Protein AF-A0A914T0F8-F1 (afdb_monomer_lite)

Sequence (526 aa):
MVQLLIEMAKWRITKIEIVLGNAMRQFMDFGLMASRYPLLLGYLRILKHNSEFLFKSNESGLLIASTITACMHYLAEIKQCPTSSFNDSKRALIYIAEMIMTIYFDQFQAVFGRNSILVITSLSRFPEIAAIWKQLILSPTTMGVLDLIRRPPEQWLESNVLPLTTIRKFEFLHQNSPELTRPHFREFYKNMIGSNNDGSMKALCLRAFLNPSHVTDFQTMDIRAMNIANLLSSCKSQNESYNFVEFQTCKMAFFFDWLGYDNFSPNLNLPLPIVTSWKALFQICTTNGPLLCSLYEFLILLVQTLYPPLTPIFVKSVTRIFQCLSKNFPVASLLDSTKLEKPLRELFKETFPELIVFFRKPNIPEVIPVIVSPMIEKVARQISVTSVVDPTEAAATTQKQMPEQSKPKKKPKKQQLEAPTLNDDHDFIPEINEAGWHSSLAETIEAHVFLLSDDIKEEFFKLENAIKDGDDGVGEIEDVCDAIIRNHEMLVENDELKNSIADCFLVIFKKFFMTKEFYVPREDEK

Secondary structure (DSSP, 8-state):
-HHHHHHHHHTT-TTHHHHHHHHHHHHTSSS-HHHHHHHHHHHHHHHHHTHHHHHHSTTTHHHHHHHHHHHHHHHHHHTT---GGGHHHHHHHHHHHHHHHHTTHHHHHHHHGGGHHHHHHHHTTSHHHHHHHHHHHH--SS--HHHHHHSPP-TTHHHHSS-HHHHHHHHHHHHS-HHHHHHHHHHHHHHHHSSTT-HHHHHHHHHHHHS-SS---GGGHHHHHHHHHHHHHTT--S-TTHHHHHHHHHHHHHHGGGSS---SSTT-PPPHHHHHHHHHHHHHHHH-HHHHHHHHHHHHHHHHHS-GGGHHHHHHHHHHHHHHHHTTS-HHHHHT-TTS-HHHHHHHHHH-HHHHHHHHS------------TTSTTTTTSS--S------------------------PPPP-PPPPPPPP-----S----GGG----HHHHHHHTTTTS-HHHHHHHHHHHHHHHTT---HHHHHHHHHHHHHTHHHHHH-HHHHHHHHHHHHHHTHHHHS--------TT--

Structure (mmCIF, N/CA/C/O backbone):
data_AF-A0A914T0F8-F1
#
_entry.id   AF-A0A914T0F8-F1
#
loop_
_atom_site.group_PDB
_atom_site.id
_atom_site.type_symbol
_atom_site.label_atom_id
_atom_site.label_alt_id
_atom_site.label_comp_id
_atom_site.label_asym_id
_atom_site.label_entity_id
_atom_site.label_seq_id
_atom_site.pdbx_PDB_ins_code
_atom_site.Cartn_x
_atom_site.Cartn_y
_atom_site.Cartn_z
_atom_site.occupancy
_atom_site.B_iso_or_equiv
_atom_site.auth_seq_id
_atom_site.auth_comp_id
_atom_site.auth_asym_id
_atom_site.auth_atom_id
_atom_site.pdbx_PDB_model_num
ATOM 1 N N . MET A 1 1 ? 18.627 12.980 -20.197 1.00 65.12 1 MET A N 1
ATOM 2 C CA . MET A 1 1 ? 18.296 11.909 -19.220 1.00 65.12 1 MET A CA 1
ATOM 3 C C . MET A 1 1 ? 17.185 10.960 -19.688 1.00 65.12 1 MET A C 1
ATOM 5 O O . MET A 1 1 ? 17.491 9.796 -19.870 1.00 65.12 1 MET A O 1
ATOM 9 N N . VAL A 1 2 ? 15.929 11.381 -19.923 1.00 67.31 2 VAL A N 1
ATOM 10 C CA . VAL A 1 2 ? 14.858 10.450 -20.387 1.00 67.31 2 VAL A CA 1
ATOM 11 C C . VAL A 1 2 ? 15.245 9.716 -21.675 1.00 67.31 2 VAL A C 1
ATOM 13 O O . VAL A 1 2 ? 15.026 8.519 -21.795 1.00 67.31 2 VAL A O 1
ATOM 16 N N . GLN A 1 3 ? 15.893 10.418 -22.602 1.00 67.62 3 GLN A N 1
ATOM 17 C CA . GLN A 1 3 ? 16.398 9.821 -23.832 1.00 67.62 3 GLN A CA 1
ATOM 18 C C . GLN A 1 3 ? 17.533 8.806 -23.598 1.00 67.62 3 GLN A C 1
ATOM 20 O O . GLN A 1 3 ? 17.569 7.775 -24.257 1.00 67.62 3 GLN A O 1
ATOM 25 N N . LEU A 1 4 ? 18.407 9.043 -22.616 1.00 74.81 4 LEU A N 1
ATOM 26 C CA . LEU A 1 4 ? 19.401 8.053 -22.195 1.00 74.81 4 LEU A CA 1
ATOM 27 C C . LEU A 1 4 ? 18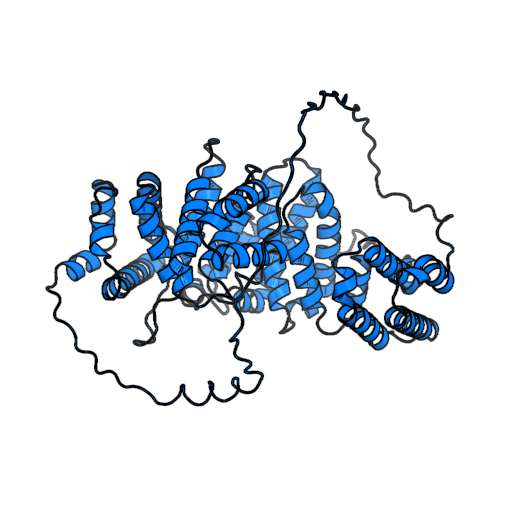.696 6.792 -21.677 1.00 74.81 4 LEU A C 1
ATOM 29 O O . LEU A 1 4 ? 19.009 5.699 -22.120 1.00 74.81 4 LEU A O 1
ATOM 33 N N . LEU A 1 5 ? 17.672 6.945 -20.829 1.00 79.50 5 LEU A N 1
ATOM 34 C CA . LEU A 1 5 ? 16.876 5.815 -20.335 1.00 79.50 5 LEU A CA 1
ATOM 35 C C . LEU A 1 5 ? 16.163 5.050 -21.464 1.00 79.50 5 LEU A C 1
ATOM 37 O O . LEU A 1 5 ? 16.017 3.835 -21.360 1.00 79.50 5 LEU A O 1
ATOM 41 N N . ILE A 1 6 ? 15.732 5.737 -22.533 1.00 75.69 6 ILE A N 1
ATOM 42 C CA . ILE A 1 6 ? 15.188 5.091 -23.740 1.00 75.69 6 ILE A CA 1
ATOM 43 C C . ILE A 1 6 ? 16.238 4.160 -24.348 1.00 75.69 6 ILE A C 1
ATOM 45 O O . ILE A 1 6 ? 15.934 2.994 -24.589 1.00 75.69 6 ILE A O 1
ATOM 49 N N . GLU A 1 7 ? 17.453 4.656 -24.586 1.00 75.56 7 GLU A N 1
ATOM 50 C CA . GLU A 1 7 ? 18.515 3.853 -25.195 1.00 75.56 7 GLU A CA 1
ATOM 51 C C . GLU A 1 7 ? 18.956 2.719 -24.270 1.00 75.56 7 GLU A C 1
ATOM 53 O O . GLU A 1 7 ? 18.949 1.567 -24.688 1.00 75.56 7 GLU A O 1
ATOM 58 N N . MET A 1 8 ? 19.205 2.987 -22.987 1.00 80.25 8 MET A N 1
ATOM 59 C CA . MET A 1 8 ? 19.571 1.942 -22.021 1.00 80.25 8 MET A CA 1
ATOM 60 C C . MET A 1 8 ? 18.530 0.809 -21.962 1.00 80.25 8 MET A C 1
ATOM 62 O O . MET A 1 8 ? 18.888 -0.364 -21.857 1.00 80.25 8 MET A O 1
ATOM 66 N N . ALA A 1 9 ? 17.236 1.140 -22.064 1.00 82.50 9 ALA A N 1
ATOM 67 C CA . ALA A 1 9 ? 16.175 0.139 -22.131 1.00 82.50 9 ALA A CA 1
ATOM 68 C C . ALA A 1 9 ? 16.172 -0.622 -23.468 1.00 82.50 9 ALA A C 1
ATOM 70 O O . ALA A 1 9 ? 16.008 -1.839 -23.464 1.00 82.50 9 ALA A O 1
ATOM 71 N N . LYS A 1 10 ? 16.390 0.052 -24.605 1.00 79.44 10 LYS A N 1
ATOM 72 C CA . LYS A 1 10 ? 16.506 -0.610 -25.918 1.00 79.44 10 LYS A CA 1
ATOM 73 C C . LYS A 1 10 ? 17.657 -1.618 -25.948 1.00 79.44 10 LYS A C 1
ATOM 75 O O . LYS A 1 10 ? 17.468 -2.732 -26.430 1.00 79.44 10 LYS A O 1
ATOM 80 N N . TRP A 1 11 ? 18.807 -1.241 -25.389 1.00 81.19 11 TRP A N 1
ATOM 81 C CA . TRP A 1 11 ? 20.008 -2.078 -25.304 1.00 81.19 11 TRP A CA 1
ATOM 82 C C . TRP A 1 11 ? 19.958 -3.112 -24.174 1.00 81.19 11 TRP A C 1
ATOM 84 O O . TRP A 1 11 ? 20.867 -3.924 -24.052 1.00 81.19 11 TRP A O 1
ATOM 94 N N . ARG A 1 12 ? 18.879 -3.133 -23.376 1.00 83.69 12 ARG A N 1
ATOM 95 C CA . ARG A 1 12 ? 18.664 -4.089 -22.275 1.00 83.69 12 ARG A CA 1
ATOM 96 C C . ARG A 1 12 ? 19.835 -4.133 -21.291 1.00 83.69 12 ARG A C 1
ATOM 98 O O . ARG A 1 12 ? 20.230 -5.211 -20.852 1.00 83.69 12 ARG A O 1
ATOM 105 N N . ILE A 1 13 ? 20.355 -2.955 -20.943 1.00 83.50 13 ILE A N 1
ATOM 106 C CA . ILE A 1 13 ? 21.428 -2.827 -19.954 1.00 83.50 13 ILE A CA 1
ATOM 107 C C . ILE A 1 13 ? 21.018 -3.526 -18.658 1.00 83.50 13 ILE A C 1
ATOM 109 O O . ILE A 1 13 ? 19.861 -3.459 -18.225 1.00 83.50 13 ILE A O 1
ATOM 113 N N . THR A 1 14 ? 21.979 -4.202 -18.039 1.00 82.19 14 THR A N 1
ATOM 114 C CA . THR A 1 14 ? 21.777 -4.980 -16.823 1.00 82.19 14 THR A CA 1
ATOM 115 C C . THR A 1 14 ? 21.129 -4.119 -15.731 1.00 82.19 14 THR A C 1
ATOM 117 O O . THR A 1 14 ? 21.577 -3.012 -15.438 1.00 82.19 14 THR A O 1
ATOM 120 N N . LYS A 1 15 ? 20.056 -4.622 -15.103 1.00 84.94 15 LYS A N 1
ATOM 121 C CA . LYS A 1 15 ? 19.320 -3.952 -14.008 1.00 84.94 15 LYS A CA 1
ATOM 122 C C . LYS A 1 15 ? 18.668 -2.611 -14.367 1.00 84.94 15 LYS A C 1
ATOM 124 O O . LYS A 1 15 ? 18.341 -1.821 -13.470 1.00 84.94 15 LYS A O 1
ATOM 129 N N . ILE A 1 16 ? 18.434 -2.335 -15.651 1.00 88.50 16 ILE A N 1
ATOM 130 C CA . ILE A 1 16 ? 17.742 -1.117 -16.093 1.00 88.50 16 ILE A CA 1
ATOM 131 C C . ILE A 1 16 ? 16.364 -0.955 -15.431 1.00 88.50 16 ILE A C 1
ATOM 133 O O . ILE A 1 16 ? 15.935 0.166 -15.165 1.00 88.50 16 ILE A O 1
ATOM 137 N N . GLU A 1 17 ? 15.692 -2.048 -15.068 1.00 89.44 17 GLU A N 1
ATOM 138 C CA . GLU A 1 17 ? 14.420 -2.060 -14.343 1.00 89.44 17 GLU A CA 1
ATOM 139 C C . GLU A 1 17 ? 14.519 -1.350 -12.988 1.00 89.44 17 GLU A C 1
ATOM 141 O O . GLU A 1 17 ? 13.594 -0.638 -12.596 1.00 89.44 17 GLU A O 1
ATOM 146 N N . ILE A 1 18 ? 15.645 -1.488 -12.281 1.00 87.50 18 ILE A N 1
ATOM 147 C CA . ILE A 1 18 ? 15.877 -0.841 -10.983 1.00 87.50 18 ILE A CA 1
ATOM 148 C C . ILE A 1 18 ? 16.100 0.661 -11.172 1.00 87.50 18 ILE A C 1
ATOM 150 O O . ILE A 1 18 ? 15.541 1.474 -10.428 1.00 87.50 18 ILE A O 1
ATOM 154 N N . VAL A 1 19 ? 16.891 1.044 -12.179 1.00 88.56 19 VAL A N 1
ATOM 155 C CA . VAL A 1 19 ? 17.145 2.453 -12.525 1.00 88.56 19 VAL A CA 1
ATOM 156 C C . VAL A 1 19 ? 15.838 3.136 -12.909 1.00 88.56 19 VAL A C 1
ATOM 158 O O . VAL A 1 19 ? 15.485 4.180 -12.354 1.00 88.56 19 VAL A O 1
ATOM 161 N N . LEU A 1 20 ? 15.076 2.497 -13.796 1.00 89.69 20 LEU A N 1
ATOM 162 C CA . LEU A 1 20 ? 13.743 2.917 -14.180 1.00 89.69 20 LEU A CA 1
ATOM 163 C C . LEU A 1 20 ? 12.857 3.015 -12.928 1.00 89.69 20 LEU A C 1
ATOM 165 O O . LEU A 1 20 ? 12.293 4.083 -12.676 1.00 89.69 20 LEU A O 1
ATOM 169 N N . GLY A 1 21 ? 12.774 1.977 -12.100 1.00 89.25 21 GLY A N 1
ATOM 170 C CA . GLY A 1 21 ? 11.937 1.969 -10.903 1.00 89.25 21 GLY A CA 1
ATOM 171 C C . GLY A 1 21 ? 12.233 3.135 -9.957 1.00 89.25 21 GLY A C 1
ATOM 172 O O . GLY A 1 21 ? 11.299 3.763 -9.453 1.00 89.25 21 GLY A O 1
ATOM 173 N N . ASN A 1 22 ? 13.509 3.487 -9.782 1.00 86.19 22 ASN A N 1
ATOM 174 C CA . ASN A 1 22 ? 13.935 4.646 -8.998 1.00 86.19 22 ASN A CA 1
ATOM 175 C C . ASN A 1 22 ? 13.618 5.986 -9.668 1.00 86.19 22 ASN A C 1
ATOM 177 O O . ASN A 1 22 ? 13.170 6.903 -8.980 1.00 86.19 22 ASN A O 1
ATOM 181 N N . ALA A 1 23 ? 13.782 6.104 -10.986 1.00 85.06 23 ALA A N 1
ATOM 182 C CA . ALA A 1 23 ? 13.371 7.297 -11.723 1.00 85.06 23 ALA A CA 1
ATOM 183 C C . ALA A 1 23 ? 11.862 7.554 -11.569 1.00 85.06 23 ALA A C 1
ATOM 185 O O . ALA A 1 23 ? 11.447 8.681 -11.301 1.00 85.06 23 ALA A O 1
ATOM 186 N N . MET A 1 24 ? 11.042 6.498 -11.618 1.00 86.25 24 MET A N 1
ATOM 187 C CA . MET A 1 24 ? 9.596 6.610 -11.417 1.00 86.25 24 MET A CA 1
ATOM 188 C C . MET A 1 24 ? 9.229 7.134 -10.021 1.00 86.25 24 MET A C 1
ATOM 190 O O . MET A 1 24 ? 8.299 7.927 -9.877 1.00 86.25 24 MET A O 1
ATOM 194 N N . ARG A 1 25 ? 9.997 6.772 -8.987 1.00 84.50 25 ARG A N 1
ATOM 195 C CA . ARG A 1 25 ? 9.806 7.304 -7.627 1.00 84.50 25 ARG A CA 1
ATOM 196 C C . ARG A 1 25 ? 10.031 8.807 -7.537 1.00 84.50 25 ARG A C 1
ATOM 198 O O . ARG A 1 25 ? 9.352 9.461 -6.754 1.00 84.50 25 ARG A O 1
ATOM 205 N N . GLN A 1 26 ? 10.934 9.361 -8.342 1.00 78.44 26 GLN A N 1
ATOM 206 C CA . GLN A 1 26 ? 11.178 10.806 -8.378 1.00 78.44 26 GLN A CA 1
ATOM 207 C C . GLN A 1 26 ? 10.016 11.565 -9.027 1.00 78.44 26 GLN A C 1
ATOM 209 O O . GLN A 1 26 ? 9.706 12.685 -8.623 1.00 78.44 26 GLN A O 1
ATOM 214 N N . PHE A 1 27 ? 9.304 10.951 -9.980 1.00 76.06 27 PHE A N 1
ATOM 215 C CA . PHE A 1 27 ? 8.085 11.553 -10.529 1.00 76.06 27 PHE A CA 1
ATOM 216 C C . PHE A 1 27 ? 6.960 11.650 -9.495 1.00 76.06 27 PHE A C 1
ATOM 218 O O . PHE A 1 27 ? 6.074 12.482 -9.664 1.00 76.06 27 PHE A O 1
ATOM 225 N N . MET A 1 28 ? 7.001 10.862 -8.419 1.00 74.31 28 MET A N 1
ATOM 226 C CA . MET A 1 28 ? 6.043 10.932 -7.312 1.00 74.31 28 MET A CA 1
ATOM 227 C C . MET A 1 28 ? 6.431 11.936 -6.213 1.00 74.31 28 MET A C 1
ATOM 229 O O . MET A 1 28 ? 5.756 11.980 -5.187 1.00 74.31 28 MET A O 1
ATOM 233 N N . ASP A 1 29 ? 7.524 12.699 -6.363 1.00 68.31 29 ASP A N 1
ATOM 234 C CA . ASP A 1 29 ? 7.909 13.704 -5.361 1.00 68.31 29 ASP A CA 1
ATOM 235 C C . ASP A 1 29 ? 6.857 14.832 -5.273 1.00 68.31 29 ASP A C 1
ATOM 237 O O . ASP A 1 29 ? 5.983 14.964 -6.126 1.00 68.31 29 ASP A O 1
ATOM 241 N N . PHE A 1 30 ? 6.926 15.702 -4.275 1.00 59.94 30 PHE A N 1
ATOM 242 C CA . PHE A 1 30 ? 5.941 16.778 -4.092 1.00 59.94 30 PHE A CA 1
ATOM 243 C C . PHE A 1 30 ? 6.173 17.918 -5.096 1.00 59.94 30 PHE A C 1
ATOM 245 O O . PHE A 1 30 ? 7.324 18.283 -5.357 1.00 59.94 30 PHE A O 1
ATOM 252 N N . GLY A 1 31 ? 5.117 18.494 -5.684 1.00 57.69 31 GLY A N 1
ATOM 253 C CA . GLY A 1 31 ? 5.241 19.668 -6.561 1.00 57.69 31 GLY A CA 1
ATOM 254 C C . GLY A 1 31 ? 4.154 19.817 -7.629 1.00 57.69 31 GLY A C 1
ATOM 255 O O . GLY A 1 31 ? 3.221 19.031 -7.711 1.00 57.69 31 GLY A O 1
ATOM 256 N N . LEU A 1 32 ? 4.279 20.858 -8.462 1.00 57.00 32 LEU A N 1
ATOM 257 C CA . LEU A 1 32 ? 3.339 21.140 -9.552 1.00 57.00 32 LEU A CA 1
ATOM 258 C C . LEU A 1 32 ? 3.422 20.066 -10.646 1.00 57.00 32 LEU A C 1
ATOM 260 O O . LEU A 1 32 ? 4.415 19.983 -11.367 1.00 57.00 32 LEU A O 1
ATOM 264 N N . MET A 1 33 ? 2.338 19.311 -10.829 1.00 62.97 33 MET A N 1
ATOM 265 C CA . MET A 1 33 ? 2.220 18.258 -11.847 1.00 62.97 33 MET A CA 1
ATOM 266 C C . MET A 1 33 ? 2.558 18.705 -13.272 1.00 62.97 33 MET A C 1
ATOM 268 O O . MET A 1 33 ? 3.128 17.935 -14.046 1.00 62.97 33 MET A O 1
ATOM 272 N N . ALA A 1 34 ? 2.244 19.955 -13.618 1.00 63.16 34 ALA A N 1
ATOM 273 C CA . ALA A 1 34 ? 2.414 20.486 -14.968 1.00 63.16 34 ALA A CA 1
ATOM 274 C C . ALA A 1 34 ? 3.862 20.400 -15.488 1.00 63.16 34 ALA A C 1
ATOM 276 O O . ALA A 1 34 ? 4.059 20.163 -16.676 1.00 63.16 34 ALA A O 1
ATOM 277 N N . SER A 1 35 ? 4.875 20.530 -14.621 1.00 65.81 35 SER A N 1
ATOM 278 C CA . SER A 1 35 ? 6.283 20.489 -15.048 1.00 65.81 35 SER A CA 1
ATO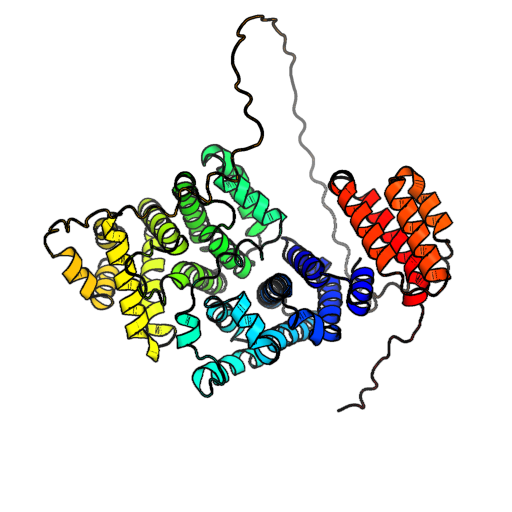M 279 C C . SER A 1 35 ? 6.823 19.071 -15.247 1.00 65.81 35 SER A C 1
ATOM 281 O O . SER A 1 35 ? 7.791 18.875 -15.977 1.00 65.81 35 SER A O 1
ATOM 283 N N . ARG A 1 36 ? 6.204 18.067 -14.619 1.00 72.25 36 ARG A N 1
ATOM 284 C CA . ARG A 1 36 ? 6.685 16.672 -14.632 1.00 72.25 36 ARG A CA 1
ATOM 285 C C . ARG A 1 36 ? 5.945 15.792 -15.622 1.00 72.25 36 ARG A C 1
ATOM 287 O O . ARG A 1 36 ? 6.430 14.728 -15.997 1.00 72.25 36 ARG A O 1
ATOM 294 N N . TYR A 1 37 ? 4.789 16.251 -16.075 1.00 71.88 37 TYR A N 1
ATOM 295 C CA . TYR A 1 37 ? 3.911 15.481 -16.933 1.00 71.88 37 TYR A CA 1
ATOM 296 C C . TYR A 1 37 ? 4.526 15.047 -18.273 1.00 71.88 37 TYR A C 1
ATOM 298 O O . TYR A 1 37 ? 4.403 13.869 -18.618 1.00 71.88 37 TYR A O 1
ATOM 306 N N . PRO A 1 38 ? 5.241 15.918 -19.016 1.00 73.00 38 PRO A N 1
ATOM 307 C CA . PRO A 1 38 ? 5.881 15.503 -20.265 1.00 73.00 38 PRO A CA 1
ATOM 308 C C . PRO A 1 38 ? 6.939 14.414 -20.042 1.00 73.00 38 PRO A C 1
ATOM 310 O O . PRO A 1 38 ? 7.047 13.476 -20.833 1.00 73.00 38 PRO A O 1
ATOM 313 N N . LEU A 1 39 ? 7.674 14.498 -18.927 1.00 76.31 39 LEU A N 1
ATOM 314 C CA . LEU A 1 39 ? 8.684 13.509 -18.547 1.00 76.31 39 LEU A CA 1
ATOM 315 C C . LEU A 1 39 ? 8.040 12.164 -18.200 1.00 76.31 39 LEU A C 1
ATOM 317 O O . LEU A 1 39 ? 8.506 11.129 -18.674 1.00 76.31 39 LEU A O 1
ATOM 321 N N . LEU A 1 40 ? 6.935 12.183 -17.448 1.00 78.88 40 LEU A N 1
ATOM 322 C CA . LEU A 1 40 ? 6.158 10.983 -17.150 1.00 78.88 40 LEU A CA 1
ATOM 323 C C . LEU A 1 40 ? 5.665 10.310 -18.434 1.00 78.88 40 LEU A C 1
ATOM 325 O O . LEU A 1 40 ? 5.782 9.098 -18.566 1.00 78.88 40 LEU A O 1
ATOM 329 N N . LEU A 1 41 ? 5.161 11.067 -19.412 1.00 78.56 41 LEU A N 1
ATOM 330 C CA . LEU A 1 41 ? 4.698 10.488 -20.678 1.00 78.56 41 LEU A CA 1
ATOM 331 C C . LEU A 1 41 ? 5.827 9.870 -21.495 1.00 78.56 41 LEU A C 1
ATOM 333 O O . LEU A 1 41 ? 5.657 8.767 -22.017 1.00 78.56 41 LEU A O 1
ATOM 337 N N . GLY A 1 42 ? 6.974 10.548 -21.588 1.00 80.12 42 GLY A N 1
ATOM 338 C CA . GLY A 1 42 ? 8.169 9.979 -22.210 1.00 80.12 42 GLY A CA 1
ATOM 339 C C . GLY A 1 42 ? 8.567 8.665 -21.540 1.00 80.12 42 GLY A C 1
ATOM 340 O O . GLY A 1 42 ? 8.827 7.670 -22.210 1.00 80.12 42 GLY A O 1
ATOM 341 N N . TYR A 1 43 ? 8.495 8.629 -20.213 1.00 85.38 43 TYR A N 1
ATOM 342 C CA . TYR A 1 43 ? 8.800 7.447 -19.428 1.00 85.38 43 TYR A CA 1
ATOM 343 C C . TYR A 1 43 ? 7.788 6.302 -19.636 1.00 85.38 43 TYR A C 1
ATOM 345 O O . TYR A 1 43 ? 8.184 5.164 -19.878 1.00 85.38 43 TYR A O 1
ATOM 353 N N . LEU A 1 44 ? 6.478 6.573 -19.630 1.00 85.75 44 LEU A N 1
ATOM 354 C CA . LEU A 1 44 ? 5.451 5.554 -19.897 1.00 85.75 44 LEU A CA 1
ATOM 355 C C . LEU A 1 44 ? 5.587 4.947 -21.302 1.00 85.75 44 LEU A C 1
ATOM 357 O O . LEU A 1 44 ? 5.284 3.768 -21.489 1.00 85.75 44 LEU A O 1
ATOM 361 N N . ARG A 1 45 ? 6.072 5.717 -22.287 1.00 84.44 45 ARG A N 1
ATOM 362 C CA . ARG A 1 45 ? 6.392 5.186 -23.622 1.00 84.44 45 ARG A CA 1
ATOM 363 C C . ARG A 1 45 ? 7.539 4.179 -23.566 1.00 84.44 45 ARG A C 1
ATOM 365 O O . ARG A 1 45 ? 7.403 3.121 -24.175 1.00 84.44 45 ARG A O 1
ATOM 372 N N . ILE A 1 46 ? 8.607 4.455 -22.804 1.00 87.88 46 ILE A N 1
ATOM 373 C CA . ILE A 1 46 ? 9.699 3.487 -22.573 1.00 87.88 46 ILE A CA 1
ATOM 374 C C . ILE A 1 46 ? 9.115 2.174 -22.063 1.00 87.88 46 ILE A C 1
ATOM 376 O O . ILE A 1 46 ? 9.373 1.126 -22.653 1.00 87.88 46 ILE A O 1
ATOM 380 N N . LEU A 1 47 ? 8.286 2.245 -21.016 1.00 90.44 47 LEU A N 1
ATOM 381 C CA . LEU A 1 47 ? 7.672 1.063 -20.413 1.00 90.44 47 LEU A CA 1
ATOM 382 C C . LEU A 1 47 ? 6.785 0.307 -21.395 1.00 90.44 47 LEU A C 1
ATOM 384 O O . LEU A 1 47 ? 6.831 -0.915 -21.436 1.00 90.44 47 LEU A O 1
ATOM 388 N N . LYS A 1 48 ? 5.981 1.019 -22.192 1.00 88.94 48 LYS A N 1
ATOM 389 C CA . LYS A 1 48 ? 5.097 0.402 -23.184 1.00 88.94 48 LYS A CA 1
ATOM 390 C C . LYS A 1 48 ? 5.896 -0.393 -24.216 1.00 88.94 48 LYS A C 1
ATOM 392 O O . LYS A 1 48 ? 5.604 -1.568 -24.429 1.00 88.94 48 LYS A O 1
ATOM 397 N N . HIS A 1 49 ? 6.892 0.239 -24.838 1.00 88.12 49 HIS A N 1
ATOM 398 C CA . HIS A 1 49 ? 7.679 -0.365 -25.918 1.00 88.12 49 HIS A CA 1
ATOM 399 C C . HIS A 1 49 ? 8.534 -1.543 -25.447 1.00 88.12 49 HIS A C 1
ATOM 401 O O . HIS A 1 49 ? 8.761 -2.476 -26.207 1.00 88.12 49 HIS A O 1
ATOM 407 N N . ASN A 1 50 ? 8.962 -1.516 -24.188 1.00 88.50 50 ASN A N 1
ATOM 408 C CA . ASN A 1 50 ? 9.890 -2.488 -23.618 1.00 88.50 50 ASN A CA 1
ATOM 409 C C . ASN A 1 50 ? 9.228 -3.420 -22.586 1.00 88.50 50 ASN A C 1
ATOM 411 O O . ASN A 1 50 ? 9.914 -4.119 -21.842 1.00 88.50 50 ASN A O 1
ATOM 415 N N . SER A 1 51 ? 7.891 -3.426 -22.529 1.00 90.88 51 SER A N 1
ATOM 416 C CA . SER A 1 51 ? 7.115 -4.055 -21.451 1.00 90.88 51 SER A CA 1
ATOM 417 C C . SER A 1 51 ? 7.433 -5.534 -21.245 1.00 90.88 51 SER A C 1
ATOM 419 O O . SER A 1 51 ? 7.488 -5.989 -20.105 1.00 90.88 51 SER A O 1
ATOM 421 N N . GLU A 1 52 ? 7.679 -6.271 -22.331 1.00 88.94 52 GLU A N 1
ATOM 422 C CA . GLU A 1 52 ? 7.895 -7.712 -22.268 1.00 88.94 52 GLU A CA 1
ATOM 423 C C . GLU A 1 52 ? 9.121 -8.084 -21.435 1.00 88.94 52 GLU A C 1
ATOM 425 O O . GLU A 1 52 ? 9.010 -8.944 -20.565 1.00 88.94 52 GLU A O 1
ATOM 430 N N . PHE A 1 53 ? 10.274 -7.451 -21.663 1.00 89.81 53 PHE A N 1
ATOM 431 C CA . PHE A 1 53 ? 11.463 -7.776 -20.876 1.00 89.81 53 PHE A CA 1
ATOM 432 C C . PHE A 1 53 ? 11.439 -7.065 -19.518 1.00 89.81 53 PHE A C 1
ATOM 434 O O . PHE A 1 53 ? 11.761 -7.685 -18.507 1.00 89.81 53 PHE A O 1
ATOM 441 N N . LEU A 1 54 ? 10.977 -5.806 -19.475 1.00 90.25 54 LEU A N 1
ATOM 442 C CA . LEU A 1 54 ? 10.986 -4.994 -18.257 1.00 90.25 54 LEU A CA 1
ATOM 443 C C . LEU A 1 54 ? 10.094 -5.564 -17.154 1.00 90.25 54 LEU A C 1
ATOM 445 O O . LEU A 1 54 ? 10.466 -5.499 -15.987 1.00 90.25 54 LEU A O 1
ATOM 449 N N . PHE A 1 55 ? 8.916 -6.098 -17.492 1.00 90.50 55 PHE A N 1
ATOM 450 C CA . PHE A 1 55 ? 7.965 -6.590 -16.490 1.00 90.50 55 PHE A CA 1
ATOM 451 C C . PHE A 1 55 ? 8.021 -8.099 -16.268 1.00 90.50 55 PHE A C 1
ATOM 453 O O . PHE A 1 55 ? 7.579 -8.547 -15.216 1.00 90.50 55 PHE A O 1
ATOM 460 N N . LYS A 1 56 ? 8.573 -8.896 -17.196 1.00 88.25 56 LYS A N 1
ATOM 461 C CA . LYS A 1 56 ? 8.798 -10.337 -16.954 1.00 88.25 56 LYS A CA 1
ATOM 462 C C . LYS A 1 56 ? 10.080 -10.618 -16.168 1.00 88.25 56 LYS A C 1
ATOM 464 O O . LYS A 1 56 ? 10.228 -11.722 -15.651 1.00 88.25 56 LYS A O 1
ATOM 469 N N . SER A 1 57 ? 10.993 -9.651 -16.084 1.00 82.25 57 SER A N 1
ATOM 470 C CA . SER A 1 57 ? 12.238 -9.772 -15.325 1.00 82.25 57 SER A CA 1
ATOM 471 C C . SER A 1 57 ? 11.979 -10.053 -13.842 1.00 82.25 57 SER A C 1
ATOM 473 O O . SER A 1 57 ? 11.062 -9.490 -13.237 1.00 82.25 57 SER A O 1
ATOM 475 N N . ASN A 1 58 ? 12.823 -10.888 -13.231 1.00 75.75 58 ASN A N 1
ATOM 476 C CA . ASN A 1 58 ? 12.761 -11.180 -11.794 1.00 75.75 58 ASN A CA 1
ATOM 477 C C . ASN A 1 58 ? 13.085 -9.944 -10.932 1.00 75.75 58 ASN A C 1
ATOM 479 O O . ASN A 1 58 ? 12.699 -9.893 -9.767 1.00 75.75 58 ASN A O 1
ATOM 483 N N . GLU A 1 59 ? 13.757 -8.937 -11.498 1.00 81.62 59 GLU A N 1
ATOM 484 C CA . GLU A 1 59 ? 14.123 -7.691 -10.811 1.00 81.62 59 GLU A CA 1
ATOM 485 C C . GLU A 1 59 ? 13.116 -6.549 -11.054 1.00 81.62 59 GLU A C 1
ATOM 487 O O . GLU A 1 59 ? 13.275 -5.437 -10.549 1.00 81.62 59 GLU A O 1
ATOM 492 N N . SER A 1 60 ? 12.019 -6.827 -11.767 1.00 86.81 60 SER A N 1
ATOM 493 C CA . SER A 1 60 ? 10.981 -5.847 -12.118 1.00 86.81 60 SER A CA 1
ATOM 494 C C . SER A 1 60 ? 10.158 -5.339 -10.931 1.00 86.81 60 SER A C 1
ATOM 496 O O . SER A 1 60 ? 9.346 -4.426 -11.086 1.00 86.81 60 SER A O 1
ATOM 498 N N . GLY A 1 61 ? 10.355 -5.898 -9.732 1.00 89.38 61 GLY A N 1
ATOM 499 C CA . GLY A 1 61 ? 9.502 -5.629 -8.582 1.00 89.38 61 GLY A CA 1
ATOM 500 C C . GLY A 1 61 ? 9.392 -4.142 -8.249 1.00 89.38 61 GLY A C 1
ATOM 501 O O . GLY A 1 61 ? 8.284 -3.609 -8.158 1.00 89.38 61 GLY A O 1
ATOM 502 N N . LEU A 1 62 ? 10.531 -3.452 -8.122 1.00 89.25 62 LEU A N 1
ATOM 503 C CA . LEU A 1 62 ? 10.551 -2.015 -7.838 1.00 89.25 62 LEU A CA 1
ATOM 504 C C . LEU A 1 62 ? 9.882 -1.210 -8.955 1.00 89.25 62 LEU A C 1
ATOM 506 O O . LEU A 1 62 ? 9.137 -0.277 -8.663 1.00 89.25 62 LEU A O 1
ATOM 510 N N . LEU A 1 63 ? 10.127 -1.584 -10.214 1.00 92.38 63 LEU A N 1
ATOM 511 C CA . LEU A 1 63 ? 9.556 -0.926 -11.384 1.00 92.38 63 LEU A CA 1
ATOM 512 C C . LEU A 1 63 ? 8.032 -1.041 -11.411 1.00 92.38 63 LEU A C 1
ATOM 514 O O . LEU A 1 63 ? 7.343 -0.039 -11.594 1.00 92.38 63 LEU A O 1
ATOM 518 N N . ILE A 1 64 ? 7.502 -2.246 -11.202 1.00 93.31 64 ILE A N 1
ATOM 519 C CA . ILE A 1 64 ? 6.061 -2.509 -11.130 1.00 93.31 64 ILE A CA 1
ATOM 520 C C . ILE A 1 64 ? 5.447 -1.701 -9.987 1.00 93.31 64 ILE A C 1
ATOM 522 O O . ILE A 1 64 ? 4.456 -0.993 -10.182 1.00 93.31 64 ILE A O 1
ATOM 526 N N . ALA A 1 65 ? 6.060 -1.769 -8.805 1.00 90.94 65 ALA A N 1
ATOM 527 C CA . ALA A 1 65 ? 5.577 -1.107 -7.605 1.00 90.94 65 ALA A CA 1
ATOM 528 C C . ALA A 1 65 ? 5.509 0.421 -7.763 1.00 90.94 65 ALA A C 1
ATOM 530 O O . ALA A 1 65 ? 4.475 1.038 -7.479 1.00 90.94 65 ALA A O 1
ATOM 531 N N . SER A 1 66 ? 6.593 1.036 -8.246 1.00 90.06 66 SER A N 1
ATOM 532 C CA . SER A 1 66 ? 6.667 2.483 -8.441 1.00 90.06 66 SER A CA 1
ATOM 533 C C . SER A 1 66 ? 5.793 2.949 -9.603 1.00 90.06 66 SER A C 1
ATOM 535 O O . SER A 1 66 ? 5.139 3.980 -9.478 1.00 90.06 66 SER A O 1
ATOM 537 N N . THR A 1 67 ? 5.691 2.173 -10.687 1.00 91.69 67 THR A N 1
ATOM 538 C CA . THR A 1 67 ? 4.836 2.498 -11.841 1.00 91.69 67 THR A CA 1
ATOM 539 C C . THR A 1 67 ? 3.361 2.491 -11.469 1.00 91.69 67 THR A C 1
ATOM 541 O O . THR A 1 67 ? 2.660 3.467 -11.730 1.00 91.69 67 THR A O 1
ATOM 544 N N . ILE A 1 68 ? 2.876 1.424 -10.828 1.00 91.94 68 ILE A N 1
ATOM 545 C CA . ILE A 1 68 ? 1.477 1.332 -10.393 1.00 91.94 68 ILE A CA 1
ATOM 546 C C . ILE A 1 68 ? 1.147 2.436 -9.392 1.00 91.94 68 ILE A C 1
ATOM 548 O O . ILE A 1 68 ? 0.085 3.056 -9.474 1.00 91.94 68 ILE A O 1
ATOM 552 N N . THR A 1 69 ? 2.061 2.725 -8.470 1.00 87.25 69 THR A N 1
ATOM 553 C CA . THR A 1 69 ? 1.815 3.753 -7.458 1.00 87.25 69 THR A CA 1
ATOM 554 C C . THR A 1 69 ? 1.833 5.157 -8.043 1.00 87.25 69 THR A C 1
ATOM 556 O O . THR A 1 69 ? 0.955 5.955 -7.712 1.00 87.25 69 THR A O 1
ATOM 559 N N . ALA A 1 70 ? 2.727 5.430 -8.995 1.00 86.12 70 ALA A N 1
ATOM 560 C CA . ALA A 1 70 ? 2.686 6.658 -9.774 1.00 86.12 70 ALA A CA 1
ATOM 561 C C . ALA A 1 70 ? 1.358 6.760 -10.535 1.00 86.12 70 ALA A C 1
ATOM 563 O O . ALA A 1 70 ? 0.687 7.785 -10.455 1.00 86.12 70 ALA A O 1
ATOM 564 N N . CYS A 1 71 ? 0.897 5.684 -11.180 1.00 88.12 71 CYS A N 1
ATOM 565 C CA . CYS A 1 71 ? -0.406 5.675 -11.844 1.00 88.12 71 CYS A CA 1
ATOM 566 C C . CYS A 1 71 ? -1.548 6.015 -10.877 1.00 88.12 71 CYS A C 1
ATOM 568 O O . CYS A 1 71 ? -2.364 6.879 -11.188 1.00 88.12 71 CYS A O 1
ATOM 570 N N . MET A 1 72 ? -1.594 5.406 -9.687 1.00 86.06 72 MET A N 1
ATOM 571 C CA . MET A 1 72 ? -2.598 5.732 -8.666 1.00 86.06 72 MET A CA 1
ATOM 572 C C . MET A 1 72 ? -2.545 7.202 -8.242 1.00 86.06 72 MET A C 1
ATOM 574 O O . MET A 1 72 ? -3.589 7.850 -8.143 1.00 86.06 72 MET A O 1
ATOM 578 N N . HIS A 1 73 ? -1.342 7.725 -8.010 1.00 81.69 73 HIS A N 1
ATOM 579 C CA . HIS A 1 73 ? -1.121 9.099 -7.583 1.00 81.69 73 HIS A CA 1
ATOM 580 C C . HIS A 1 73 ? -1.564 10.103 -8.658 1.00 81.69 73 HIS A C 1
ATOM 582 O O . HIS A 1 73 ? -2.483 10.888 -8.425 1.00 81.69 73 HIS A O 1
ATOM 588 N N . TYR A 1 74 ? -1.031 9.988 -9.875 1.00 81.38 74 TYR A N 1
ATOM 589 C CA . TYR A 1 74 ? -1.351 10.882 -10.988 1.00 81.38 74 TYR A CA 1
ATOM 590 C C . TYR A 1 74 ? -2.816 10.773 -11.437 1.00 81.38 74 TYR A C 1
ATOM 592 O O . TYR A 1 74 ? -3.446 11.785 -11.735 1.00 81.38 74 TYR A O 1
ATOM 600 N N . LEU A 1 75 ? -3.417 9.576 -11.453 1.00 83.06 75 LEU A N 1
ATOM 601 C CA . LEU A 1 75 ? -4.840 9.430 -11.793 1.00 83.06 75 LEU A CA 1
ATOM 602 C C . LEU A 1 75 ? -5.755 10.041 -10.724 1.00 83.06 75 LEU A C 1
ATOM 604 O O . LEU A 1 75 ? -6.864 10.488 -11.048 1.00 83.06 75 LEU A O 1
ATOM 608 N N . ALA A 1 76 ? -5.350 10.033 -9.450 1.00 77.56 76 ALA A N 1
ATOM 609 C CA . ALA A 1 76 ? -6.074 10.728 -8.389 1.00 77.56 76 ALA A CA 1
ATOM 610 C C . ALA A 1 76 ? -6.018 12.251 -8.585 1.00 77.56 76 ALA A C 1
ATOM 612 O O . ALA A 1 76 ? -7.051 12.903 -8.441 1.00 77.56 76 ALA A O 1
ATOM 613 N N . GLU A 1 77 ? -4.873 12.785 -9.009 1.00 72.69 77 GLU A N 1
ATOM 614 C CA . GLU A 1 77 ? -4.679 14.222 -9.226 1.00 72.69 77 GLU A CA 1
ATOM 615 C C . GLU A 1 77 ? -5.282 14.760 -10.526 1.00 72.69 77 GLU A C 1
ATOM 617 O O . GLU A 1 77 ? -5.922 15.806 -10.501 1.00 72.69 77 GLU A O 1
ATOM 622 N N . ILE A 1 78 ? -5.203 14.037 -11.653 1.00 71.31 78 ILE A N 1
ATOM 623 C CA . ILE A 1 78 ? -5.829 14.452 -12.932 1.00 71.31 78 ILE A CA 1
ATOM 624 C C . ILE A 1 78 ? -7.341 14.685 -12.765 1.00 71.31 78 ILE A C 1
ATOM 626 O O . ILE A 1 78 ? -7.930 15.514 -13.454 1.00 71.31 78 ILE A O 1
ATOM 630 N N . LYS A 1 79 ? -7.985 14.018 -11.796 1.00 63.38 79 LYS A N 1
ATOM 631 C CA . LYS A 1 79 ? -9.390 14.267 -11.420 1.00 63.38 79 LYS A CA 1
ATOM 632 C C . LYS A 1 79 ? -9.668 15.744 -11.083 1.00 63.38 79 LYS A C 1
ATOM 634 O O . LYS A 1 79 ? -10.814 16.173 -11.172 1.00 63.38 79 LYS A O 1
ATOM 639 N N . GLN A 1 80 ? -8.650 16.494 -10.676 1.00 57.19 80 GLN A N 1
ATOM 640 C CA . GLN A 1 80 ? -8.744 17.871 -10.196 1.00 57.19 80 GLN A CA 1
ATOM 641 C C . GLN A 1 80 ? -8.513 18.909 -11.301 1.00 57.19 80 GLN A C 1
ATOM 643 O O . GLN A 1 80 ? -8.789 20.086 -11.082 1.00 57.19 80 GLN A O 1
ATOM 648 N N . CYS A 1 81 ? -8.048 18.492 -12.485 1.00 55.62 81 CYS A N 1
ATOM 649 C CA . CYS A 1 81 ? -7.840 19.369 -13.633 1.00 55.62 81 CYS A CA 1
ATOM 650 C C . CYS A 1 81 ? -8.709 18.890 -14.814 1.00 55.62 81 CYS A C 1
ATOM 652 O O . CYS A 1 81 ? -8.301 18.001 -15.559 1.00 55.62 81 CYS A O 1
ATOM 654 N N . PRO A 1 82 ? -9.933 19.425 -14.985 1.00 52.38 82 PRO A N 1
ATOM 655 C CA . PRO A 1 82 ? -10.889 18.953 -15.993 1.00 52.38 82 PRO A CA 1
ATOM 656 C C . PRO A 1 82 ? -10.557 19.385 -17.435 1.00 52.38 82 PRO A C 1
ATOM 658 O O . PRO A 1 82 ? -11.420 19.308 -18.309 1.00 52.38 82 PRO A O 1
ATOM 661 N N . THR A 1 83 ? -9.339 19.855 -17.717 1.00 58.00 83 THR A N 1
ATOM 662 C CA . THR A 1 83 ? -8.951 20.294 -19.061 1.00 58.00 83 THR A CA 1
ATOM 663 C C . THR A 1 83 ? -8.759 19.100 -20.001 1.00 58.00 83 THR A C 1
ATOM 665 O O . THR A 1 83 ? -8.166 18.080 -19.646 1.00 58.00 83 THR A O 1
ATOM 668 N N . SER A 1 84 ? -9.236 19.237 -21.241 1.00 57.25 84 SER A N 1
ATOM 669 C CA . SER A 1 84 ? -9.121 18.231 -22.311 1.00 57.25 84 SER A CA 1
ATOM 670 C C . SER A 1 84 ? -7.675 17.827 -22.630 1.00 57.25 84 SER A C 1
ATOM 672 O O . SER A 1 84 ? -7.457 16.736 -23.158 1.00 57.25 84 SER A O 1
ATOM 674 N N . SER A 1 85 ? -6.699 18.660 -22.256 1.00 59.69 85 SER A N 1
ATOM 675 C CA . SER A 1 85 ? -5.258 18.463 -22.455 1.00 59.69 85 SER A CA 1
ATOM 676 C C . SER A 1 85 ? -4.671 17.232 -21.753 1.00 59.69 85 SER A C 1
ATOM 678 O O . SER A 1 85 ? -3.623 16.748 -22.167 1.00 59.69 85 SER A O 1
ATOM 680 N N . PHE A 1 86 ? -5.329 16.692 -20.721 1.00 69.06 86 PHE A N 1
ATOM 681 C CA . PHE A 1 86 ? -4.819 15.550 -19.944 1.00 69.06 86 PHE A CA 1
ATOM 682 C C . PHE A 1 86 ? -5.455 14.201 -20.316 1.00 69.06 86 PHE A C 1
ATOM 684 O O . PHE A 1 86 ? -5.145 13.177 -19.703 1.00 69.06 86 PHE A O 1
ATOM 691 N N . ASN A 1 87 ? -6.346 14.164 -21.313 1.00 75.38 87 ASN A N 1
ATOM 692 C CA . ASN A 1 87 ? -7.088 12.949 -21.660 1.00 75.38 87 ASN A CA 1
ATOM 693 C C . ASN A 1 87 ? -6.197 11.827 -22.210 1.00 75.38 87 ASN A C 1
ATOM 695 O O . ASN A 1 87 ? -6.329 10.683 -21.772 1.00 75.38 87 ASN A O 1
ATOM 699 N N . ASP A 1 88 ? -5.277 12.129 -23.123 1.00 76.00 88 ASP A N 1
ATOM 700 C CA . ASP A 1 88 ? -4.406 11.105 -23.724 1.00 76.00 88 ASP A CA 1
ATOM 701 C C . ASP A 1 88 ? -3.447 10.499 -22.711 1.00 76.00 88 ASP A C 1
ATOM 703 O O . ASP A 1 88 ? -3.131 9.312 -22.715 1.00 76.00 88 ASP A O 1
ATOM 707 N N . SER A 1 89 ? -3.047 11.313 -21.762 1.00 78.31 89 SER A N 1
ATOM 708 C CA . SER A 1 89 ? -2.127 10.928 -20.722 1.00 78.31 89 SER A CA 1
ATOM 709 C C . SER A 1 89 ? -2.813 10.176 -19.585 1.00 78.31 89 SER A C 1
ATOM 711 O O . SER A 1 89 ? -2.271 9.195 -19.080 1.00 78.31 89 SER A O 1
ATOM 713 N N . LYS A 1 90 ? -4.061 10.532 -19.258 1.00 84.25 90 LYS A N 1
ATOM 714 C CA . LYS A 1 90 ? -4.946 9.685 -18.453 1.00 84.25 90 LYS A CA 1
ATOM 715 C C . LYS A 1 90 ? -5.111 8.305 -19.096 1.00 84.25 90 LYS A C 1
ATOM 717 O O . LYS A 1 90 ? -5.001 7.306 -18.392 1.00 84.25 90 LYS A O 1
ATOM 722 N N . ARG A 1 91 ? -5.334 8.236 -20.415 1.00 86.62 91 ARG A N 1
ATOM 723 C CA . ARG A 1 91 ? -5.409 6.961 -21.150 1.00 86.62 91 ARG A CA 1
ATOM 724 C C . ARG A 1 91 ? -4.098 6.183 -21.068 1.00 86.62 91 ARG A C 1
ATOM 726 O O . ARG A 1 91 ? -4.140 4.993 -20.796 1.00 86.62 91 ARG A O 1
ATOM 733 N N . ALA A 1 92 ? -2.949 6.838 -21.238 1.00 87.69 92 ALA A N 1
ATOM 734 C CA . ALA A 1 92 ? -1.641 6.188 -21.134 1.00 87.69 92 ALA A CA 1
ATOM 735 C C . ALA A 1 92 ? -1.393 5.579 -19.741 1.00 87.69 92 ALA A C 1
ATOM 737 O O . ALA A 1 92 ? -0.912 4.452 -19.637 1.00 87.69 92 ALA A O 1
ATOM 738 N N . LEU A 1 93 ? -1.766 6.297 -18.676 1.00 90.06 93 LEU A N 1
ATOM 739 C CA . LEU A 1 93 ? -1.675 5.808 -17.296 1.00 90.06 93 LEU A CA 1
ATOM 740 C C . LEU A 1 93 ? -2.601 4.611 -17.048 1.00 90.06 93 LEU A C 1
ATOM 742 O O . LEU A 1 93 ? -2.167 3.618 -16.469 1.00 90.06 93 LEU A O 1
ATOM 746 N N . ILE A 1 94 ? -3.858 4.690 -17.502 1.00 91.81 94 ILE A N 1
ATOM 747 C CA . ILE A 1 94 ? -4.817 3.580 -17.389 1.00 91.81 94 ILE A CA 1
ATOM 748 C C . ILE A 1 94 ? -4.301 2.363 -18.156 1.00 91.81 94 ILE A C 1
ATOM 750 O O . ILE A 1 94 ? -4.274 1.279 -17.590 1.00 91.81 94 ILE A O 1
ATOM 754 N N . TYR A 1 95 ? -3.826 2.555 -19.387 1.00 92.88 95 TYR A N 1
ATOM 755 C CA . TYR A 1 95 ? -3.302 1.487 -20.235 1.00 92.88 95 TYR A CA 1
ATOM 756 C C . TYR A 1 95 ? -2.129 0.752 -19.579 1.00 92.88 95 TYR A C 1
ATOM 758 O O . TYR A 1 95 ? -2.129 -0.472 -19.517 1.00 92.88 95 TYR A O 1
ATOM 766 N N . ILE A 1 96 ? -1.126 1.474 -19.063 1.00 94.25 96 ILE A N 1
ATOM 767 C CA . ILE A 1 96 ? 0.024 0.836 -18.403 1.00 94.25 96 ILE A CA 1
ATOM 768 C C . ILE A 1 96 ? -0.415 0.099 -17.134 1.00 94.25 96 ILE A C 1
ATOM 770 O O . ILE A 1 96 ? 0.026 -1.027 -16.902 1.00 94.25 96 ILE A O 1
ATOM 774 N N . ALA A 1 97 ? -1.299 0.698 -16.331 1.00 94.50 97 ALA A N 1
ATOM 775 C CA . ALA A 1 97 ? -1.811 0.059 -15.126 1.00 94.50 97 ALA A CA 1
ATOM 776 C C . ALA A 1 97 ? -2.613 -1.214 -15.452 1.00 94.50 97 ALA A C 1
ATOM 778 O O . ALA A 1 97 ? -2.386 -2.255 -14.840 1.00 94.50 97 ALA A O 1
ATOM 779 N N . GLU A 1 98 ? -3.508 -1.152 -16.438 1.00 94.62 98 GLU A N 1
ATOM 780 C CA . GLU A 1 98 ? -4.273 -2.295 -16.939 1.00 94.62 98 GLU A CA 1
ATOM 781 C C . GLU A 1 98 ? -3.343 -3.391 -17.463 1.00 94.62 98 GLU A C 1
ATOM 783 O O . GLU A 1 98 ? -3.475 -4.539 -17.052 1.00 94.62 98 GLU A O 1
ATOM 788 N N . MET A 1 99 ? -2.368 -3.046 -18.308 1.00 94.88 99 MET A N 1
ATOM 789 C CA . MET A 1 99 ? -1.403 -3.987 -18.879 1.00 94.88 99 MET A CA 1
ATOM 790 C C . MET A 1 99 ? -0.641 -4.748 -17.786 1.00 94.88 99 MET A C 1
ATOM 792 O O . MET A 1 99 ? -0.539 -5.972 -17.843 1.00 94.88 99 MET A O 1
ATOM 796 N N . ILE A 1 100 ? -0.152 -4.047 -16.758 1.00 94.75 100 ILE A N 1
ATOM 797 C CA . ILE A 1 100 ? 0.522 -4.675 -15.612 1.00 94.75 100 ILE A CA 1
ATOM 798 C C . ILE A 1 100 ? -0.440 -5.590 -14.841 1.00 94.75 100 ILE A C 1
ATOM 800 O O . ILE A 1 100 ? -0.068 -6.700 -14.479 1.00 94.75 100 ILE A O 1
ATOM 804 N N . MET A 1 101 ? -1.682 -5.161 -14.605 1.00 93.19 101 MET A N 1
ATOM 805 C CA . MET A 1 101 ? -2.652 -5.922 -13.808 1.00 93.19 101 MET A CA 1
ATOM 806 C C . MET A 1 101 ? -3.405 -7.014 -14.588 1.00 93.19 101 MET A C 1
ATOM 808 O O . MET A 1 101 ? -4.201 -7.732 -13.989 1.00 93.19 101 MET A O 1
ATOM 812 N N . THR A 1 102 ? -3.187 -7.151 -15.896 1.00 91.31 102 THR A N 1
ATOM 813 C CA . THR A 1 102 ? -3.839 -8.172 -16.734 1.00 91.31 102 THR A CA 1
ATOM 814 C C . THR A 1 102 ? -2.813 -9.081 -17.399 1.00 91.31 102 THR A C 1
ATOM 816 O O . THR A 1 102 ? -2.799 -10.279 -17.138 1.00 91.31 102 THR A O 1
ATOM 819 N N . ILE A 1 103 ? -1.916 -8.519 -18.214 1.00 91.88 103 ILE A N 1
ATOM 820 C CA . ILE A 1 103 ? -0.895 -9.272 -18.954 1.00 91.88 103 ILE A CA 1
ATOM 821 C C . ILE A 1 103 ? 0.206 -9.767 -18.009 1.00 91.88 103 ILE A C 1
ATOM 823 O O . ILE A 1 103 ? 0.634 -10.913 -18.113 1.00 91.88 103 ILE A O 1
ATOM 827 N N . TYR A 1 104 ? 0.633 -8.925 -17.065 1.00 92.50 104 TYR A N 1
ATOM 828 C CA . TYR A 1 104 ? 1.706 -9.225 -16.104 1.00 92.50 104 TYR A CA 1
ATOM 829 C C . TYR A 1 104 ? 1.166 -9.462 -14.685 1.00 92.50 104 TYR A C 1
ATOM 831 O O . TYR A 1 104 ? 1.792 -9.098 -13.684 1.00 92.50 104 TYR A O 1
ATOM 839 N N . PHE A 1 105 ? -0.031 -10.056 -14.596 1.00 90.62 105 PHE A N 1
ATOM 840 C CA . PHE A 1 105 ? -0.747 -10.228 -13.333 1.00 90.62 105 PHE A CA 1
ATOM 841 C C . PHE A 1 105 ? 0.056 -11.036 -12.303 1.00 90.62 105 PHE A C 1
ATOM 843 O O . PHE A 1 105 ? 0.037 -10.702 -11.118 1.00 90.62 105 PHE A O 1
ATOM 850 N N . ASP A 1 106 ? 0.821 -12.040 -12.744 1.00 88.81 106 ASP A N 1
ATOM 851 C CA . ASP A 1 106 ? 1.639 -12.868 -11.855 1.00 88.81 106 ASP A CA 1
ATOM 852 C C . ASP A 1 106 ? 2.765 -12.080 -11.173 1.00 88.81 106 ASP A C 1
ATOM 854 O O . ASP A 1 106 ? 3.034 -12.273 -9.985 1.00 88.81 106 ASP A O 1
ATOM 858 N N . GLN A 1 107 ? 3.391 -11.147 -11.888 1.00 90.56 107 GLN A N 1
ATOM 859 C CA . GLN A 1 107 ? 4.412 -10.266 -11.330 1.00 90.56 107 GLN A CA 1
ATOM 860 C C . GLN A 1 107 ? 3.771 -9.183 -10.462 1.00 90.56 107 GLN A C 1
ATOM 862 O O . GLN A 1 107 ? 4.242 -8.912 -9.358 1.00 90.56 107 GLN A O 1
ATOM 867 N N . PHE A 1 108 ? 2.637 -8.627 -10.895 1.00 91.06 108 PHE A N 1
ATOM 868 C CA . PHE A 1 108 ? 1.860 -7.676 -10.104 1.00 91.06 108 PHE A CA 1
ATOM 869 C C . PHE A 1 108 ? 1.452 -8.247 -8.735 1.00 91.06 108 PHE A C 1
ATOM 871 O O . PHE A 1 108 ? 1.700 -7.621 -7.703 1.00 91.06 108 PHE A O 1
ATOM 878 N N . GLN A 1 109 ? 0.867 -9.445 -8.694 1.00 87.62 109 GLN A N 1
ATOM 879 C CA . GLN A 1 109 ? 0.456 -10.083 -7.439 1.00 87.62 109 GLN A CA 1
ATOM 880 C C . GLN A 1 109 ? 1.650 -10.546 -6.592 1.00 87.62 109 GLN A C 1
ATOM 882 O O . GLN A 1 109 ? 1.538 -10.590 -5.368 1.00 87.62 109 GLN A O 1
ATOM 887 N N . ALA A 1 110 ? 2.791 -10.887 -7.204 1.00 87.19 110 ALA A N 1
ATOM 888 C CA . ALA A 1 110 ? 4.013 -11.204 -6.466 1.00 87.19 110 ALA A CA 1
ATOM 889 C C . ALA A 1 110 ? 4.573 -9.965 -5.754 1.00 87.19 110 ALA A C 1
ATOM 891 O O . ALA A 1 110 ? 5.048 -10.065 -4.629 1.00 87.19 110 ALA A O 1
ATOM 892 N N . VAL A 1 111 ? 4.462 -8.795 -6.387 1.00 88.44 111 VAL A N 1
ATOM 893 C CA . VAL A 1 111 ? 4.932 -7.515 -5.844 1.00 88.44 111 VAL A CA 1
ATOM 894 C C . VAL A 1 111 ? 4.007 -6.968 -4.762 1.00 88.44 111 VAL A C 1
ATOM 896 O O . VAL A 1 111 ? 4.468 -6.520 -3.715 1.00 88.44 111 VAL A O 1
ATOM 899 N N . PHE A 1 112 ? 2.699 -6.973 -5.017 1.00 87.12 112 PHE A N 1
ATOM 900 C CA . PHE A 1 112 ? 1.723 -6.339 -4.132 1.00 87.12 112 PHE A CA 1
ATOM 901 C C . PHE A 1 112 ? 1.102 -7.305 -3.115 1.00 87.12 112 PHE A C 1
ATOM 903 O O . PHE A 1 112 ? 0.613 -6.865 -2.072 1.00 87.12 112 PHE A O 1
ATOM 910 N N . GLY A 1 113 ? 1.103 -8.612 -3.382 1.00 86.56 113 GLY A N 1
ATOM 911 C CA . GLY A 1 113 ? 0.481 -9.613 -2.521 1.00 86.56 113 GLY A CA 1
ATOM 912 C C . GLY A 1 113 ? -0.970 -9.256 -2.199 1.00 86.56 113 GLY A C 1
ATOM 913 O O . GLY A 1 113 ? -1.794 -9.025 -3.082 1.00 86.56 113 GLY A O 1
ATOM 914 N N . ARG A 1 114 ? -1.291 -9.153 -0.907 1.00 86.12 114 ARG A N 1
ATOM 915 C CA . ARG A 1 114 ? -2.628 -8.738 -0.457 1.00 86.12 114 ARG A CA 1
ATOM 916 C C . ARG A 1 114 ? -2.979 -7.299 -0.868 1.00 86.12 114 ARG A C 1
ATOM 918 O O . ARG A 1 114 ? -4.146 -7.013 -1.138 1.00 86.12 114 ARG A O 1
ATOM 925 N N . ASN A 1 115 ? -1.994 -6.397 -0.958 1.00 87.88 115 ASN A N 1
ATOM 926 C CA . ASN A 1 115 ? -2.212 -4.995 -1.346 1.00 87.88 115 ASN A CA 1
ATOM 927 C C . ASN A 1 115 ? -2.704 -4.847 -2.794 1.00 87.88 115 ASN A C 1
ATOM 929 O O . ASN A 1 115 ? -3.219 -3.783 -3.139 1.00 87.88 115 ASN A O 1
ATOM 933 N N . SER A 1 116 ? -2.650 -5.901 -3.620 1.00 90.25 116 SER A N 1
ATOM 934 C CA . SER A 1 116 ? -3.272 -5.910 -4.949 1.00 90.25 116 SER A CA 1
ATOM 935 C C . SER A 1 116 ? -4.751 -5.522 -4.883 1.00 90.25 116 SER A C 1
ATOM 937 O O . SER A 1 116 ? -5.225 -4.756 -5.714 1.00 90.25 116 SER A O 1
ATOM 939 N N . ILE A 1 117 ? -5.472 -5.962 -3.847 1.00 90.88 117 ILE A N 1
ATOM 940 C CA . ILE A 1 117 ? -6.884 -5.609 -3.642 1.00 90.88 117 ILE A CA 1
ATOM 941 C C . ILE A 1 117 ? -7.058 -4.103 -3.419 1.00 90.88 117 ILE A C 1
ATOM 943 O O . ILE A 1 117 ? -7.974 -3.515 -3.992 1.00 90.88 117 ILE A O 1
ATOM 947 N N . LEU A 1 118 ? -6.185 -3.458 -2.634 1.00 89.62 118 LEU A N 1
ATOM 948 C CA . LEU A 1 118 ? -6.237 -2.006 -2.420 1.00 89.62 118 LEU A CA 1
ATOM 949 C C . LEU A 1 118 ? -5.991 -1.238 -3.715 1.00 89.62 118 LEU A C 1
ATOM 951 O O . LEU A 1 118 ? -6.713 -0.283 -4.006 1.00 89.62 118 LEU A O 1
ATOM 955 N N . VAL A 1 119 ? -4.996 -1.666 -4.495 1.00 90.81 119 VAL A N 1
ATOM 956 C CA . VAL A 1 119 ? -4.656 -1.046 -5.780 1.00 90.81 119 VAL A CA 1
ATOM 957 C C . VAL A 1 119 ? -5.834 -1.144 -6.744 1.00 90.81 119 VAL A C 1
ATOM 959 O O . VAL A 1 119 ? -6.309 -0.120 -7.240 1.00 90.81 119 VAL A O 1
ATOM 962 N N . ILE A 1 120 ? -6.355 -2.357 -6.963 1.00 92.12 120 ILE A N 1
ATOM 963 C CA . ILE A 1 120 ? -7.460 -2.582 -7.901 1.00 92.12 120 ILE A CA 1
ATOM 964 C C . ILE A 1 120 ? -8.694 -1.805 -7.426 1.00 92.12 120 ILE A C 1
ATOM 966 O O . ILE A 1 120 ? -9.293 -1.084 -8.224 1.00 92.12 120 ILE A O 1
ATOM 970 N N . THR A 1 121 ? -9.033 -1.845 -6.128 1.00 89.88 121 THR A N 1
ATOM 971 C CA . THR A 1 121 ? -10.156 -1.074 -5.550 1.00 89.88 121 THR A CA 1
ATOM 972 C C . THR A 1 121 ? -10.006 0.425 -5.820 1.00 89.88 121 THR A C 1
ATOM 974 O O . THR A 1 121 ? -10.943 1.068 -6.291 1.00 89.88 121 THR A O 1
ATOM 977 N N . SER A 1 122 ? -8.813 0.983 -5.594 1.00 86.62 122 SER A N 1
ATOM 978 C CA . SER A 1 122 ? -8.535 2.418 -5.770 1.00 86.62 122 SER A CA 1
ATOM 979 C C . SER A 1 122 ? -8.689 2.884 -7.222 1.00 86.62 122 SER A C 1
ATOM 981 O O . SER A 1 122 ? -9.016 4.044 -7.488 1.00 86.62 122 SER A O 1
ATOM 983 N N . LEU A 1 123 ? -8.483 1.974 -8.172 1.00 89.06 123 LEU A N 1
ATOM 984 C CA . LEU A 1 123 ? -8.550 2.240 -9.605 1.00 89.06 123 LEU A CA 1
ATOM 985 C C . LEU A 1 123 ? -9.847 1.735 -10.267 1.00 89.06 123 LEU A C 1
ATOM 987 O O . LEU A 1 123 ? -10.079 2.006 -11.441 1.00 89.06 123 LEU A O 1
ATOM 991 N N . SER A 1 124 ? -10.753 1.102 -9.515 1.00 88.44 124 SER A N 1
ATOM 992 C CA . SER A 1 124 ? -11.978 0.453 -10.031 1.00 88.44 124 SER A CA 1
ATOM 993 C C . SER A 1 124 ? -13.010 1.394 -10.649 1.00 88.44 124 SER A C 1
ATOM 995 O O . SER A 1 124 ? -13.985 0.951 -11.246 1.00 88.44 124 SER A O 1
ATOM 997 N N . ARG A 1 125 ? -12.828 2.708 -10.514 1.00 84.38 125 ARG A N 1
ATOM 998 C CA . ARG A 1 125 ? -13.647 3.699 -11.227 1.00 84.38 125 ARG A CA 1
ATOM 999 C C . ARG A 1 125 ? -13.390 3.714 -12.738 1.00 84.38 125 ARG A C 1
ATOM 1001 O O . ARG A 1 125 ? -14.194 4.284 -13.469 1.00 84.38 125 ARG A O 1
ATOM 1008 N N . PHE A 1 126 ? -12.263 3.164 -13.187 1.00 88.69 126 PHE A N 1
ATOM 1009 C CA . PHE A 1 126 ? -11.928 3.036 -14.601 1.00 88.69 126 PHE A CA 1
ATOM 1010 C C . PHE A 1 126 ? -12.460 1.691 -15.112 1.00 88.69 126 PHE A C 1
ATOM 1012 O O . PHE A 1 126 ? -12.092 0.665 -14.536 1.00 88.69 126 PHE A O 1
ATOM 1019 N N . PRO A 1 127 ? -13.346 1.669 -16.127 1.00 89.75 127 PRO A N 1
ATOM 1020 C CA . PRO A 1 127 ? -13.987 0.441 -16.602 1.00 89.75 127 PRO A CA 1
ATOM 1021 C C . PRO A 1 127 ? -13.008 -0.671 -16.992 1.00 89.75 127 PRO A C 1
ATOM 1023 O O . PRO A 1 127 ? -13.275 -1.839 -16.711 1.00 89.75 127 PRO A O 1
ATOM 1026 N N . GLU A 1 128 ? -11.877 -0.296 -17.586 1.00 89.81 128 GLU A N 1
ATOM 1027 C CA . GLU A 1 128 ? -10.781 -1.179 -17.992 1.00 89.81 128 GLU A CA 1
ATOM 1028 C C . GLU A 1 128 ? -10.247 -1.963 -16.784 1.00 89.81 128 GLU A C 1
ATOM 1030 O O . GLU A 1 128 ? -10.166 -3.188 -16.783 1.00 89.81 128 GLU A O 1
ATOM 1035 N N . ILE A 1 129 ? -10.008 -1.256 -15.680 1.00 90.31 129 ILE A N 1
ATOM 1036 C CA . ILE A 1 129 ? -9.494 -1.840 -14.438 1.00 90.31 129 ILE A CA 1
ATOM 1037 C C . ILE A 1 129 ? -10.609 -2.557 -13.666 1.00 90.31 129 ILE A C 1
ATOM 1039 O O . ILE A 1 129 ? -10.383 -3.601 -13.058 1.00 90.31 129 ILE A O 1
ATOM 1043 N N . ALA A 1 130 ? -11.845 -2.056 -13.723 1.00 89.75 130 ALA A N 1
ATOM 1044 C CA . ALA A 1 130 ? -13.001 -2.711 -13.115 1.00 89.75 130 ALA A CA 1
ATOM 1045 C C . ALA A 1 130 ? -13.268 -4.106 -13.710 1.00 89.75 130 ALA A C 1
ATOM 1047 O O . ALA A 1 130 ? -13.797 -4.980 -13.021 1.00 89.75 130 ALA A O 1
ATOM 1048 N N . ALA A 1 131 ? -12.896 -4.341 -14.973 1.00 89.69 131 ALA A N 1
ATOM 1049 C CA . ALA A 1 131 ? -13.020 -5.648 -15.611 1.00 89.69 131 ALA A CA 1
ATOM 1050 C C . ALA A 1 131 ? -12.163 -6.729 -14.925 1.00 89.69 131 ALA A C 1
ATOM 1052 O O . ALA A 1 131 ? -12.570 -7.892 -14.896 1.00 89.69 131 ALA A O 1
ATOM 1053 N N . ILE A 1 132 ? -11.050 -6.349 -14.287 1.00 90.62 132 ILE A N 1
ATOM 1054 C CA . ILE A 1 132 ? -10.186 -7.266 -13.527 1.00 90.62 132 ILE A CA 1
ATOM 1055 C C . ILE A 1 132 ? -10.957 -7.887 -12.356 1.00 90.62 132 ILE A C 1
ATOM 1057 O O . ILE A 1 132 ? -10.832 -9.082 -12.098 1.00 90.62 132 ILE A O 1
ATOM 1061 N N . TRP A 1 133 ? -11.845 -7.133 -11.692 1.00 90.19 133 TRP A N 1
ATOM 1062 C CA . TRP A 1 133 ? -12.700 -7.699 -10.640 1.00 90.19 133 TRP A CA 1
ATOM 1063 C C . TRP A 1 133 ? -13.605 -8.810 -11.152 1.00 90.19 133 TRP A C 1
ATOM 1065 O O . TRP A 1 133 ? -13.803 -9.803 -10.455 1.00 90.19 133 TRP A O 1
ATOM 1075 N N . LYS A 1 134 ? -14.144 -8.671 -12.370 1.00 87.44 134 LYS A N 1
ATOM 1076 C CA . LYS A 1 134 ? -14.962 -9.732 -12.969 1.00 87.44 134 LYS A CA 1
ATOM 1077 C C . LYS A 1 134 ? -14.138 -11.002 -13.151 1.00 87.44 134 LYS A C 1
ATOM 1079 O O . LYS A 1 134 ? -14.641 -12.072 -12.832 1.00 87.44 134 LYS A O 1
ATOM 1084 N N . GLN A 1 135 ? -12.885 -10.884 -13.591 1.00 86.25 135 GLN A N 1
ATOM 1085 C CA . GLN A 1 135 ? -11.978 -12.028 -13.717 1.00 86.25 135 GLN A CA 1
ATOM 1086 C C . GLN A 1 135 ? -11.686 -12.658 -12.346 1.00 86.25 135 GLN A C 1
ATOM 1088 O O . GLN A 1 135 ? -11.929 -13.847 -12.165 1.00 86.25 135 GLN A O 1
ATOM 1093 N N . LEU A 1 136 ? -11.293 -11.860 -11.346 1.00 89.12 136 LEU A N 1
ATOM 1094 C CA . LEU A 1 136 ? -10.970 -12.344 -9.993 1.00 89.12 136 LEU A CA 1
ATOM 1095 C C . LEU A 1 136 ? -12.143 -13.011 -9.259 1.00 89.12 136 LEU A C 1
ATOM 1097 O O . LEU A 1 136 ? -11.922 -13.864 -8.397 1.00 89.12 136 LEU A O 1
ATOM 1101 N N . ILE A 1 137 ? -13.378 -12.589 -9.548 1.00 89.00 137 ILE A N 1
ATOM 1102 C CA . ILE A 1 137 ? -14.587 -13.081 -8.873 1.00 89.00 137 ILE A CA 1
ATOM 1103 C C . ILE A 1 137 ? -15.238 -14.232 -9.647 1.00 89.00 137 ILE A C 1
ATOM 1105 O O . ILE A 1 137 ? -15.628 -15.224 -9.037 1.00 89.00 137 ILE A O 1
ATOM 1109 N N . LEU A 1 138 ? -15.400 -14.100 -10.967 1.00 85.75 138 LEU A N 1
ATOM 1110 C CA . LEU A 1 138 ? -16.216 -15.017 -11.775 1.00 85.75 138 LEU A CA 1
ATOM 1111 C C . LEU A 1 138 ? -15.395 -16.077 -12.507 1.00 85.75 138 LEU A C 1
ATOM 1113 O O . LEU A 1 138 ? -15.940 -17.108 -12.897 1.00 85.75 138 LEU A O 1
ATOM 1117 N N . SER A 1 139 ? -14.114 -15.825 -12.769 1.00 79.00 139 SER A N 1
ATOM 1118 C CA . SER A 1 139 ? -13.276 -16.719 -13.575 1.00 79.00 139 SER A CA 1
ATOM 1119 C C . SER A 1 139 ? -11.815 -16.668 -13.120 1.00 79.00 139 SER A C 1
ATOM 1121 O O . SER A 1 139 ? -10.950 -16.287 -13.911 1.00 79.00 139 SER A O 1
ATOM 1123 N N . PRO A 1 140 ? -11.521 -17.022 -11.853 1.00 78.44 140 PRO A N 1
ATOM 1124 C CA . PRO A 1 140 ? -10.148 -17.030 -11.373 1.00 78.44 140 PRO A CA 1
ATOM 1125 C C . PRO A 1 140 ? -9.366 -18.130 -12.104 1.00 78.44 140 PRO A C 1
ATOM 1127 O O . PRO A 1 140 ? -9.633 -19.315 -11.919 1.00 78.44 140 PRO A O 1
ATOM 1130 N N . THR A 1 141 ? -8.416 -17.748 -12.958 1.00 68.69 141 THR A N 1
ATOM 1131 C CA . THR A 1 141 ? -7.559 -18.693 -13.694 1.00 68.69 141 THR A CA 1
ATOM 1132 C C . THR A 1 141 ? -6.516 -19.335 -12.780 1.00 68.69 141 THR A C 1
ATOM 1134 O O . THR A 1 141 ? -6.307 -20.543 -12.843 1.00 68.69 141 THR A O 1
ATOM 1137 N N . THR A 1 142 ? -5.875 -18.537 -11.920 1.00 67.38 142 THR A N 1
ATOM 1138 C CA . THR A 1 142 ? -4.798 -18.977 -11.010 1.00 67.38 142 THR A CA 1
ATOM 1139 C C . THR A 1 142 ? -4.984 -18.497 -9.570 1.00 67.38 142 THR A C 1
ATOM 1141 O O . THR A 1 142 ? -4.649 -19.232 -8.645 1.00 67.38 142 THR A O 1
ATOM 1144 N N . MET A 1 143 ? -5.549 -17.302 -9.359 1.00 79.19 143 MET A N 1
ATOM 1145 C CA . MET A 1 143 ? -5.864 -16.760 -8.032 1.00 79.19 143 MET A CA 1
ATOM 1146 C C . MET A 1 143 ? -7.215 -16.042 -8.017 1.00 79.19 143 MET A C 1
ATOM 1148 O O . MET A 1 143 ? -7.546 -15.289 -8.932 1.00 79.19 143 MET A O 1
ATOM 1152 N N . GLY A 1 144 ? -7.976 -16.250 -6.942 1.00 87.00 144 GLY A N 1
ATOM 1153 C CA . GLY A 1 144 ? -9.191 -15.502 -6.633 1.00 87.00 144 GLY A CA 1
ATOM 1154 C C . GLY A 1 144 ? -9.003 -14.488 -5.500 1.00 87.00 144 GLY A C 1
ATOM 1155 O O . GLY A 1 144 ? -7.948 -14.375 -4.873 1.00 87.00 144 GLY A O 1
ATOM 1156 N N . VAL A 1 145 ? -10.081 -13.765 -5.180 1.00 89.31 145 VAL A N 1
ATOM 1157 C CA . VAL A 1 145 ? -10.095 -12.753 -4.101 1.00 89.31 145 VAL A CA 1
ATOM 1158 C C . VAL A 1 145 ? -9.685 -13.339 -2.742 1.00 89.31 145 VAL A C 1
ATOM 1160 O O . VAL A 1 145 ? -8.967 -12.696 -1.978 1.00 89.31 145 VAL A O 1
ATOM 1163 N N . LEU A 1 146 ? -10.121 -14.564 -2.433 1.00 88.62 146 LEU A N 1
ATOM 1164 C CA . LEU A 1 146 ? -9.779 -15.232 -1.174 1.00 88.62 146 LEU A CA 1
ATOM 1165 C C . LEU A 1 146 ? -8.280 -15.547 -1.074 1.00 88.62 146 LEU A C 1
ATOM 1167 O O . LEU A 1 146 ? -7.703 -15.400 0.004 1.00 88.62 146 LEU A O 1
ATOM 1171 N N . ASP A 1 147 ? -7.655 -15.949 -2.180 1.00 88.19 147 ASP A N 1
ATOM 1172 C CA . ASP A 1 147 ? -6.230 -16.278 -2.213 1.00 88.19 147 ASP A CA 1
ATOM 1173 C C . ASP A 1 147 ? -5.394 -15.025 -1.960 1.00 88.19 147 ASP A C 1
ATOM 1175 O O . ASP A 1 147 ? -4.521 -15.033 -1.095 1.00 88.19 147 ASP A O 1
ATOM 1179 N N . LEU A 1 148 ? -5.747 -13.911 -2.613 1.00 88.38 148 LEU A N 1
ATOM 1180 C CA . LEU A 1 148 ? -5.124 -12.606 -2.384 1.00 88.38 148 LEU A CA 1
ATOM 1181 C C . LEU A 1 148 ? -5.272 -12.133 -0.931 1.00 88.38 148 LEU A C 1
ATOM 1183 O O . LEU A 1 148 ? -4.291 -11.693 -0.336 1.00 88.38 148 LEU A O 1
ATOM 1187 N N . ILE A 1 149 ? -6.465 -12.260 -0.331 1.00 87.56 149 ILE A N 1
ATOM 1188 C CA . ILE A 1 149 ? -6.712 -11.885 1.075 1.00 87.56 149 ILE A CA 1
ATOM 1189 C C . ILE A 1 149 ? -5.836 -12.675 2.054 1.00 87.56 149 ILE A C 1
ATOM 1191 O O . ILE A 1 149 ? -5.448 -12.136 3.089 1.00 87.56 149 ILE A O 1
ATOM 1195 N N . ARG A 1 150 ? -5.537 -13.942 1.751 1.00 84.25 150 ARG A N 1
ATOM 1196 C CA . ARG A 1 150 ? -4.742 -14.824 2.619 1.00 84.25 150 ARG A CA 1
ATOM 1197 C C . ARG A 1 150 ? -3.235 -14.620 2.494 1.00 84.25 150 ARG A C 1
ATOM 1199 O O . ARG A 1 150 ? -2.492 -15.165 3.311 1.00 84.25 150 ARG A O 1
ATOM 1206 N N . ARG A 1 151 ? -2.762 -13.870 1.495 1.00 80.88 151 ARG A N 1
ATOM 1207 C CA . ARG A 1 151 ? -1.330 -13.592 1.353 1.00 80.88 151 ARG A CA 1
ATOM 1208 C C . ARG A 1 151 ? -0.832 -12.720 2.510 1.00 80.88 151 ARG A C 1
ATOM 1210 O O . ARG A 1 151 ? -1.556 -11.829 2.965 1.00 80.88 151 ARG A O 1
ATOM 1217 N N . PRO A 1 152 ? 0.407 -12.938 2.980 1.00 71.06 152 PRO A N 1
ATOM 1218 C CA . PRO A 1 152 ? 1.006 -12.049 3.961 1.00 71.06 152 PRO A CA 1
ATOM 1219 C C . PRO A 1 152 ? 1.164 -10.631 3.380 1.00 71.06 152 PRO A C 1
ATOM 1221 O O . PRO A 1 152 ? 1.280 -10.467 2.162 1.00 71.06 152 PRO A O 1
ATOM 1224 N N . PRO A 1 153 ? 1.162 -9.590 4.230 1.00 65.75 153 PRO A N 1
ATOM 1225 C CA . PRO A 1 153 ? 1.529 -8.249 3.796 1.00 65.75 153 PRO A CA 1
ATOM 1226 C C . PRO A 1 153 ? 3.001 -8.214 3.368 1.00 65.75 153 PRO A C 1
ATOM 1228 O O . PRO A 1 153 ? 3.877 -8.656 4.113 1.00 65.75 153 PRO A O 1
ATOM 1231 N N . GLU A 1 154 ? 3.270 -7.648 2.194 1.00 68.88 154 GLU A N 1
ATOM 1232 C CA . GLU A 1 154 ? 4.629 -7.469 1.678 1.00 68.88 154 GLU A CA 1
ATOM 1233 C C . GLU A 1 154 ? 5.328 -6.311 2.409 1.00 68.88 154 GLU A C 1
ATOM 1235 O O . GLU A 1 154 ? 4.963 -5.145 2.259 1.00 68.88 154 GLU A O 1
ATOM 1240 N N . GLN A 1 155 ? 6.338 -6.630 3.226 1.00 64.44 155 GLN A N 1
ATOM 1241 C CA . GLN A 1 155 ? 7.055 -5.655 4.069 1.00 64.44 155 GLN A CA 1
ATOM 1242 C C . GLN A 1 155 ? 7.968 -4.710 3.282 1.00 64.44 155 GLN A C 1
ATOM 1244 O O . GLN A 1 155 ? 8.298 -3.618 3.745 1.00 64.44 155 GLN A O 1
ATOM 1249 N N . TRP A 1 156 ? 8.388 -5.123 2.089 1.00 67.94 156 TRP A N 1
ATOM 1250 C CA . TRP A 1 156 ? 9.323 -4.357 1.277 1.00 67.94 156 TRP A CA 1
ATOM 1251 C C . TRP A 1 156 ? 8.623 -3.252 0.472 1.00 67.94 156 TRP A C 1
ATOM 1253 O O . TRP A 1 156 ? 9.219 -2.210 0.218 1.00 67.94 156 TRP A O 1
ATOM 1263 N N . LEU A 1 157 ? 7.360 -3.438 0.087 1.00 70.31 157 LEU A N 1
ATOM 1264 C CA . LEU A 1 157 ? 6.671 -2.562 -0.860 1.00 70.31 157 LEU A CA 1
ATOM 1265 C C . LEU A 1 157 ? 6.533 -1.119 -0.342 1.00 70.31 157 LEU A C 1
ATOM 1267 O O . LEU A 1 157 ? 6.804 -0.153 -1.052 1.00 70.31 157 LEU A O 1
ATOM 1271 N N . GLU A 1 158 ? 6.116 -0.958 0.909 1.00 69.62 158 GLU A N 1
ATOM 1272 C CA . GLU A 1 158 ? 5.583 0.318 1.399 1.00 69.62 158 GLU A CA 1
ATOM 1273 C C . GLU A 1 158 ? 6.669 1.367 1.639 1.00 69.62 158 GLU A C 1
ATOM 1275 O O . GLU A 1 158 ? 6.440 2.548 1.380 1.00 69.62 158 GLU A O 1
ATOM 1280 N N . SER A 1 159 ? 7.880 0.949 2.016 1.00 64.00 159 SER A N 1
ATOM 1281 C CA . SER A 1 159 ? 9.005 1.885 2.127 1.00 64.00 159 SER A CA 1
ATOM 1282 C C . SER A 1 159 ? 9.789 2.040 0.832 1.00 64.00 159 SER A C 1
ATOM 1284 O O . SER A 1 159 ? 10.520 3.010 0.709 1.00 64.00 159 SER A O 1
ATOM 1286 N N . ASN A 1 160 ? 9.653 1.144 -0.149 1.00 68.81 160 ASN A N 1
ATOM 1287 C CA . ASN A 1 160 ? 10.423 1.240 -1.395 1.00 68.81 160 ASN A CA 1
ATOM 1288 C C . ASN A 1 160 ? 9.710 2.018 -2.501 1.00 68.81 160 ASN A C 1
ATOM 1290 O O . ASN A 1 160 ? 10.346 2.439 -3.461 1.00 68.81 160 ASN A O 1
ATOM 1294 N N . VAL A 1 161 ? 8.407 2.249 -2.369 1.00 78.69 161 VAL A N 1
ATOM 1295 C CA . VAL A 1 161 ? 7.617 2.968 -3.373 1.00 78.69 161 VAL A CA 1
ATOM 1296 C C . VAL A 1 161 ? 7.635 4.483 -3.165 1.00 78.69 161 VAL A C 1
ATOM 1298 O O . VAL A 1 161 ? 7.509 5.234 -4.127 1.00 78.69 161 VAL A O 1
ATOM 1301 N N . LEU A 1 162 ? 7.839 4.961 -1.936 1.00 80.69 162 LEU A N 1
ATOM 1302 C CA . LEU A 1 162 ? 7.906 6.397 -1.663 1.00 80.69 162 LEU A CA 1
ATOM 1303 C C . LEU A 1 162 ? 9.140 7.054 -2.311 1.00 80.69 162 LEU A C 1
ATOM 1305 O O . LEU A 1 162 ? 10.185 6.403 -2.438 1.00 80.69 162 LEU A O 1
ATOM 1309 N N . PRO A 1 163 ? 9.076 8.351 -2.672 1.00 79.75 163 PRO A N 1
ATOM 1310 C CA . PRO A 1 163 ? 10.260 9.113 -3.063 1.00 79.75 163 PRO A CA 1
ATOM 1311 C C . PRO A 1 163 ? 11.343 9.041 -1.978 1.00 79.75 163 PRO A C 1
ATOM 1313 O O . PRO A 1 163 ? 11.040 9.088 -0.782 1.00 79.75 163 PRO A O 1
ATOM 1316 N N . LEU A 1 164 ? 12.618 8.962 -2.374 1.00 77.88 164 LEU A N 1
ATOM 1317 C CA . LEU A 1 164 ? 13.737 8.822 -1.428 1.00 77.88 164 LEU A CA 1
ATOM 1318 C C . LEU A 1 164 ? 13.807 9.986 -0.424 1.00 77.88 164 LEU A C 1
ATOM 1320 O O . LEU A 1 164 ? 14.095 9.789 0.756 1.00 77.88 164 LEU A O 1
ATOM 1324 N N . THR A 1 165 ? 13.474 11.192 -0.882 1.00 77.44 165 THR A N 1
ATOM 1325 C CA . THR A 1 165 ? 13.348 12.403 -0.059 1.00 77.44 165 THR A CA 1
ATOM 1326 C C . THR A 1 165 ? 12.306 12.246 1.054 1.00 77.44 165 THR A C 1
ATOM 1328 O O . THR A 1 165 ? 12.506 12.748 2.160 1.00 77.44 165 THR A O 1
ATOM 1331 N N . THR A 1 166 ? 11.216 11.521 0.795 1.00 79.19 166 THR A N 1
ATOM 1332 C CA . THR A 1 166 ? 10.147 11.238 1.766 1.00 79.19 166 THR A CA 1
ATOM 1333 C C . THR A 1 166 ? 10.601 10.223 2.805 1.00 79.19 166 THR A C 1
ATOM 1335 O O . THR A 1 166 ? 10.404 10.436 4.000 1.00 79.19 166 THR A O 1
ATOM 1338 N N . ILE A 1 167 ? 11.269 9.154 2.368 1.00 79.12 167 ILE A N 1
ATOM 1339 C CA . ILE A 1 167 ? 11.759 8.090 3.257 1.00 79.12 167 ILE A CA 1
ATOM 1340 C C . ILE A 1 167 ? 12.781 8.639 4.250 1.00 79.12 167 ILE A C 1
ATOM 1342 O O . ILE A 1 167 ? 12.622 8.443 5.451 1.00 79.12 167 ILE A O 1
ATOM 1346 N N . ARG A 1 168 ? 13.762 9.419 3.781 1.00 80.56 168 ARG A N 1
ATOM 1347 C CA . ARG A 1 168 ? 14.761 10.057 4.658 1.00 80.56 168 ARG A CA 1
ATOM 1348 C C . ARG A 1 168 ? 14.115 10.968 5.705 1.00 80.56 168 ARG A C 1
ATOM 1350 O O . ARG A 1 168 ? 14.547 11.024 6.854 1.00 80.56 168 ARG A O 1
ATOM 1357 N N . LYS A 1 169 ? 13.038 11.670 5.334 1.00 80.94 169 LYS A N 1
ATOM 1358 C CA . LYS A 1 169 ? 12.257 12.468 6.290 1.00 80.94 169 LYS A CA 1
ATOM 1359 C C . LYS A 1 169 ? 11.527 11.583 7.298 1.00 80.94 169 LYS A C 1
ATOM 1361 O O . LYS A 1 169 ? 11.497 11.930 8.472 1.00 80.94 169 LYS A O 1
ATOM 1366 N N . PHE A 1 170 ? 10.964 10.451 6.883 1.00 81.38 170 PHE A N 1
ATOM 1367 C CA . PHE A 1 170 ? 10.338 9.500 7.807 1.00 81.38 170 PHE A CA 1
ATOM 1368 C C . PHE A 1 170 ? 11.347 8.925 8.801 1.00 81.38 170 PHE A C 1
ATOM 1370 O O . PHE A 1 170 ? 11.056 8.872 9.992 1.00 81.38 170 PHE A O 1
ATOM 1377 N N . GLU A 1 171 ? 12.536 8.543 8.337 1.00 79.81 171 GLU A N 1
ATOM 1378 C CA . GLU A 1 171 ? 13.631 8.080 9.196 1.00 79.81 171 GLU A CA 1
ATOM 1379 C C . GLU A 1 171 ? 13.977 9.132 10.252 1.00 79.81 171 GLU A C 1
ATOM 1381 O O . GLU A 1 171 ? 13.951 8.836 11.448 1.00 79.81 171 GLU A O 1
ATOM 1386 N N . PHE A 1 172 ? 14.161 10.388 9.831 1.00 82.06 172 PHE A N 1
ATOM 1387 C CA . PHE A 1 172 ? 14.387 11.505 10.746 1.00 82.06 172 PHE A CA 1
ATOM 1388 C C . PHE A 1 172 ? 13.253 11.663 11.774 1.00 82.06 172 PHE A C 1
ATOM 1390 O O . PHE A 1 172 ? 13.518 11.834 12.964 1.00 82.06 172 PHE A O 1
ATOM 1397 N N . LEU A 1 173 ? 11.991 11.577 11.341 1.00 80.25 173 LEU A N 1
ATOM 1398 C CA . LEU A 1 173 ? 10.821 11.700 12.218 1.00 80.25 173 LEU A CA 1
ATOM 1399 C C . LEU A 1 173 ? 10.693 10.550 13.230 1.00 80.25 173 LEU A C 1
ATOM 1401 O O . LEU A 1 173 ? 10.073 10.741 14.274 1.00 80.25 173 LEU A O 1
ATOM 1405 N N . HIS A 1 174 ? 11.234 9.367 12.931 1.00 77.50 174 HIS A N 1
ATOM 1406 C CA . HIS A 1 174 ? 11.155 8.190 13.804 1.00 77.50 174 HIS A CA 1
ATOM 1407 C C . HIS A 1 174 ? 12.315 8.066 14.783 1.00 77.50 174 HIS A C 1
ATOM 1409 O O . HIS A 1 174 ? 12.124 7.529 15.872 1.00 77.50 174 HIS A O 1
ATOM 1415 N N . GLN A 1 175 ? 13.502 8.527 14.394 1.00 78.50 175 GLN A N 1
ATOM 1416 C CA . GLN A 1 175 ? 14.723 8.390 15.192 1.00 78.50 175 GLN A CA 1
ATOM 1417 C C . GLN A 1 175 ? 14.885 9.498 16.240 1.00 78.50 175 GLN A C 1
ATOM 1419 O O . GLN A 1 175 ? 15.680 9.360 17.164 1.00 78.50 175 GLN A O 1
ATOM 1424 N N . ASN A 1 176 ? 14.135 10.595 16.115 1.00 79.12 176 ASN A N 1
ATOM 1425 C CA . ASN A 1 176 ? 14.294 11.784 16.946 1.00 79.12 176 ASN A CA 1
ATOM 1426 C C . ASN A 1 176 ? 13.082 12.026 17.851 1.00 79.12 176 ASN A C 1
ATOM 1428 O O . ASN A 1 176 ? 11.965 11.598 17.558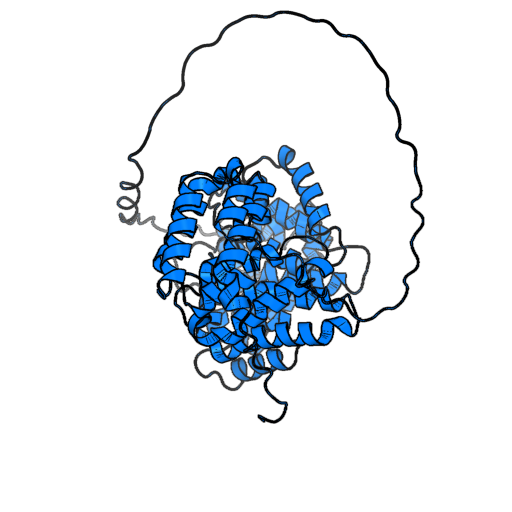 1.00 79.12 176 ASN A O 1
ATOM 1432 N N . SER A 1 177 ? 13.293 12.754 18.952 1.00 77.00 177 SER A N 1
ATOM 1433 C CA . SER A 1 177 ? 12.229 13.018 19.922 1.00 77.00 177 SER A CA 1
ATOM 1434 C C . SER A 1 177 ? 11.048 13.789 19.303 1.00 77.00 177 SER A C 1
ATOM 1436 O O . SER A 1 177 ? 11.241 14.616 18.400 1.00 77.00 177 SER A O 1
ATOM 1438 N N . PRO A 1 178 ? 9.812 13.570 19.788 1.00 76.69 178 PRO A N 1
ATOM 1439 C CA . PRO A 1 178 ? 8.630 14.320 19.362 1.00 76.69 178 PRO A CA 1
ATOM 1440 C C . PRO A 1 178 ? 8.797 15.841 19.417 1.00 76.69 178 PRO A C 1
ATOM 1442 O O . PRO A 1 178 ? 8.259 16.557 18.575 1.00 76.69 178 PRO A O 1
ATOM 1445 N N . GLU A 1 179 ? 9.526 16.360 20.404 1.00 78.25 179 GLU A N 1
ATOM 1446 C CA . GLU A 1 179 ? 9.753 17.795 20.578 1.00 78.25 179 GLU A CA 1
ATOM 1447 C C . GLU A 1 179 ? 10.614 18.367 19.451 1.00 78.25 179 GLU A C 1
ATOM 1449 O O . GLU A 1 179 ? 10.273 19.417 18.902 1.00 78.25 179 GLU A O 1
ATOM 1454 N N . LEU A 1 180 ? 11.686 17.656 19.088 1.00 79.62 180 LEU A N 1
ATOM 1455 C CA . LEU A 1 180 ? 12.600 18.047 18.017 1.00 79.62 180 LEU A CA 1
ATOM 1456 C C . LEU A 1 180 ? 11.937 17.911 16.642 1.00 79.62 180 LEU A C 1
ATOM 1458 O O . LEU A 1 180 ? 12.103 18.765 15.774 1.00 79.62 180 LEU A O 1
ATOM 1462 N N . THR A 1 181 ? 11.150 16.854 16.445 1.00 78.69 181 THR A N 1
ATOM 1463 C CA . THR A 1 181 ? 10.551 16.527 15.146 1.00 78.69 181 THR A CA 1
ATOM 1464 C C . THR A 1 181 ? 9.272 17.298 14.853 1.00 78.69 181 THR A C 1
ATOM 1466 O O . THR A 1 181 ? 8.968 17.512 13.686 1.00 78.69 181 THR A O 1
ATOM 1469 N N . ARG A 1 182 ? 8.530 17.788 15.856 1.00 78.88 182 ARG A N 1
ATOM 1470 C CA . ARG A 1 182 ? 7.261 18.525 15.673 1.00 78.88 182 ARG A CA 1
ATOM 1471 C C . ARG A 1 182 ? 7.300 19.667 14.636 1.00 78.88 182 ARG A C 1
ATOM 1473 O O . ARG A 1 182 ? 6.362 19.726 13.835 1.00 78.88 182 ARG A O 1
ATOM 1480 N N . PRO A 1 183 ? 8.292 20.585 14.605 1.00 80.38 183 PRO A N 1
ATOM 1481 C CA . PRO A 1 183 ? 8.353 21.622 13.570 1.00 80.38 183 PRO A CA 1
ATOM 1482 C C . PRO A 1 183 ? 8.607 21.037 12.177 1.00 80.38 183 PRO A C 1
ATOM 1484 O O . PRO A 1 183 ? 7.938 21.438 11.227 1.00 80.38 183 PRO A O 1
ATOM 1487 N N . HIS A 1 184 ? 9.496 20.046 12.064 1.00 79.19 184 HIS A N 1
ATOM 1488 C CA . HIS A 1 184 ? 9.771 19.354 10.804 1.00 79.19 184 HIS A CA 1
ATOM 1489 C C . HIS A 1 184 ? 8.563 18.562 10.321 1.00 79.19 184 HIS A C 1
ATOM 1491 O O . HIS A 1 184 ? 8.236 18.644 9.148 1.00 79.19 184 HIS A O 1
ATOM 1497 N N . PHE A 1 185 ? 7.855 17.871 11.215 1.00 75.56 185 PHE A N 1
ATOM 1498 C CA . PHE A 1 185 ? 6.605 17.185 10.920 1.00 75.56 185 PHE A CA 1
ATOM 1499 C C . PHE A 1 185 ? 5.564 18.175 10.409 1.00 75.56 185 PHE A C 1
ATOM 1501 O O . PHE A 1 185 ? 4.944 17.917 9.391 1.00 75.56 185 PHE A O 1
ATOM 1508 N N . ARG A 1 186 ? 5.391 19.330 11.066 1.00 76.94 186 ARG A N 1
ATOM 1509 C CA . ARG A 1 186 ? 4.432 20.356 10.628 1.00 76.94 186 ARG A CA 1
ATOM 1510 C C . ARG A 1 186 ? 4.783 20.921 9.253 1.00 76.94 186 ARG A C 1
ATOM 1512 O O . ARG A 1 186 ? 3.887 21.074 8.432 1.00 76.94 186 ARG A O 1
ATOM 1519 N N . GLU A 1 187 ? 6.050 21.240 9.015 1.00 77.00 187 GLU A N 1
ATOM 1520 C CA . GLU A 1 187 ? 6.505 21.796 7.738 1.00 77.00 187 GLU A CA 1
ATOM 1521 C C . GLU A 1 187 ? 6.444 20.756 6.618 1.00 77.00 187 GLU A C 1
ATOM 1523 O O . GLU A 1 187 ? 5.932 21.021 5.538 1.00 77.00 187 GLU A O 1
ATOM 1528 N N . PHE A 1 188 ? 6.882 19.532 6.898 1.00 74.56 188 PHE A N 1
ATOM 1529 C CA . PHE A 1 188 ? 6.729 18.390 6.011 1.00 74.56 188 PHE A CA 1
ATOM 1530 C C . PHE A 1 188 ? 5.261 18.139 5.682 1.00 74.56 188 PHE A C 1
ATOM 1532 O O . PHE A 1 188 ? 4.914 18.040 4.516 1.00 74.56 188 PHE A O 1
ATOM 1539 N N . TYR A 1 189 ? 4.383 18.134 6.682 1.00 71.06 189 TYR A N 1
ATOM 1540 C CA . TYR A 1 189 ? 2.946 17.980 6.498 1.00 71.06 189 TYR A CA 1
ATOM 1541 C C . TYR A 1 189 ? 2.356 19.119 5.659 1.00 71.06 189 TYR A C 1
ATOM 1543 O O . TYR A 1 189 ? 1.579 18.880 4.744 1.00 71.06 189 TYR A O 1
ATOM 1551 N N . LYS A 1 190 ? 2.755 20.366 5.917 1.00 70.19 190 LYS A N 1
ATOM 1552 C CA . LYS A 1 190 ? 2.339 21.528 5.125 1.00 70.19 190 LYS A CA 1
ATOM 1553 C C . LYS A 1 190 ? 2.804 21.424 3.668 1.00 70.19 190 LYS A C 1
ATOM 1555 O O . LYS A 1 190 ? 2.038 21.761 2.776 1.00 70.19 190 LYS A O 1
ATOM 1560 N N . ASN A 1 191 ? 4.017 20.941 3.424 1.00 66.00 191 ASN A N 1
ATOM 1561 C CA . ASN A 1 191 ? 4.578 20.838 2.076 1.00 66.00 191 ASN A CA 1
ATOM 1562 C C . ASN A 1 191 ? 4.114 19.579 1.324 1.00 66.00 191 ASN A C 1
ATOM 1564 O O . ASN A 1 191 ? 4.065 19.606 0.102 1.00 66.00 191 ASN A O 1
ATOM 1568 N N . MET A 1 192 ? 3.744 18.506 2.033 1.00 61.91 192 MET A N 1
ATOM 1569 C CA . MET A 1 192 ? 3.194 17.275 1.449 1.00 61.91 192 MET A CA 1
ATOM 1570 C C . MET A 1 192 ? 1.673 17.296 1.260 1.00 61.91 192 MET A C 1
ATOM 1572 O O . MET A 1 192 ? 1.151 16.545 0.451 1.00 61.91 192 MET A O 1
ATOM 1576 N N . ILE A 1 193 ? 0.941 18.017 2.117 1.00 56.75 193 ILE A N 1
ATOM 1577 C CA . ILE A 1 193 ? -0.523 17.884 2.283 1.00 56.75 193 ILE A CA 1
ATOM 1578 C C . ILE A 1 193 ? -1.216 19.266 2.324 1.00 56.75 193 ILE A C 1
ATOM 1580 O O . ILE A 1 193 ? -2.430 19.371 2.492 1.00 56.75 193 ILE A O 1
ATOM 1584 N N . GLY A 1 194 ? -0.462 20.362 2.194 1.00 51.47 194 GLY A N 1
ATOM 1585 C CA . GLY A 1 194 ? -1.011 21.722 2.187 1.00 51.47 194 GLY A CA 1
ATOM 1586 C C . GLY A 1 194 ? -1.702 22.115 0.880 1.00 51.47 194 GLY A C 1
ATOM 1587 O O . GLY A 1 194 ? -2.520 23.035 0.894 1.00 51.47 194 GLY A O 1
ATOM 1588 N N . SER A 1 195 ? -1.440 21.417 -0.230 1.00 53.38 195 SER A N 1
ATOM 1589 C CA . SER A 1 195 ? -2.382 21.356 -1.349 1.00 53.38 195 SER A CA 1
ATOM 1590 C C . SER A 1 195 ? -3.548 20.470 -0.904 1.00 53.38 195 SER A C 1
ATOM 1592 O O . SER A 1 195 ? -3.348 19.364 -0.410 1.00 53.38 195 SER A O 1
ATOM 1594 N N . ASN A 1 196 ? -4.791 20.931 -1.039 1.00 49.38 196 ASN A N 1
ATOM 1595 C CA . ASN A 1 196 ? -6.001 20.196 -0.626 1.00 49.38 196 ASN A CA 1
ATOM 1596 C C . ASN A 1 196 ? -6.275 18.903 -1.448 1.00 49.38 196 ASN A C 1
ATOM 1598 O O . ASN A 1 196 ? -7.427 18.500 -1.586 1.00 49.38 196 ASN A O 1
ATOM 1602 N N . ASN A 1 197 ? -5.245 18.272 -2.017 1.00 52.16 197 ASN A N 1
ATOM 1603 C CA . ASN A 1 197 ? -5.337 17.516 -3.260 1.00 52.16 197 ASN A CA 1
ATOM 1604 C C . ASN A 1 197 ? -4.635 16.136 -3.247 1.00 52.16 197 ASN A C 1
ATOM 1606 O O . ASN A 1 197 ? -4.759 15.396 -4.221 1.00 52.16 197 ASN A O 1
ATOM 1610 N N . ASP A 1 198 ? -3.959 15.736 -2.163 1.00 62.62 198 ASP A N 1
ATOM 1611 C CA . ASP A 1 198 ? -3.003 14.613 -2.225 1.00 62.62 198 ASP A CA 1
ATOM 1612 C C . ASP A 1 198 ? -3.440 13.391 -1.377 1.00 62.62 198 ASP A C 1
ATOM 1614 O O . ASP A 1 198 ? -2.646 12.763 -0.670 1.00 62.62 198 ASP A O 1
ATOM 1618 N N . GLY A 1 199 ? -4.728 13.026 -1.381 1.00 67.38 199 GLY A N 1
ATOM 1619 C CA . GLY A 1 199 ? -5.253 11.902 -0.585 1.00 67.38 199 GLY A CA 1
ATOM 1620 C C . GLY A 1 199 ? -4.639 10.531 -0.882 1.00 67.38 199 GLY A C 1
ATOM 1621 O O . GLY A 1 199 ? -4.504 9.707 0.024 1.00 67.38 199 GLY A O 1
ATOM 1622 N N . SER A 1 200 ? -4.230 10.288 -2.130 1.00 74.75 200 SER A N 1
ATOM 1623 C CA . SER A 1 200 ? -3.513 9.067 -2.536 1.00 74.75 200 SER A CA 1
ATOM 1624 C C . SER A 1 200 ? -2.143 8.970 -1.858 1.00 74.75 200 SER A C 1
ATOM 1626 O O . SER A 1 200 ? -1.772 7.909 -1.354 1.00 74.75 200 SER A O 1
ATOM 1628 N N . MET A 1 201 ? -1.435 10.096 -1.757 1.00 78.56 201 MET A N 1
ATOM 1629 C CA . MET A 1 201 ? -0.136 10.183 -1.098 1.00 78.56 201 MET A CA 1
ATOM 1630 C C . MET A 1 201 ? -0.263 10.020 0.420 1.00 78.56 201 MET A C 1
ATOM 1632 O O . MET A 1 201 ? 0.529 9.308 1.031 1.00 78.56 201 MET A O 1
ATOM 1636 N N . LYS A 1 202 ? -1.309 10.584 1.044 1.00 81.25 202 LYS A N 1
ATOM 1637 C CA . LYS A 1 202 ? -1.595 10.366 2.479 1.00 81.25 202 LYS A CA 1
ATOM 1638 C C . LYS A 1 202 ? -1.774 8.887 2.806 1.00 81.25 202 LYS A C 1
ATOM 1640 O O . LYS A 1 202 ? -1.205 8.410 3.786 1.00 81.25 202 LYS A O 1
ATOM 1645 N N . ALA A 1 203 ? -2.541 8.164 1.991 1.00 85.50 203 ALA A N 1
ATOM 1646 C CA . ALA A 1 203 ? -2.755 6.735 2.179 1.00 85.50 203 ALA A CA 1
ATOM 1647 C C . ALA A 1 203 ? -1.447 5.938 2.026 1.00 85.50 203 ALA A C 1
ATOM 1649 O O . ALA A 1 203 ? -1.174 5.062 2.844 1.00 85.50 203 ALA A O 1
ATOM 1650 N N . LEU A 1 204 ? -0.606 6.282 1.045 1.00 83.12 204 LEU A N 1
ATOM 1651 C CA . LEU A 1 204 ? 0.705 5.657 0.848 1.00 83.12 204 LEU A CA 1
ATOM 1652 C C . LEU A 1 204 ? 1.657 5.919 2.029 1.00 83.12 204 LEU A C 1
ATOM 1654 O O . LEU A 1 204 ? 2.236 4.985 2.581 1.00 83.12 204 LEU A O 1
ATOM 1658 N N . CYS A 1 205 ? 1.750 7.172 2.476 1.00 84.50 205 CYS A N 1
ATOM 1659 C CA . CYS A 1 205 ? 2.500 7.570 3.667 1.00 84.50 205 CYS A CA 1
ATOM 1660 C C . CYS A 1 205 ? 2.027 6.818 4.918 1.00 84.50 205 CYS A C 1
ATOM 1662 O O . CYS A 1 205 ? 2.841 6.369 5.721 1.00 84.50 205 CYS A O 1
ATOM 1664 N N . LEU A 1 206 ? 0.712 6.647 5.077 1.00 88.19 206 LEU A N 1
ATOM 1665 C CA . LEU A 1 206 ? 0.130 5.913 6.195 1.00 88.19 206 LEU A CA 1
ATOM 1666 C C . LEU A 1 206 ? 0.553 4.440 6.202 1.00 88.19 206 LEU A C 1
ATOM 1668 O O . LEU A 1 206 ? 0.934 3.933 7.255 1.00 88.19 206 LEU A O 1
ATOM 1672 N N . ARG A 1 207 ? 0.527 3.768 5.043 1.00 87.06 207 ARG A N 1
ATOM 1673 C CA . ARG A 1 207 ? 1.023 2.388 4.898 1.00 87.06 207 ARG A CA 1
ATOM 1674 C C . ARG A 1 207 ? 2.498 2.287 5.291 1.00 87.06 207 ARG A C 1
ATOM 1676 O O . ARG A 1 207 ? 2.849 1.494 6.157 1.00 87.06 207 ARG A O 1
ATOM 1683 N N . ALA A 1 208 ? 3.334 3.181 4.771 1.00 84.31 208 ALA A N 1
ATOM 1684 C CA . ALA A 1 208 ? 4.755 3.228 5.110 1.00 84.31 208 ALA A CA 1
ATOM 1685 C C . ALA A 1 208 ? 5.025 3.499 6.606 1.00 84.31 208 ALA A C 1
ATOM 1687 O O . ALA A 1 208 ? 5.958 2.938 7.177 1.00 84.31 208 ALA A O 1
ATOM 1688 N N . PHE A 1 209 ? 4.190 4.297 7.285 1.00 84.62 209 PHE A N 1
ATOM 1689 C CA . PHE A 1 209 ? 4.275 4.468 8.742 1.00 84.62 209 PHE A CA 1
ATOM 1690 C C . PHE A 1 209 ? 3.882 3.207 9.527 1.00 84.62 209 PHE A C 1
ATOM 1692 O O . PHE A 1 209 ? 4.452 2.937 10.589 1.00 84.62 209 PHE A O 1
ATOM 1699 N N . LEU A 1 210 ? 2.908 2.443 9.027 1.00 85.81 210 LEU A N 1
ATOM 1700 C CA . LEU A 1 210 ? 2.477 1.181 9.630 1.00 85.81 210 LEU A CA 1
ATOM 1701 C C . LEU A 1 210 ? 3.529 0.076 9.462 1.00 85.81 210 LEU A C 1
ATOM 1703 O O . LEU A 1 210 ? 3.652 -0.780 10.339 1.00 85.81 210 LEU A O 1
ATOM 1707 N N . ASN A 1 211 ? 4.307 0.119 8.380 1.00 79.81 211 ASN A N 1
ATOM 1708 C CA . ASN A 1 211 ? 5.227 -0.943 7.986 1.00 79.81 211 ASN A CA 1
ATOM 1709 C C . ASN A 1 211 ? 6.607 -0.404 7.549 1.00 79.81 211 ASN A C 1
ATOM 1711 O O . ASN A 1 211 ? 6.974 -0.482 6.374 1.00 79.81 211 ASN A O 1
ATOM 1715 N N . PRO A 1 212 ? 7.387 0.183 8.471 1.00 71.56 212 PRO A N 1
ATOM 1716 C CA . PRO A 1 212 ? 8.686 0.742 8.122 1.00 71.56 212 PRO A CA 1
ATOM 1717 C C . PRO A 1 212 ? 9.687 -0.367 7.779 1.00 71.56 212 PRO A C 1
ATOM 1719 O O . PRO A 1 212 ? 9.860 -1.311 8.548 1.00 71.56 212 PRO A O 1
ATOM 1722 N N . SER A 1 213 ? 10.414 -0.218 6.671 1.00 63.72 213 SER A N 1
ATOM 1723 C CA . SER A 1 213 ? 11.408 -1.211 6.229 1.00 63.72 213 SER A CA 1
ATOM 1724 C C . SER A 1 213 ? 12.751 -1.108 6.962 1.00 63.72 213 SER A C 1
ATOM 1726 O O . SER A 1 213 ? 13.531 -2.051 6.914 1.00 63.72 213 SER A O 1
ATOM 1728 N N . HIS A 1 214 ? 13.019 0.001 7.664 1.00 56.06 214 HIS A N 1
ATOM 1729 C CA . HIS A 1 214 ? 14.327 0.282 8.282 1.00 56.06 214 HIS A CA 1
ATOM 1730 C C . HIS A 1 214 ? 14.301 0.434 9.813 1.00 56.06 214 HIS A C 1
ATOM 1732 O O . HIS A 1 214 ? 15.343 0.667 10.417 1.00 56.06 214 HIS A O 1
ATOM 1738 N N . VAL A 1 215 ? 13.136 0.313 10.470 1.00 55.06 215 VAL A N 1
ATOM 1739 C CA . VAL A 1 215 ? 13.016 0.556 11.921 1.00 55.06 215 VAL A CA 1
ATOM 1740 C C . VAL A 1 215 ? 12.214 -0.554 12.603 1.00 55.06 215 VAL A C 1
ATOM 1742 O O . VAL A 1 215 ? 10.985 -0.508 12.682 1.00 55.06 215 VAL A O 1
ATOM 1745 N N . THR A 1 216 ? 12.926 -1.548 13.133 1.00 55.28 216 THR A N 1
ATOM 1746 C CA . THR A 1 216 ? 12.353 -2.668 13.902 1.00 55.28 216 THR A CA 1
ATOM 1747 C C . THR A 1 216 ? 12.214 -2.376 15.396 1.00 55.28 216 THR A C 1
ATOM 1749 O O . THR A 1 216 ? 11.595 -3.158 16.118 1.00 55.28 216 THR A O 1
ATOM 1752 N N . ASP A 1 217 ? 12.750 -1.254 15.879 1.00 62.44 217 ASP A N 1
ATOM 1753 C CA . ASP A 1 217 ? 12.813 -0.997 17.314 1.00 62.44 217 ASP A CA 1
ATOM 1754 C C . ASP A 1 217 ? 11.448 -0.641 17.901 1.00 62.44 217 ASP A C 1
ATOM 1756 O O . ASP A 1 217 ? 10.776 0.315 17.491 1.00 62.44 217 ASP A O 1
ATOM 1760 N N . PHE A 1 218 ? 11.070 -1.390 18.941 1.00 61.59 218 PHE A N 1
ATOM 1761 C CA . PHE A 1 218 ? 9.852 -1.177 19.722 1.00 61.59 218 PHE A CA 1
ATOM 1762 C C . PHE A 1 218 ? 9.782 0.236 20.328 1.00 61.59 218 PHE A C 1
ATOM 1764 O O . PHE A 1 218 ? 8.683 0.765 20.502 1.00 61.59 218 PHE A O 1
ATOM 1771 N N . GLN A 1 219 ? 10.935 0.862 20.600 1.00 63.00 219 GLN A N 1
ATOM 1772 C CA . GLN A 1 219 ? 11.046 2.198 21.203 1.00 63.00 219 GLN A CA 1
ATOM 1773 C C . GLN A 1 219 ? 10.471 3.310 20.312 1.00 63.00 219 GLN A C 1
ATOM 1775 O O . GLN A 1 219 ? 9.917 4.284 20.812 1.00 63.00 219 GLN A O 1
ATOM 1780 N N . THR A 1 220 ? 10.516 3.143 18.988 1.00 72.44 220 THR A N 1
ATOM 1781 C CA . THR A 1 220 ? 9.996 4.144 18.038 1.00 72.44 220 THR A CA 1
ATOM 1782 C C . THR A 1 220 ? 8.497 3.991 17.769 1.00 72.44 220 THR A C 1
ATOM 1784 O O . THR A 1 220 ? 7.892 4.841 17.115 1.00 72.44 220 THR A O 1
ATOM 1787 N N . MET A 1 221 ? 7.860 2.915 18.254 1.00 78.94 221 MET A N 1
ATOM 1788 C CA . MET A 1 221 ? 6.455 2.625 17.937 1.00 78.94 221 MET A CA 1
ATOM 1789 C C . MET A 1 221 ? 5.480 3.672 18.473 1.00 78.94 221 MET A C 1
ATOM 1791 O O . MET A 1 221 ? 4.455 3.907 17.838 1.00 78.94 221 MET A O 1
ATOM 1795 N N . ASP A 1 222 ? 5.770 4.294 19.616 1.00 82.00 222 ASP A N 1
ATOM 1796 C CA . ASP A 1 222 ? 4.890 5.323 20.184 1.00 82.00 222 ASP A CA 1
ATOM 1797 C C . ASP A 1 222 ? 4.968 6.627 19.380 1.00 82.00 222 ASP A C 1
ATOM 1799 O O . ASP A 1 222 ? 3.943 7.247 19.091 1.00 82.00 222 ASP A O 1
ATOM 1803 N N . ILE A 1 223 ? 6.166 6.984 18.906 1.00 82.25 223 ILE A N 1
ATOM 1804 C CA . ILE A 1 223 ? 6.376 8.113 17.989 1.00 82.25 223 ILE A CA 1
ATOM 1805 C C . ILE A 1 223 ? 5.660 7.845 16.657 1.00 82.25 223 ILE A C 1
ATOM 1807 O O . ILE A 1 223 ? 4.952 8.713 16.146 1.00 82.25 223 ILE A O 1
ATOM 1811 N N . ARG A 1 224 ? 5.759 6.618 16.126 1.00 83.75 224 ARG A N 1
ATOM 1812 C CA . ARG A 1 224 ? 5.026 6.188 14.923 1.00 83.75 224 ARG A CA 1
ATOM 1813 C C . ARG A 1 224 ? 3.516 6.296 15.095 1.00 83.75 224 ARG A C 1
ATOM 1815 O O . ARG A 1 224 ? 2.843 6.893 14.258 1.00 83.75 224 ARG A O 1
ATOM 1822 N N . ALA A 1 225 ? 2.987 5.769 16.195 1.00 87.88 225 ALA A N 1
ATOM 1823 C CA . ALA A 1 225 ? 1.568 5.851 16.523 1.00 87.88 225 ALA A CA 1
ATOM 1824 C C . ALA A 1 225 ? 1.081 7.306 16.608 1.00 87.88 225 ALA A C 1
ATOM 1826 O O . ALA A 1 225 ? 0.007 7.628 16.097 1.00 87.88 225 ALA A O 1
ATOM 1827 N N . MET A 1 226 ? 1.891 8.198 17.185 1.00 86.19 226 MET A N 1
ATOM 1828 C CA . MET A 1 226 ? 1.616 9.634 17.218 1.00 86.19 226 MET A CA 1
ATOM 1829 C C . MET A 1 226 ? 1.606 10.254 15.812 1.00 86.19 226 MET A C 1
ATOM 1831 O O . MET A 1 226 ? 0.679 10.993 15.487 1.00 86.19 226 MET A O 1
ATOM 1835 N N . ASN A 1 227 ? 2.587 9.944 14.961 1.00 85.19 227 ASN A N 1
ATOM 1836 C CA . ASN A 1 227 ? 2.643 10.451 13.585 1.00 85.19 227 ASN A CA 1
ATOM 1837 C C . ASN A 1 227 ? 1.440 9.983 12.751 1.00 85.19 227 ASN A C 1
ATOM 1839 O O . ASN A 1 227 ? 0.848 10.784 12.026 1.00 85.19 227 ASN A O 1
ATOM 1843 N N . ILE A 1 228 ? 1.015 8.728 12.918 1.00 89.56 228 ILE A N 1
ATOM 1844 C CA . ILE A 1 228 ? -0.200 8.189 12.294 1.00 89.56 228 ILE A CA 1
ATOM 1845 C C . ILE A 1 228 ? -1.452 8.917 12.797 1.00 89.56 228 ILE A C 1
ATOM 1847 O O . ILE A 1 228 ? -2.292 9.329 11.996 1.00 89.56 228 ILE A O 1
ATOM 1851 N N . ALA A 1 229 ? -1.577 9.111 14.112 1.00 88.56 229 ALA A N 1
ATOM 1852 C CA . ALA A 1 229 ? -2.699 9.835 14.706 1.00 88.56 229 ALA A CA 1
ATOM 1853 C C . ALA A 1 229 ? -2.784 11.281 14.192 1.00 88.56 229 ALA A C 1
ATOM 1855 O O . ALA A 1 229 ? -3.877 11.769 13.885 1.00 88.56 229 ALA A O 1
ATOM 1856 N N . ASN A 1 230 ? -1.633 11.944 14.048 1.00 84.12 230 ASN A N 1
ATOM 1857 C CA . ASN A 1 230 ? -1.541 13.276 13.466 1.00 84.12 230 ASN A CA 1
ATOM 1858 C C . ASN A 1 230 ? -1.998 13.263 12.003 1.00 84.12 230 ASN A C 1
ATOM 1860 O O . ASN A 1 230 ? -2.888 14.037 11.672 1.00 84.12 230 ASN A O 1
ATOM 1864 N N . LEU A 1 231 ? -1.471 12.348 11.174 1.00 84.00 231 LEU A N 1
ATOM 1865 C CA . LEU A 1 231 ? -1.811 12.214 9.750 1.00 84.00 231 LEU A CA 1
ATOM 1866 C C . LEU A 1 231 ? -3.310 11.960 9.519 1.00 84.00 231 LEU A C 1
ATOM 1868 O O . LEU A 1 231 ? -3.921 12.578 8.649 1.00 84.00 231 LEU A O 1
ATOM 1872 N N . LEU A 1 232 ? -3.926 11.087 10.319 1.00 87.50 232 LEU A N 1
ATOM 1873 C CA . LEU A 1 232 ? -5.362 10.810 10.240 1.00 87.50 232 LEU A CA 1
ATOM 1874 C C . LEU A 1 232 ? -6.214 11.997 10.711 1.00 87.50 232 LEU A C 1
ATOM 1876 O O . LEU A 1 232 ? -7.267 12.268 10.132 1.00 87.50 232 LEU A O 1
ATOM 1880 N N . SER A 1 233 ? -5.768 12.726 11.739 1.00 83.62 233 SER A N 1
ATOM 1881 C CA . SER A 1 233 ? -6.496 13.893 12.263 1.00 83.62 233 SER A CA 1
ATOM 1882 C C . SER A 1 233 ? -6.569 15.032 11.255 1.00 83.62 233 SER A C 1
ATOM 1884 O O . SER A 1 233 ? -7.572 15.736 11.178 1.00 83.62 233 SER A O 1
ATOM 1886 N N . SER A 1 234 ? -5.533 15.187 10.447 1.00 77.44 234 SER A N 1
ATOM 1887 C CA . SER A 1 234 ? -5.398 16.243 9.452 1.00 77.44 234 SER A CA 1
ATOM 1888 C C . SER A 1 234 ? -5.997 15.895 8.085 1.00 77.44 234 SER A C 1
ATOM 1890 O O . SER A 1 234 ? -6.043 16.752 7.204 1.00 77.44 234 SER A O 1
ATOM 1892 N N . CYS A 1 235 ? -6.518 14.676 7.902 1.00 73.69 235 CYS A N 1
ATOM 1893 C CA . CYS A 1 235 ? -7.350 14.328 6.744 1.00 73.69 235 CYS A CA 1
ATOM 1894 C C . CYS A 1 235 ? -8.740 15.003 6.785 1.00 73.69 235 CYS A C 1
ATOM 1896 O O . CYS A 1 235 ? -9.402 15.104 5.755 1.00 73.69 235 CYS A O 1
ATOM 1898 N N . LYS A 1 236 ? -9.185 15.500 7.950 1.00 65.31 236 LYS A N 1
ATOM 1899 C CA . LYS A 1 236 ? -10.446 16.244 8.117 1.00 65.31 236 LYS A CA 1
ATOM 1900 C C . LYS A 1 236 ? -10.233 17.748 7.846 1.00 65.31 236 LYS A C 1
ATOM 1902 O O . LYS A 1 236 ? -10.108 18.532 8.781 1.00 65.31 236 LYS A O 1
ATOM 1907 N N . SER A 1 237 ? -10.153 18.153 6.576 1.00 51.75 237 SER A N 1
ATOM 1908 C CA . SER A 1 237 ? -10.100 19.569 6.138 1.00 51.75 237 SER A CA 1
ATOM 1909 C C . SER A 1 237 ? -11.494 20.092 5.717 1.00 51.75 237 SER A C 1
ATOM 1911 O O . SER A 1 237 ? -12.369 19.307 5.357 1.00 51.75 237 SER A O 1
ATOM 1913 N N . GLN A 1 238 ? -11.699 21.418 5.765 1.00 48.41 238 GLN A N 1
ATOM 1914 C CA . GLN A 1 238 ? -12.983 22.153 5.717 1.00 48.41 238 GLN A CA 1
ATOM 1915 C C . GLN A 1 238 ? -13.795 22.086 4.400 1.00 48.41 238 GLN A C 1
ATOM 1917 O O . GLN A 1 238 ? -14.888 22.641 4.349 1.00 48.41 238 GLN A O 1
ATOM 1922 N N . ASN A 1 239 ? -13.319 21.406 3.351 1.00 49.56 239 ASN A N 1
ATOM 1923 C CA . ASN A 1 239 ? -14.091 21.188 2.117 1.00 49.56 239 ASN A CA 1
ATOM 1924 C C . ASN A 1 239 ? -14.750 19.794 2.122 1.00 49.56 239 ASN A C 1
ATOM 1926 O O . ASN A 1 239 ? -14.079 18.774 1.965 1.00 49.56 239 ASN A O 1
ATOM 1930 N N . GLU A 1 240 ? -16.071 19.755 2.315 1.00 52.22 240 GLU A N 1
ATOM 1931 C CA . GLU A 1 240 ? -16.811 18.591 2.838 1.00 52.22 240 GLU A CA 1
ATOM 1932 C C . GLU A 1 240 ? -16.936 17.374 1.899 1.00 52.22 240 GLU A C 1
ATOM 1934 O O . GLU A 1 240 ? -16.966 16.245 2.381 1.00 52.22 240 GLU A O 1
ATOM 1939 N N . SER A 1 241 ? -16.981 17.547 0.573 1.00 52.09 241 SER A N 1
ATOM 1940 C CA . SER A 1 241 ? -17.310 16.428 -0.337 1.00 52.09 241 SER A CA 1
ATOM 1941 C C . SER A 1 241 ? -16.087 15.644 -0.843 1.00 52.09 241 SER A C 1
ATOM 1943 O O . SER A 1 241 ? -16.101 14.415 -0.912 1.00 52.09 241 SER A O 1
ATOM 1945 N N . TYR A 1 242 ? -14.983 16.327 -1.161 1.00 53.44 242 TYR A N 1
ATOM 1946 C CA . TYR A 1 242 ? -13.797 15.688 -1.750 1.00 53.44 242 TYR A CA 1
ATOM 1947 C C . TYR A 1 242 ? -12.857 15.081 -0.694 1.00 53.44 242 TYR A C 1
ATOM 1949 O O . TYR A 1 242 ? -12.395 13.950 -0.862 1.00 53.44 242 TYR A O 1
ATOM 1957 N N . ASN A 1 243 ? -12.675 15.760 0.448 1.00 65.56 243 ASN A N 1
ATOM 1958 C CA . ASN A 1 243 ? -11.902 15.234 1.582 1.00 65.56 243 ASN A CA 1
ATOM 1959 C C . ASN A 1 243 ? -12.506 13.944 2.157 1.00 65.56 243 ASN A C 1
ATOM 1961 O O . ASN A 1 243 ? -11.800 13.161 2.792 1.00 65.56 243 ASN A O 1
ATOM 1965 N N . PHE A 1 244 ? -13.798 13.689 1.918 1.00 75.31 244 PHE A N 1
ATOM 1966 C CA . PHE A 1 244 ? -14.454 12.467 2.366 1.00 75.31 244 PHE A CA 1
ATOM 1967 C C . PHE A 1 244 ? -13.845 11.221 1.718 1.00 75.31 244 PHE A C 1
ATOM 1969 O O . PHE A 1 244 ? -13.450 10.306 2.436 1.00 75.31 244 PHE A O 1
ATOM 1976 N N . VAL A 1 245 ? -13.715 11.189 0.385 1.00 77.94 245 VAL A N 1
ATOM 1977 C CA . VAL A 1 245 ? -13.177 10.018 -0.335 1.00 77.94 245 VAL A CA 1
ATOM 1978 C C . VAL A 1 245 ? -11.734 9.750 0.080 1.00 77.94 245 VAL A C 1
ATOM 1980 O O . VAL A 1 245 ? -11.394 8.615 0.399 1.00 77.94 245 VAL A O 1
ATOM 1983 N N . GLU A 1 246 ? -10.905 10.794 0.150 1.00 77.81 246 GLU A N 1
ATOM 1984 C CA . GLU A 1 246 ? -9.510 10.671 0.588 1.00 77.81 246 GLU A CA 1
ATOM 1985 C C . GLU A 1 246 ? -9.396 10.100 2.001 1.00 77.81 246 GLU A C 1
ATOM 1987 O O . GLU A 1 246 ? -8.568 9.227 2.272 1.00 77.81 246 GLU A O 1
ATOM 1992 N N . PHE A 1 247 ? -10.256 10.570 2.905 1.00 85.50 247 PHE A N 1
ATOM 1993 C CA . PHE A 1 247 ? -10.273 10.086 4.271 1.00 85.50 247 PHE A CA 1
ATOM 1994 C C . PHE A 1 247 ? -10.707 8.619 4.338 1.00 85.50 247 PHE A C 1
ATOM 1996 O O . PHE A 1 247 ? -10.071 7.850 5.058 1.00 85.50 247 PHE A O 1
ATOM 2003 N N . GLN A 1 248 ? -11.707 8.191 3.556 1.00 88.06 248 GLN A N 1
ATOM 2004 C CA . GLN A 1 248 ? -12.075 6.771 3.478 1.00 88.06 248 GLN A CA 1
ATOM 2005 C C . GLN A 1 248 ? -10.933 5.910 2.921 1.00 88.06 248 GLN A C 1
ATOM 2007 O O . GLN A 1 248 ? -10.671 4.839 3.467 1.00 88.06 248 GLN A O 1
ATOM 2012 N N . THR A 1 249 ? -10.195 6.384 1.911 1.00 87.06 249 THR A N 1
ATOM 2013 C CA . THR A 1 249 ? -9.000 5.691 1.399 1.00 87.06 249 THR A CA 1
ATOM 2014 C C . THR A 1 249 ? -7.936 5.537 2.487 1.00 87.06 249 THR A C 1
ATOM 2016 O O . THR A 1 249 ? -7.371 4.456 2.649 1.00 87.06 249 THR A O 1
ATOM 2019 N N . CYS A 1 250 ? -7.701 6.576 3.294 1.00 89.56 250 CYS A N 1
ATOM 2020 C CA . CYS A 1 250 ? -6.772 6.499 4.423 1.00 89.56 250 CYS A CA 1
ATOM 2021 C C . CYS A 1 250 ? -7.241 5.492 5.484 1.00 89.56 250 CYS A C 1
ATOM 2023 O O . CYS A 1 250 ? -6.441 4.699 5.972 1.00 89.56 250 CYS A O 1
ATOM 2025 N N . LYS A 1 251 ? -8.536 5.463 5.827 1.00 93.56 251 LYS A N 1
ATOM 2026 C CA . LYS A 1 251 ? -9.069 4.458 6.763 1.00 93.56 251 LYS A CA 1
ATOM 2027 C C . LYS A 1 251 ? -8.968 3.038 6.212 1.00 93.56 251 LYS A C 1
ATOM 2029 O O . LYS A 1 251 ? -8.663 2.118 6.967 1.00 93.56 251 LYS A O 1
ATOM 2034 N N . MET A 1 252 ? -9.191 2.862 4.909 1.00 92.31 252 MET A N 1
ATOM 2035 C CA . MET A 1 252 ? -9.004 1.580 4.240 1.00 92.31 252 MET A CA 1
ATOM 2036 C C . MET A 1 252 ? -7.547 1.137 4.363 1.00 92.31 252 MET A C 1
ATOM 2038 O O . MET A 1 252 ? -7.299 0.061 4.891 1.00 92.31 252 MET A O 1
ATOM 2042 N N . ALA A 1 253 ? -6.590 1.994 4.001 1.00 90.81 253 ALA A N 1
ATOM 2043 C CA . ALA A 1 253 ? -5.160 1.726 4.157 1.00 90.81 253 ALA A CA 1
ATOM 2044 C C . ALA A 1 253 ? -4.759 1.404 5.612 1.00 90.81 253 ALA A C 1
ATOM 2046 O O . ALA A 1 253 ? -3.915 0.534 5.835 1.00 90.81 253 ALA A O 1
ATOM 2047 N N . PHE A 1 254 ? -5.385 2.067 6.593 1.00 93.62 254 PHE A N 1
ATOM 2048 C CA . PHE A 1 254 ? -5.154 1.849 8.023 1.00 93.62 254 PHE A CA 1
ATOM 2049 C C . PHE A 1 254 ? -5.594 0.463 8.508 1.00 93.62 254 PHE A C 1
ATOM 2051 O O . PHE A 1 254 ? -4.861 -0.203 9.235 1.00 93.62 254 PHE A O 1
ATOM 2058 N N . PHE A 1 255 ? -6.798 0.034 8.119 1.00 94.94 255 PHE A N 1
ATOM 2059 C CA . PHE A 1 255 ? -7.400 -1.211 8.598 1.00 94.94 255 PHE A CA 1
ATOM 2060 C C . PHE A 1 255 ? -7.178 -2.406 7.679 1.00 94.94 255 PHE A C 1
ATOM 2062 O O . PHE A 1 255 ? -7.521 -3.521 8.057 1.00 94.94 255 PHE A O 1
ATOM 2069 N N . PHE A 1 256 ? -6.607 -2.222 6.491 1.00 91.69 256 PHE A N 1
ATOM 2070 C CA . PHE A 1 256 ? -6.526 -3.299 5.510 1.00 91.69 256 PHE A CA 1
ATOM 2071 C C . PHE A 1 256 ? -5.791 -4.539 6.034 1.00 91.69 256 PHE A C 1
ATOM 2073 O O . PHE A 1 256 ? -6.236 -5.661 5.801 1.00 91.69 256 PHE A O 1
ATOM 2080 N N . ASP A 1 257 ? -4.732 -4.357 6.833 1.00 89.25 257 ASP A N 1
ATOM 2081 C CA . ASP A 1 257 ? -4.002 -5.499 7.390 1.00 89.25 257 ASP A CA 1
ATOM 2082 C C . ASP A 1 257 ? -4.784 -6.299 8.431 1.00 89.25 257 ASP A C 1
ATOM 2084 O O . ASP A 1 257 ? -4.408 -7.433 8.735 1.00 89.25 257 ASP A O 1
ATOM 2088 N N . TRP A 1 258 ? -5.875 -5.731 8.950 1.00 92.06 258 TRP A N 1
ATOM 2089 C CA . TRP A 1 258 ? -6.761 -6.397 9.894 1.00 92.06 258 TRP A CA 1
ATOM 2090 C C . TRP A 1 258 ? -7.639 -7.459 9.222 1.00 92.06 258 TRP A C 1
ATOM 2092 O O . TRP A 1 258 ? -8.248 -8.287 9.905 1.00 92.06 258 TRP A O 1
ATOM 2102 N N . LEU A 1 259 ? -7.706 -7.449 7.889 1.00 90.50 259 LEU A N 1
ATOM 2103 C CA . LEU A 1 259 ? -8.474 -8.389 7.083 1.00 90.50 259 LEU A CA 1
ATOM 2104 C C . LEU A 1 259 ? -7.590 -9.563 6.646 1.00 90.50 259 LEU A C 1
ATOM 2106 O O . LEU A 1 259 ? -6.508 -9.362 6.103 1.00 90.50 259 LEU A O 1
ATOM 2110 N N . GLY A 1 260 ? -8.052 -10.799 6.837 1.00 79.44 260 GLY A N 1
ATOM 2111 C CA . GLY A 1 260 ? -7.332 -11.991 6.369 1.00 79.44 260 GLY A CA 1
ATOM 2112 C C . GLY A 1 260 ? -6.151 -12.428 7.240 1.00 79.44 260 GLY A C 1
ATOM 2113 O O . GLY A 1 260 ? -5.348 -13.245 6.801 1.00 79.44 260 GLY A O 1
ATOM 2114 N N . TYR A 1 261 ? -6.043 -11.927 8.473 1.00 76.12 261 TYR A N 1
ATOM 2115 C CA . TYR A 1 261 ? -5.132 -12.485 9.468 1.00 76.12 261 TYR A CA 1
ATOM 2116 C C . TYR A 1 261 ? -5.607 -13.895 9.851 1.00 76.12 261 TYR A C 1
ATOM 2118 O O . TYR A 1 261 ? -6.551 -14.057 10.629 1.00 76.12 261 TYR A O 1
ATOM 2126 N N . ASP A 1 262 ? -4.965 -14.914 9.272 1.00 66.19 262 ASP A N 1
ATOM 2127 C CA . ASP A 1 262 ? -5.197 -16.321 9.597 1.00 66.19 262 ASP A CA 1
ATOM 2128 C C . ASP A 1 262 ? -3.976 -16.919 10.304 1.00 66.19 262 ASP A C 1
ATOM 2130 O O . ASP A 1 262 ? -2.826 -16.764 9.894 1.00 66.19 262 ASP A O 1
ATOM 2134 N N . ASN A 1 263 ? -4.233 -17.589 11.420 1.00 52.03 263 ASN A N 1
ATOM 2135 C CA . ASN A 1 263 ? -3.247 -17.928 12.439 1.00 52.03 263 ASN A CA 1
ATOM 2136 C C . ASN A 1 263 ? -2.541 -19.260 12.130 1.00 52.03 263 ASN A C 1
ATOM 2138 O O . ASN A 1 263 ? -2.286 -20.033 13.055 1.00 52.03 263 ASN A O 1
ATOM 2142 N N . PHE A 1 264 ? -2.256 -19.554 10.853 1.00 46.66 264 PHE A N 1
ATOM 2143 C CA . PHE A 1 264 ? -1.703 -20.848 10.416 1.00 46.66 264 PHE A CA 1
ATOM 2144 C C . PHE A 1 264 ? -0.367 -21.214 11.083 1.00 46.66 264 PHE A C 1
ATOM 2146 O O . PHE A 1 264 ? 0.060 -22.362 10.993 1.00 46.66 264 PHE A O 1
ATOM 2153 N N . SER A 1 265 ? 0.259 -20.289 11.816 1.00 42.41 265 SER A N 1
ATOM 2154 C CA . SER A 1 265 ? 1.293 -20.619 12.789 1.00 42.41 265 SER A CA 1
ATOM 2155 C C . SER A 1 265 ? 0.897 -20.129 14.192 1.00 42.41 265 SER A C 1
ATOM 2157 O O . SER A 1 265 ? 0.796 -18.919 14.409 1.00 42.41 265 SER A O 1
ATOM 2159 N N . PRO A 1 266 ? 0.706 -21.029 15.178 1.00 40.53 266 PRO A N 1
ATOM 2160 C CA . PRO A 1 266 ? 0.384 -20.670 16.564 1.00 40.53 266 PRO A CA 1
ATOM 2161 C C . PRO A 1 266 ? 1.484 -19.853 17.271 1.00 40.53 266 PRO A C 1
ATOM 2163 O O . PRO A 1 266 ? 1.241 -19.342 18.361 1.00 40.53 266 PRO A O 1
ATOM 2166 N N . ASN A 1 267 ? 2.650 -19.685 16.635 1.00 48.88 267 ASN A N 1
ATOM 2167 C CA . ASN A 1 267 ? 3.811 -18.959 17.151 1.00 48.88 267 ASN A CA 1
ATOM 2168 C C . ASN A 1 267 ? 4.064 -17.611 16.451 1.00 48.88 267 ASN A C 1
ATOM 2170 O O . ASN A 1 267 ? 5.078 -16.970 16.725 1.00 48.88 267 ASN A O 1
ATOM 2174 N N . LEU A 1 268 ? 3.202 -1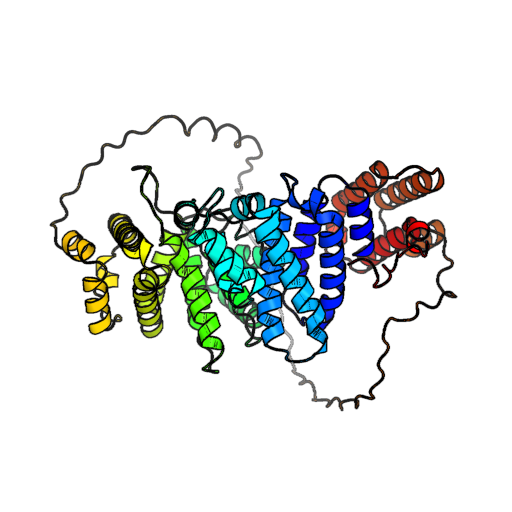7.176 15.522 1.00 52.72 268 LEU A N 1
ATOM 2175 C CA . LEU A 1 268 ? 3.434 -15.917 14.817 1.00 52.72 268 LEU A CA 1
ATOM 2176 C C . LEU A 1 268 ? 3.000 -14.729 15.686 1.00 52.72 268 LEU A C 1
ATOM 2178 O O . LEU A 1 268 ? 1.816 -14.546 15.975 1.00 52.72 268 LEU A O 1
ATOM 2182 N N . ASN A 1 269 ? 3.972 -13.906 16.080 1.00 68.06 269 ASN A N 1
ATOM 2183 C CA . ASN A 1 269 ? 3.727 -12.581 16.644 1.00 68.06 269 ASN A CA 1
ATOM 2184 C C . ASN A 1 269 ? 2.774 -11.784 15.737 1.00 68.06 269 ASN A C 1
ATOM 2186 O O . ASN A 1 269 ? 2.777 -11.953 14.514 1.00 68.06 269 ASN A O 1
ATOM 2190 N N . LEU A 1 270 ? 1.959 -10.905 16.330 1.00 78.19 270 LEU A N 1
ATOM 2191 C CA . LEU A 1 270 ? 1.111 -10.002 15.551 1.00 78.19 270 LEU A CA 1
ATOM 2192 C C . LEU A 1 270 ? 1.971 -9.210 14.549 1.00 78.19 270 LEU A C 1
ATOM 2194 O O . LEU A 1 270 ? 3.004 -8.670 14.953 1.00 78.19 270 LEU A O 1
ATOM 2198 N N . PRO A 1 271 ? 1.550 -9.104 13.274 1.00 79.81 271 PRO A N 1
ATOM 2199 C CA . PRO A 1 271 ? 2.232 -8.279 12.290 1.00 79.81 271 PRO A CA 1
ATOM 2200 C C . PRO A 1 271 ? 2.417 -6.849 12.800 1.00 79.81 271 PRO A C 1
ATOM 2202 O O . PRO A 1 271 ? 1.501 -6.271 13.393 1.00 79.81 271 PRO A O 1
ATOM 2205 N N . LEU A 1 272 ? 3.586 -6.265 12.530 1.00 81.38 272 LEU A N 1
ATOM 2206 C CA . LEU A 1 272 ? 3.928 -4.907 12.955 1.00 81.38 272 LEU A CA 1
ATOM 2207 C C . LEU A 1 272 ? 2.846 -3.867 12.589 1.00 81.38 272 LEU A C 1
ATOM 2209 O O . LEU A 1 272 ? 2.460 -3.118 13.490 1.00 81.38 272 LEU A O 1
ATOM 2213 N N . PRO A 1 273 ? 2.247 -3.876 11.375 1.00 85.81 273 PRO A N 1
ATOM 2214 C CA . PRO A 1 273 ? 1.165 -2.947 11.031 1.00 85.81 273 PRO A CA 1
ATOM 2215 C C . PRO A 1 273 ? -0.046 -3.015 11.968 1.00 85.81 273 PRO A C 1
ATOM 2217 O O . PRO A 1 273 ? -0.644 -1.989 12.299 1.00 85.81 273 PRO A O 1
ATOM 2220 N N . ILE A 1 274 ? -0.397 -4.207 12.463 1.00 88.62 274 ILE A N 1
ATOM 2221 C CA . ILE A 1 274 ? -1.511 -4.393 13.403 1.00 88.62 274 ILE A CA 1
ATOM 2222 C C . ILE A 1 274 ? -1.158 -3.811 14.778 1.00 88.62 274 ILE A C 1
ATOM 2224 O O . ILE A 1 274 ? -1.963 -3.104 15.382 1.00 88.62 274 ILE A O 1
ATOM 2228 N N . VAL A 1 275 ? 0.060 -4.052 15.270 1.00 87.56 275 VAL A N 1
ATOM 2229 C CA . VAL A 1 275 ? 0.510 -3.507 16.563 1.00 87.56 275 VAL A CA 1
ATOM 2230 C C . VAL A 1 275 ? 0.618 -1.980 16.510 1.00 87.56 275 VAL A C 1
ATOM 2232 O O . VAL A 1 275 ? 0.183 -1.288 17.433 1.00 87.56 275 VAL A O 1
ATOM 2235 N N . THR A 1 276 ? 1.165 -1.432 15.423 1.00 87.31 276 THR A N 1
ATOM 2236 C CA . THR A 1 276 ? 1.318 0.015 15.239 1.00 87.31 276 THR A CA 1
ATOM 2237 C C . THR A 1 276 ? -0.035 0.713 15.054 1.00 87.31 276 THR A C 1
ATOM 2239 O O . THR A 1 276 ? -0.272 1.739 15.695 1.00 87.31 276 THR A O 1
ATOM 2242 N N . SER A 1 277 ? -0.960 0.148 14.267 1.00 92.25 277 SER A N 1
ATOM 2243 C CA . SER A 1 277 ? -2.327 0.688 14.142 1.00 92.25 277 SER A CA 1
ATOM 2244 C C . SER A 1 277 ? -3.095 0.628 15.466 1.00 92.25 277 SER A C 1
ATOM 2246 O O . SER A 1 277 ? -3.762 1.596 15.827 1.00 92.25 277 SER A O 1
ATOM 2248 N N . TRP A 1 278 ? -2.942 -0.440 16.255 1.00 92.19 278 TRP A N 1
ATOM 2249 C CA . TRP A 1 278 ? -3.508 -0.509 17.604 1.00 92.19 278 TRP A CA 1
ATOM 2250 C C . TRP A 1 278 ? -3.009 0.626 18.511 1.00 92.19 278 TRP A C 1
ATOM 2252 O O . TRP A 1 278 ? -3.812 1.342 19.115 1.00 92.19 278 TRP A O 1
ATOM 2262 N N . LYS A 1 279 ? -1.688 0.841 18.580 1.00 91.12 279 LYS A N 1
ATOM 2263 C CA . LYS A 1 279 ? -1.112 1.948 19.360 1.00 91.12 279 LYS A CA 1
ATOM 2264 C C . LYS A 1 279 ? -1.616 3.310 18.875 1.00 91.12 279 LYS A C 1
ATOM 2266 O O . LYS A 1 279 ? -1.911 4.179 19.696 1.00 91.12 279 LYS A O 1
ATOM 2271 N N . ALA A 1 280 ? -1.777 3.488 17.563 1.00 93.25 280 ALA A N 1
ATOM 2272 C CA . ALA A 1 280 ? -2.352 4.705 17.001 1.00 93.25 280 ALA A CA 1
ATOM 2273 C C . ALA A 1 280 ? -3.814 4.910 17.436 1.00 93.25 280 ALA A C 1
ATOM 2275 O O . ALA A 1 280 ? -4.166 6.016 17.836 1.00 93.25 280 ALA A O 1
ATOM 2276 N N . LEU A 1 281 ? -4.655 3.866 17.447 1.00 94.62 281 LEU A N 1
ATOM 2277 C CA . LEU A 1 281 ? -6.027 3.954 17.972 1.00 94.62 281 LEU A CA 1
ATOM 2278 C C . LEU A 1 281 ? -6.050 4.379 19.442 1.00 94.62 281 LEU A C 1
ATOM 2280 O O . LEU A 1 281 ? -6.857 5.225 19.828 1.00 94.62 281 LEU A O 1
ATOM 2284 N N . PHE A 1 282 ? -5.143 3.835 20.254 1.00 91.62 282 PHE A N 1
ATOM 2285 C CA . PHE A 1 282 ? -5.020 4.218 21.657 1.00 91.62 282 PHE A CA 1
ATOM 2286 C C . PHE A 1 282 ? -4.634 5.698 21.813 1.00 91.62 282 PHE A C 1
ATOM 2288 O O . PHE A 1 282 ? -5.282 6.430 22.562 1.00 91.62 282 PHE A O 1
ATOM 2295 N N . GLN A 1 283 ? -3.652 6.173 21.041 1.00 91.25 283 GLN A N 1
ATOM 2296 C CA . GLN A 1 283 ? -3.255 7.585 21.011 1.00 91.25 283 GLN A CA 1
ATOM 2297 C C . GLN A 1 283 ? -4.381 8.508 20.509 1.00 91.25 283 GLN A C 1
ATOM 2299 O O . GLN A 1 283 ? -4.562 9.621 21.002 1.00 91.25 283 GLN A O 1
ATOM 2304 N N . ILE A 1 284 ? -5.177 8.060 19.539 1.00 93.06 284 ILE A N 1
ATOM 2305 C CA . ILE A 1 284 ? -6.346 8.802 19.054 1.00 93.06 284 ILE A CA 1
ATOM 2306 C C . ILE A 1 284 ? -7.429 8.852 20.134 1.00 93.06 284 ILE A C 1
ATOM 2308 O O . ILE A 1 284 ? -8.062 9.887 20.312 1.00 93.06 284 ILE A O 1
ATOM 2312 N N . CYS A 1 285 ? -7.629 7.788 20.912 1.00 92.25 285 CYS A N 1
ATOM 2313 C CA . CYS A 1 285 ? -8.607 7.796 21.998 1.00 92.25 285 CYS A CA 1
ATOM 2314 C C . CYS A 1 285 ? -8.304 8.853 23.067 1.00 92.25 285 CYS A C 1
ATOM 2316 O O . CYS A 1 285 ? -9.233 9.432 23.634 1.00 92.25 285 CYS A O 1
ATOM 2318 N N . THR A 1 286 ? -7.027 9.125 23.339 1.00 89.31 286 THR A N 1
ATOM 2319 C CA . THR A 1 286 ? -6.632 10.143 24.323 1.00 89.31 286 THR A CA 1
ATOM 2320 C C . THR A 1 286 ? -6.737 11.567 23.772 1.00 89.31 286 THR A C 1
ATOM 2322 O O . THR A 1 286 ? -6.945 12.498 24.548 1.00 89.31 286 THR A O 1
ATOM 2325 N N . THR A 1 287 ? -6.654 11.750 22.449 1.00 87.94 287 THR A N 1
ATOM 2326 C CA . THR A 1 287 ? -6.523 13.075 21.814 1.00 87.94 287 THR A CA 1
ATOM 2327 C C . THR A 1 287 ? -7.730 13.518 20.977 1.00 87.94 287 THR A C 1
ATOM 2329 O O . THR A 1 287 ? -8.014 14.711 20.913 1.00 87.94 287 THR A O 1
ATOM 2332 N N . ASN A 1 288 ? -8.464 12.597 20.343 1.00 90.12 288 ASN A N 1
ATOM 2333 C CA . ASN A 1 288 ? -9.487 12.892 19.333 1.00 90.12 288 ASN A CA 1
ATOM 2334 C C . ASN A 1 288 ? -10.608 11.823 19.280 1.00 90.12 288 ASN A C 1
ATOM 2336 O O . ASN A 1 288 ? -10.635 10.946 18.414 1.00 90.12 288 ASN A O 1
ATOM 2340 N N . GLY A 1 289 ? -11.584 11.926 20.190 1.00 91.06 289 GLY A N 1
ATOM 2341 C CA . GLY A 1 289 ? -12.747 11.022 20.263 1.00 91.06 289 GLY A CA 1
ATOM 2342 C C . GLY A 1 289 ? -13.587 10.924 18.973 1.00 91.06 289 GLY A C 1
ATOM 2343 O O . GLY A 1 289 ? -13.872 9.812 18.536 1.00 91.06 289 GLY A O 1
ATOM 2344 N N . PRO A 1 290 ? -13.931 12.035 18.289 1.00 92.06 290 PRO A N 1
ATOM 2345 C CA . PRO A 1 290 ? -14.682 11.972 17.030 1.00 92.06 290 PRO A CA 1
ATOM 2346 C C . PRO A 1 290 ? -13.943 11.244 15.898 1.00 92.06 290 PRO A C 1
ATOM 2348 O O . PRO A 1 290 ? -14.563 10.645 15.018 1.00 92.06 290 PRO A O 1
ATOM 2351 N N . LEU A 1 291 ? -12.608 11.316 15.863 1.00 92.31 291 LEU A N 1
ATOM 2352 C CA . LEU A 1 291 ? -11.814 10.504 14.939 1.00 92.31 291 LEU A CA 1
ATOM 2353 C C . LEU A 1 291 ? -11.871 9.021 15.321 1.00 92.31 291 LEU A C 1
ATOM 2355 O O . LEU A 1 291 ? -12.069 8.194 14.434 1.00 92.31 291 LEU A O 1
ATOM 2359 N N . LEU A 1 292 ? -11.770 8.702 16.616 1.00 94.25 292 LEU A N 1
ATOM 2360 C CA . LEU A 1 292 ? -11.892 7.332 17.119 1.00 94.25 292 LEU A CA 1
ATOM 2361 C C . LEU A 1 292 ? -13.221 6.689 16.695 1.00 94.25 292 LEU A C 1
ATOM 2363 O O . LEU A 1 292 ? -13.200 5.619 16.091 1.00 94.25 292 LEU A O 1
ATOM 2367 N N . CYS A 1 293 ? -14.357 7.353 16.940 1.00 94.38 293 CYS A N 1
ATOM 2368 C CA . CYS A 1 293 ? -15.674 6.850 16.531 1.00 94.38 293 CYS A CA 1
ATOM 2369 C C . CYS A 1 293 ? -15.727 6.579 15.023 1.00 94.38 293 CYS A C 1
ATOM 2371 O O . CYS A 1 293 ? -16.117 5.498 14.595 1.00 94.38 293 CYS A O 1
ATOM 2373 N N . SER A 1 294 ? -15.236 7.523 14.217 1.00 94.62 294 SER A N 1
ATOM 2374 C CA . SER A 1 294 ? -15.240 7.404 12.757 1.00 94.62 294 SER A CA 1
ATOM 2375 C C . SER A 1 294 ? -14.354 6.266 12.227 1.00 94.62 294 SER A C 1
ATOM 2377 O O . SER A 1 294 ? -14.611 5.745 11.140 1.00 94.62 294 SER A O 1
ATOM 2379 N N . LEU A 1 295 ? -13.294 5.892 12.951 1.00 95.75 295 LEU A N 1
ATOM 2380 C CA . LEU A 1 295 ? -12.443 4.744 12.623 1.00 95.75 295 LEU A CA 1
ATOM 2381 C C . LEU A 1 295 ? -13.118 3.421 12.999 1.00 95.75 295 LEU A C 1
ATOM 2383 O O . LEU A 1 295 ? -13.107 2.488 12.204 1.00 95.75 295 LEU A O 1
ATOM 2387 N N . TYR A 1 296 ? -13.742 3.349 14.174 1.00 94.75 296 TYR A N 1
ATOM 2388 C CA . TYR A 1 296 ? -14.468 2.158 14.624 1.00 94.75 296 TYR A CA 1
ATOM 2389 C C . TYR A 1 296 ? -15.688 1.854 13.755 1.00 94.75 296 TYR A C 1
ATOM 2391 O O . TYR A 1 296 ? -15.885 0.711 13.349 1.00 94.75 296 TYR A O 1
ATOM 2399 N N . GLU A 1 297 ? -16.469 2.881 13.427 1.00 95.75 297 GLU A N 1
ATOM 2400 C CA . GLU A 1 297 ? -17.587 2.775 12.490 1.00 95.75 297 GLU A CA 1
ATOM 2401 C C . GLU A 1 297 ? -17.107 2.254 11.132 1.00 95.75 297 GLU A C 1
ATOM 2403 O O . GLU A 1 297 ? -17.680 1.315 10.585 1.00 95.75 297 GLU A O 1
ATOM 2408 N N . PHE A 1 298 ? -15.996 2.796 10.624 1.00 96.75 298 PHE A N 1
ATOM 2409 C CA . PHE A 1 298 ? -15.419 2.326 9.372 1.00 96.75 298 PHE A CA 1
ATOM 2410 C C . PHE A 1 298 ? -14.976 0.866 9.442 1.00 96.75 298 PHE A C 1
ATOM 2412 O O . PHE A 1 298 ? -15.235 0.133 8.499 1.00 96.75 298 PHE A O 1
ATOM 2419 N N . LEU A 1 299 ? -14.341 0.418 10.530 1.00 97.12 299 LEU A N 1
ATOM 2420 C CA . LEU A 1 299 ? -13.937 -0.983 10.685 1.00 97.12 299 LEU A CA 1
ATOM 2421 C C . LEU A 1 299 ? -15.147 -1.931 10.648 1.00 97.12 299 LEU A C 1
ATOM 2423 O O . LEU A 1 299 ? -15.090 -2.960 9.978 1.00 97.12 299 LEU A O 1
ATOM 2427 N N . ILE A 1 300 ? -16.240 -1.574 11.331 1.00 96.38 300 ILE A N 1
ATOM 2428 C CA . ILE A 1 300 ? -17.494 -2.345 11.323 1.00 96.38 300 ILE A CA 1
ATOM 2429 C C . ILE A 1 300 ? -18.063 -2.424 9.903 1.00 96.38 300 ILE A C 1
ATOM 2431 O O . ILE A 1 300 ? -18.362 -3.510 9.409 1.00 96.38 300 ILE A O 1
ATOM 2435 N N . LEU A 1 301 ? -18.165 -1.283 9.220 1.00 96.31 301 LEU A N 1
ATOM 2436 C CA . LEU A 1 301 ? -18.679 -1.242 7.854 1.00 96.31 301 LEU A CA 1
ATOM 2437 C C . LEU A 1 301 ? -17.757 -1.986 6.885 1.00 96.31 301 LEU A C 1
ATOM 2439 O O . LEU A 1 301 ? -18.242 -2.710 6.020 1.00 96.31 301 LEU A O 1
ATOM 2443 N N . LEU A 1 302 ? -16.438 -1.870 7.039 1.00 95.75 302 LEU A N 1
ATOM 2444 C CA . LEU A 1 302 ? -15.446 -2.511 6.179 1.00 95.75 302 LEU A CA 1
ATOM 2445 C C . LEU A 1 302 ? -15.617 -4.034 6.171 1.00 95.75 302 LEU A C 1
ATOM 2447 O O . LEU A 1 302 ? -15.675 -4.628 5.097 1.00 95.75 302 LEU A O 1
ATOM 2451 N N . VAL A 1 303 ? -15.754 -4.668 7.344 1.00 96.12 303 VAL A N 1
ATOM 2452 C CA . VAL A 1 303 ? -15.908 -6.135 7.425 1.00 96.12 303 VAL A CA 1
ATOM 2453 C C . VAL A 1 303 ? -17.239 -6.632 6.849 1.00 96.12 303 VAL A C 1
ATOM 2455 O O . VAL A 1 303 ? -17.324 -7.768 6.379 1.00 96.12 303 VAL A O 1
ATOM 2458 N N . GLN A 1 304 ? -18.273 -5.789 6.860 1.00 94.44 304 GLN A N 1
ATOM 2459 C CA . GLN A 1 304 ? -19.602 -6.122 6.343 1.00 94.44 304 GLN A CA 1
ATOM 2460 C C . GLN A 1 304 ? -19.734 -5.863 4.837 1.00 94.44 304 GLN A C 1
ATOM 2462 O O . GLN A 1 304 ? -20.456 -6.583 4.153 1.00 94.44 304 GLN A O 1
ATOM 2467 N N . THR A 1 305 ? -19.050 -4.842 4.316 1.00 93.88 305 THR A N 1
ATOM 2468 C CA . THR A 1 305 ? -19.331 -4.303 2.975 1.00 93.88 305 THR A CA 1
ATOM 2469 C C . THR A 1 305 ? -18.245 -4.572 1.944 1.00 93.88 305 THR A C 1
ATOM 2471 O O . THR A 1 305 ? -18.575 -4.621 0.763 1.00 93.88 305 THR A O 1
ATOM 2474 N N . LEU A 1 306 ? -16.979 -4.779 2.343 1.00 91.50 306 LEU A N 1
ATOM 2475 C CA . LEU A 1 306 ? -15.868 -4.887 1.386 1.00 91.50 306 LEU A CA 1
ATOM 2476 C C . LEU A 1 306 ? -16.092 -6.003 0.360 1.00 91.50 306 LEU A C 1
ATOM 2478 O O . LEU A 1 306 ? -15.962 -5.786 -0.840 1.00 91.50 306 LEU A O 1
ATOM 2482 N N . TYR A 1 307 ? -16.412 -7.201 0.847 1.00 92.50 307 TYR A N 1
ATOM 2483 C CA . TYR A 1 307 ? -16.771 -8.336 0.007 1.00 92.50 307 TYR A CA 1
ATOM 2484 C C . TYR A 1 307 ? -17.648 -9.301 0.823 1.00 92.50 307 TYR A C 1
ATOM 2486 O O . TYR A 1 307 ? -17.108 -10.145 1.546 1.00 92.50 307 TYR A O 1
ATOM 2494 N N . PRO A 1 308 ? -18.991 -9.176 0.743 1.00 94.12 308 PRO A N 1
ATOM 2495 C CA . PRO A 1 308 ? -19.932 -9.906 1.600 1.00 94.12 308 PRO A CA 1
ATOM 2496 C C . PRO A 1 308 ? -19.723 -11.430 1.678 1.00 94.12 308 PRO A C 1
ATOM 2498 O O . PRO A 1 308 ? -19.851 -11.988 2.769 1.00 94.12 308 PRO A O 1
ATOM 2501 N N . PRO A 1 309 ? -19.324 -12.133 0.593 1.00 93.25 309 PRO A N 1
ATOM 2502 C CA . PRO A 1 309 ? -19.018 -13.563 0.670 1.00 93.25 309 PRO A CA 1
ATOM 2503 C C . PRO A 1 309 ? -17.904 -13.929 1.666 1.00 93.25 309 PRO A C 1
ATOM 2505 O O . PRO A 1 309 ? -17.863 -15.063 2.138 1.00 93.25 309 PRO A O 1
ATOM 2508 N N . LEU A 1 310 ? -17.006 -12.995 2.008 1.00 92.94 310 LEU A N 1
ATOM 2509 C CA . LEU A 1 310 ? -15.906 -13.212 2.956 1.00 92.94 310 LEU A CA 1
ATOM 2510 C C . LEU A 1 310 ? -16.132 -12.557 4.327 1.00 92.94 310 LEU A C 1
ATOM 2512 O O . LEU A 1 310 ? -15.245 -12.630 5.179 1.00 92.94 310 LEU A O 1
ATOM 2516 N N . THR A 1 311 ? -17.310 -11.983 4.599 1.00 95.31 311 THR A N 1
ATOM 2517 C CA . THR A 1 311 ? -17.631 -11.388 5.909 1.00 95.31 311 THR A CA 1
ATOM 2518 C C . THR A 1 311 ? -17.327 -12.315 7.096 1.00 95.31 311 THR A C 1
ATOM 2520 O O . THR A 1 311 ? -16.691 -11.841 8.040 1.00 95.31 311 THR A O 1
ATOM 2523 N N . PRO A 1 312 ? -17.651 -13.627 7.079 1.00 93.25 312 PRO A N 1
ATOM 2524 C CA . PRO A 1 312 ? -17.298 -14.520 8.189 1.00 93.25 312 PRO A CA 1
ATOM 2525 C C . PRO A 1 312 ? -15.787 -14.589 8.457 1.00 93.25 312 PRO A C 1
ATOM 2527 O O . PRO A 1 312 ? -15.354 -14.650 9.607 1.00 93.25 312 PRO A O 1
ATOM 2530 N N . ILE A 1 313 ? -14.972 -14.539 7.399 1.00 91.81 313 ILE A N 1
ATOM 2531 C CA . ILE A 1 313 ? -13.507 -14.562 7.496 1.00 91.81 313 ILE A CA 1
ATOM 2532 C C . ILE A 1 313 ? -12.993 -13.232 8.049 1.00 91.81 313 ILE A C 1
ATOM 2534 O O . ILE A 1 313 ? -12.132 -13.232 8.928 1.00 91.81 313 ILE A O 1
ATOM 2538 N N . PHE A 1 314 ? -13.537 -12.103 7.593 1.00 93.88 314 PHE A N 1
ATOM 2539 C CA . PHE A 1 314 ? -13.153 -10.782 8.094 1.00 93.88 314 PHE A CA 1
ATOM 2540 C C . PHE A 1 314 ? -13.520 -10.590 9.568 1.00 93.88 314 PHE A C 1
ATOM 2542 O O . PHE A 1 314 ? -12.673 -10.164 10.354 1.00 93.88 314 PHE A O 1
ATOM 2549 N N . VAL A 1 315 ? -14.735 -10.980 9.968 1.00 94.81 315 VAL A N 1
ATOM 2550 C CA . VAL A 1 315 ? -15.180 -10.936 11.369 1.00 94.81 315 VAL A CA 1
ATOM 2551 C C . VAL A 1 315 ? -14.278 -11.799 12.251 1.00 94.81 315 VAL A C 1
ATOM 2553 O O . VAL A 1 315 ? -13.807 -11.330 13.291 1.00 94.81 315 VAL A O 1
ATOM 2556 N N . LYS A 1 316 ? -13.961 -13.026 11.814 1.00 91.94 316 LYS A N 1
ATOM 2557 C CA . LYS A 1 316 ? -13.046 -13.927 12.530 1.00 91.94 316 LYS A CA 1
ATOM 2558 C C . LYS A 1 316 ? -11.632 -13.346 12.645 1.00 91.94 316 LYS A C 1
ATOM 2560 O O . LYS A 1 316 ? -11.048 -13.392 13.724 1.00 91.94 316 LYS A O 1
ATOM 2565 N N . SER A 1 317 ? -11.102 -12.771 11.565 1.00 91.12 317 SER A N 1
ATOM 2566 C CA . SER A 1 317 ? -9.777 -12.134 11.514 1.00 91.12 317 SER A CA 1
ATOM 2567 C C . SER A 1 317 ? -9.659 -10.988 12.523 1.00 91.12 317 SER A C 1
ATOM 2569 O O . SER A 1 317 ? -8.783 -11.000 13.388 1.00 91.12 317 SER A O 1
ATOM 2571 N N . VAL A 1 318 ? -10.594 -10.033 12.482 1.00 93.62 318 VAL A N 1
ATOM 2572 C CA . VAL A 1 318 ? -10.609 -8.879 13.395 1.00 93.62 318 VAL A CA 1
ATOM 2573 C C . VAL A 1 318 ? -10.799 -9.320 14.849 1.00 93.62 318 VAL A C 1
ATOM 2575 O O . VAL A 1 318 ? -10.063 -8.877 15.731 1.00 93.62 318 VAL A O 1
ATOM 2578 N N . THR A 1 319 ? -11.723 -10.252 15.103 1.00 92.38 319 THR A N 1
ATOM 2579 C CA . THR A 1 319 ? -11.913 -10.869 16.428 1.00 92.38 319 THR A CA 1
ATOM 2580 C C . THR A 1 319 ? -10.604 -11.455 16.953 1.00 92.38 319 THR A C 1
ATOM 2582 O O . THR A 1 319 ? -10.195 -11.190 18.085 1.00 92.38 319 THR A O 1
ATOM 2585 N N . ARG A 1 320 ? -9.898 -12.219 16.116 1.00 88.88 320 ARG A N 1
ATOM 2586 C CA . ARG A 1 320 ? -8.636 -12.858 16.490 1.00 88.88 320 ARG A CA 1
ATOM 2587 C C . ARG A 1 320 ? -7.556 -11.834 16.826 1.00 88.88 320 ARG A C 1
ATOM 2589 O O . ARG A 1 320 ? -6.847 -12.009 17.814 1.00 88.88 320 ARG A O 1
ATOM 2596 N N . ILE A 1 321 ? -7.457 -10.757 16.052 1.00 91.12 321 ILE A N 1
ATOM 2597 C CA . ILE A 1 321 ? -6.507 -9.667 16.301 1.00 91.12 321 ILE A CA 1
ATOM 2598 C C . ILE A 1 321 ? -6.735 -9.050 17.680 1.00 91.12 321 ILE A C 1
ATOM 2600 O O . ILE A 1 321 ? -5.792 -8.954 18.465 1.00 91.12 321 ILE A O 1
ATOM 2604 N N . PHE A 1 322 ? -7.976 -8.692 18.016 1.00 91.75 322 PHE A N 1
ATOM 2605 C CA . PHE A 1 322 ? -8.295 -8.129 19.330 1.00 91.75 322 PHE A CA 1
ATOM 2606 C C . PHE A 1 322 ? -7.988 -9.107 20.477 1.00 91.75 322 PHE A C 1
ATOM 2608 O O . PHE A 1 322 ? -7.434 -8.691 21.497 1.00 91.75 322 PHE A O 1
ATOM 2615 N N . GLN A 1 323 ? -8.273 -10.404 20.308 1.00 88.88 323 GLN A N 1
ATOM 2616 C CA . GLN A 1 323 ? -7.902 -11.440 21.282 1.00 88.88 323 GLN A CA 1
ATOM 2617 C C . GLN A 1 323 ? -6.379 -11.519 21.470 1.00 88.88 323 GLN A C 1
ATOM 2619 O O . GLN A 1 323 ? -5.895 -11.543 22.599 1.00 88.88 323 GLN A O 1
ATOM 2624 N N . CYS A 1 324 ? -5.601 -11.510 20.387 1.00 87.44 324 CYS A N 1
ATOM 2625 C CA . CYS A 1 324 ? -4.140 -11.526 20.464 1.00 87.44 324 CYS A CA 1
ATOM 2626 C C . CYS A 1 324 ? -3.582 -10.252 21.116 1.00 87.44 324 CYS A C 1
ATOM 2628 O O . CYS A 1 324 ? -2.708 -10.343 21.977 1.00 87.44 324 CYS A O 1
ATOM 2630 N N . LEU A 1 325 ? -4.110 -9.077 20.761 1.00 88.50 325 LEU A N 1
ATOM 2631 C CA . LEU A 1 325 ? -3.710 -7.798 21.354 1.00 88.50 325 LEU A CA 1
ATOM 2632 C C . LEU A 1 325 ? -3.988 -7.766 22.860 1.00 88.50 325 LEU A C 1
ATOM 2634 O O . LEU A 1 325 ? -3.173 -7.244 23.615 1.00 88.50 325 LEU A O 1
ATOM 2638 N N . SER A 1 326 ? -5.090 -8.371 23.313 1.00 88.00 326 SER A N 1
ATOM 2639 C CA . SER A 1 326 ? -5.484 -8.370 24.729 1.00 88.00 326 SER A CA 1
ATOM 2640 C C . SER A 1 326 ? -4.484 -9.052 25.666 1.00 88.00 326 SER A C 1
ATOM 2642 O O . SER A 1 326 ? -4.482 -8.770 26.861 1.00 88.00 326 SER A O 1
ATOM 2644 N N . LYS A 1 327 ? -3.606 -9.910 25.127 1.00 85.44 327 LYS A N 1
ATOM 2645 C CA . LYS A 1 327 ? -2.532 -10.557 25.892 1.00 85.44 327 LYS A CA 1
ATOM 2646 C C . LYS A 1 327 ? -1.483 -9.556 26.380 1.00 85.44 327 LYS A C 1
ATOM 2648 O O . LYS A 1 327 ? -0.921 -9.746 27.450 1.00 85.44 327 LYS A O 1
ATOM 2653 N N . ASN A 1 328 ? -1.232 -8.504 25.596 1.00 82.88 328 ASN A N 1
ATOM 2654 C CA . ASN A 1 328 ? -0.143 -7.548 25.827 1.00 82.88 328 ASN A CA 1
ATOM 2655 C C . ASN A 1 328 ? -0.627 -6.100 26.013 1.00 82.88 328 ASN A C 1
ATOM 2657 O O . ASN A 1 328 ? 0.159 -5.238 26.398 1.00 82.88 328 ASN A O 1
ATOM 2661 N N . PHE A 1 329 ? -1.899 -5.809 25.726 1.00 85.06 329 PHE A N 1
ATOM 2662 C CA . PHE A 1 329 ? -2.450 -4.456 25.730 1.00 85.06 329 PHE A CA 1
ATOM 2663 C C . PHE A 1 329 ? -3.834 -4.397 26.395 1.00 85.06 329 PHE A C 1
ATOM 2665 O O . PHE A 1 329 ? -4.604 -5.355 26.301 1.00 85.06 329 PHE A O 1
ATOM 2672 N N . PRO A 1 330 ? -4.209 -3.256 27.009 1.00 85.88 330 PRO A N 1
ATOM 2673 C CA . PRO A 1 330 ? -5.494 -3.084 27.688 1.00 85.88 330 PRO A CA 1
ATOM 2674 C C . PRO A 1 330 ? -6.641 -2.855 26.688 1.00 85.88 330 PRO A C 1
ATOM 2676 O O . PRO A 1 330 ? -7.224 -1.773 26.613 1.00 85.88 330 PRO A O 1
ATOM 2679 N N . VAL A 1 331 ? -6.967 -3.879 25.893 1.00 88.19 331 VAL A N 1
ATOM 2680 C CA . VAL A 1 331 ? -7.951 -3.776 24.803 1.00 88.19 331 VAL A CA 1
ATOM 2681 C C . VAL A 1 331 ? -9.348 -3.421 25.313 1.00 88.19 331 VAL A C 1
ATOM 2683 O O . VAL A 1 331 ? -10.001 -2.547 24.744 1.00 88.19 331 VAL A O 1
ATOM 2686 N N . ALA A 1 332 ? -9.782 -4.043 26.413 1.00 87.31 332 ALA A N 1
ATOM 2687 C CA . ALA A 1 332 ? -11.094 -3.794 27.009 1.00 87.31 332 ALA A CA 1
ATOM 2688 C C . ALA A 1 332 ? -11.301 -2.310 27.367 1.00 87.31 332 ALA A C 1
ATOM 2690 O O . ALA A 1 332 ? -12.354 -1.749 27.080 1.00 87.31 332 ALA A O 1
ATOM 2691 N N . SER A 1 333 ? -10.267 -1.642 27.891 1.00 86.69 333 SER A N 1
ATOM 2692 C CA . SER A 1 333 ? -10.327 -0.222 28.260 1.00 86.69 333 SER A CA 1
ATOM 2693 C C . SER A 1 333 ? -10.596 0.697 27.068 1.00 86.69 333 SER A C 1
ATOM 2695 O O . SER A 1 333 ? -11.273 1.712 27.217 1.00 86.69 333 SER A O 1
ATOM 2697 N N . LEU A 1 334 ? -10.082 0.355 25.881 1.00 87.94 334 LEU A N 1
ATOM 2698 C CA . LEU A 1 334 ? -10.367 1.112 24.662 1.00 87.94 334 LEU A CA 1
ATOM 2699 C C . LEU A 1 334 ? -11.800 0.857 24.180 1.00 87.94 334 LEU A C 1
ATOM 2701 O O . LEU A 1 334 ? -12.502 1.806 23.844 1.00 87.94 334 LEU A O 1
ATOM 2705 N N . LEU A 1 335 ? -12.241 -0.407 24.179 1.00 87.62 335 LEU A N 1
ATOM 2706 C CA . LEU A 1 335 ? -13.574 -0.806 23.709 1.00 87.62 335 LEU A CA 1
ATOM 2707 C C . LEU A 1 335 ? -14.710 -0.265 24.591 1.00 87.62 335 LEU A C 1
ATOM 2709 O O . LEU A 1 335 ? -15.772 0.083 24.077 1.00 87.62 335 LEU A O 1
ATOM 2713 N N . ASP A 1 336 ? -14.481 -0.149 25.899 1.00 87.00 336 ASP A N 1
ATOM 2714 C CA . ASP A 1 336 ? -15.438 0.421 26.854 1.00 87.00 336 ASP A CA 1
ATOM 2715 C C . ASP A 1 336 ? -15.183 1.915 27.145 1.00 87.00 336 ASP A C 1
ATOM 2717 O O . ASP A 1 336 ? -15.836 2.508 28.006 1.00 87.00 336 ASP A O 1
ATOM 2721 N N . SER A 1 337 ? -14.277 2.562 26.401 1.00 89.50 337 SER A N 1
ATOM 2722 C CA . SER A 1 337 ? -13.966 3.987 26.555 1.00 89.50 337 SER A CA 1
ATOM 2723 C C . SER A 1 337 ? -15.214 4.859 26.416 1.00 89.50 337 SER A C 1
ATOM 2725 O O . SER A 1 337 ? -16.003 4.701 25.481 1.00 89.50 337 SER A O 1
ATOM 2727 N N . THR A 1 338 ? -15.363 5.851 27.298 1.00 90.31 338 THR A N 1
ATOM 2728 C CA . THR A 1 338 ? -16.447 6.850 27.237 1.00 90.31 338 THR A CA 1
ATOM 2729 C C . THR A 1 338 ? -16.343 7.770 26.022 1.00 90.31 338 THR A C 1
ATOM 2731 O O . THR A 1 338 ? -17.319 8.430 25.676 1.00 90.31 338 THR A O 1
ATOM 2734 N N . LYS A 1 339 ? -15.179 7.802 25.358 1.00 91.38 339 LYS A N 1
ATOM 2735 C CA . LYS A 1 339 ? -14.964 8.533 24.103 1.00 91.38 339 LYS A CA 1
ATOM 2736 C C . LYS A 1 339 ? -15.616 7.852 22.901 1.00 91.38 339 LYS A C 1
ATOM 2738 O O . LYS A 1 339 ? -15.854 8.533 21.912 1.00 91.38 339 LYS A O 1
ATOM 2743 N N . LEU A 1 340 ? -15.896 6.548 22.984 1.00 90.44 340 LEU A N 1
ATOM 2744 C CA . LEU A 1 340 ? -16.720 5.847 22.004 1.00 90.44 340 LEU A CA 1
ATOM 2745 C C . LEU A 1 340 ? -18.196 6.090 22.317 1.00 90.44 340 LEU A C 1
ATOM 2747 O O . LEU A 1 340 ? -18.632 5.990 23.465 1.00 90.44 340 LEU A O 1
ATOM 2751 N N . GLU A 1 341 ? -18.991 6.389 21.300 1.00 92.50 341 GLU A N 1
ATOM 2752 C CA . GLU A 1 341 ? -20.427 6.576 21.484 1.00 92.50 341 GLU A CA 1
ATOM 2753 C C . GLU A 1 341 ? -21.113 5.254 21.846 1.00 92.50 341 GLU A C 1
ATOM 2755 O O . GLU A 1 341 ? -20.733 4.178 21.380 1.00 92.50 341 GLU A O 1
ATOM 2760 N N . LYS A 1 342 ? -22.138 5.319 22.705 1.00 93.38 342 LYS A N 1
ATOM 2761 C CA . LYS A 1 342 ? -22.844 4.122 23.184 1.00 93.38 342 LYS A CA 1
ATOM 2762 C C . LYS A 1 342 ? -23.429 3.269 22.041 1.00 93.38 342 LYS A C 1
ATOM 2764 O O . LYS A 1 342 ? -23.150 2.071 22.069 1.00 93.38 342 LYS A O 1
ATOM 2769 N N . PRO A 1 343 ? -24.128 3.839 21.035 1.00 95.25 343 PRO A N 1
ATOM 2770 C CA . PRO A 1 343 ? -24.665 3.054 19.921 1.00 95.25 343 PRO A CA 1
ATOM 2771 C C . PRO A 1 343 ? -23.565 2.353 19.120 1.00 95.25 343 PRO A C 1
ATOM 2773 O O . PRO A 1 343 ? -23.710 1.201 18.730 1.00 95.25 343 PRO A O 1
ATOM 2776 N N . LEU A 1 344 ? -22.417 3.013 18.938 1.00 94.94 344 LEU A N 1
ATOM 2777 C CA . LEU A 1 344 ? -21.284 2.431 18.226 1.00 94.94 344 LEU A CA 1
ATOM 2778 C C . LEU A 1 344 ? -20.651 1.266 19.001 1.00 94.94 344 LEU A C 1
ATOM 2780 O O . LEU A 1 344 ? -20.279 0.260 18.402 1.00 94.94 344 LEU A O 1
ATOM 2784 N N . ARG A 1 345 ? -20.558 1.364 20.335 1.00 93.19 345 ARG A N 1
ATOM 2785 C CA . ARG A 1 345 ? -20.108 0.239 21.176 1.00 93.19 345 ARG A CA 1
ATOM 2786 C C . ARG A 1 345 ? -21.066 -0.948 21.105 1.00 93.19 345 ARG A C 1
ATOM 2788 O O . ARG A 1 345 ? -20.608 -2.085 21.145 1.00 93.19 345 ARG A O 1
ATOM 2795 N N . GLU A 1 346 ? -22.370 -0.696 21.039 1.00 93.50 346 GLU A N 1
ATOM 2796 C CA . GLU A 1 346 ? -23.393 -1.739 20.883 1.00 93.50 346 GLU A CA 1
ATOM 2797 C C . GLU A 1 346 ? -23.278 -2.409 19.508 1.00 93.50 346 GLU A C 1
ATOM 2799 O O . GLU A 1 346 ? -23.130 -3.626 19.441 1.00 93.50 346 GLU A O 1
ATOM 2804 N N . LEU A 1 347 ? -23.168 -1.624 18.436 1.00 95.19 347 LEU A N 1
ATOM 2805 C CA . LEU A 1 347 ? -22.968 -2.138 17.080 1.00 95.19 347 LEU A CA 1
ATOM 2806 C C . LEU A 1 347 ? -21.664 -2.943 16.936 1.00 95.19 347 LEU A C 1
ATOM 2808 O O . LEU A 1 347 ? -21.625 -3.988 16.283 1.00 95.19 347 LEU A O 1
ATOM 2812 N N . PHE A 1 348 ? -20.581 -2.493 17.576 1.00 94.25 348 PHE A N 1
ATOM 2813 C CA . PHE A 1 348 ? -19.322 -3.238 17.618 1.00 94.25 348 PHE A CA 1
ATOM 2814 C C . PHE A 1 348 ? -19.502 -4.598 18.307 1.00 94.25 348 PHE A C 1
ATOM 2816 O O . PHE A 1 348 ? -19.013 -5.618 17.824 1.00 94.25 348 PHE A O 1
ATOM 2823 N N . LYS A 1 349 ? -20.231 -4.618 19.427 1.00 92.25 349 LYS A N 1
ATOM 2824 C CA . LYS A 1 349 ? -20.554 -5.827 20.195 1.00 92.25 349 LYS A CA 1
ATOM 2825 C C . LYS A 1 349 ? -21.406 -6.805 19.375 1.00 92.25 349 LYS A C 1
ATOM 2827 O O . LYS A 1 349 ? -21.134 -8.002 19.399 1.00 92.25 349 LYS A O 1
ATOM 2832 N N . GLU A 1 350 ? -22.370 -6.304 18.612 1.00 94.38 350 GLU A N 1
ATOM 2833 C CA . GLU A 1 350 ? -23.182 -7.110 17.690 1.00 94.38 350 GLU A CA 1
ATOM 2834 C C . GLU A 1 350 ? -22.357 -7.689 16.535 1.00 94.38 350 GLU A C 1
ATOM 2836 O O . GLU A 1 350 ? -22.543 -8.845 16.163 1.00 94.38 350 GLU A O 1
ATOM 2841 N N . THR A 1 351 ? -21.412 -6.912 16.000 1.00 95.62 351 THR A N 1
ATOM 2842 C CA . THR A 1 351 ? -20.565 -7.332 14.872 1.00 95.62 351 THR A CA 1
ATOM 2843 C C . THR A 1 351 ? -19.499 -8.351 15.290 1.00 95.62 351 THR A C 1
ATOM 2845 O O . THR A 1 351 ? -19.180 -9.259 14.523 1.00 95.62 351 THR A O 1
ATOM 2848 N N . PHE A 1 352 ? -18.960 -8.235 16.509 1.00 94.69 352 PHE A N 1
ATOM 2849 C CA . PHE A 1 352 ? -17.892 -9.096 17.038 1.00 94.69 352 PHE A CA 1
ATOM 2850 C C . PHE A 1 352 ? -18.294 -9.764 18.372 1.00 94.69 352 PHE A C 1
ATOM 2852 O O . PHE A 1 352 ? -17.657 -9.533 19.408 1.00 94.69 352 PHE A O 1
ATOM 2859 N N . PRO A 1 353 ? -19.333 -10.621 18.390 1.00 91.62 353 PRO A N 1
ATOM 2860 C CA . PRO A 1 353 ? -19.916 -11.147 19.629 1.00 91.62 353 PRO A CA 1
ATOM 2861 C C . PRO A 1 353 ? -18.944 -12.020 20.438 1.00 91.62 353 PRO A C 1
ATOM 2863 O O . PRO A 1 353 ? -18.971 -12.018 21.672 1.00 91.62 353 PRO A O 1
ATOM 2866 N N . GLU A 1 354 ? -18.030 -12.727 19.768 1.00 89.25 354 GLU A N 1
ATOM 2867 C CA . GLU A 1 354 ? -17.019 -13.575 20.412 1.00 89.25 354 GLU A CA 1
ATOM 2868 C C . GLU A 1 354 ? -16.058 -12.789 21.319 1.00 89.25 354 GLU A C 1
ATOM 2870 O O . GLU A 1 354 ? -15.577 -13.328 22.319 1.00 89.25 354 GLU A O 1
ATOM 2875 N N . LEU A 1 355 ? -15.803 -11.507 21.026 1.00 86.75 355 LEU A N 1
ATOM 2876 C CA . LEU A 1 355 ? -14.964 -10.655 21.875 1.00 86.75 355 LEU A CA 1
ATOM 2877 C C . LEU A 1 355 ? -15.606 -10.400 23.235 1.00 86.75 355 LEU A C 1
ATOM 2879 O O . LEU A 1 355 ? -14.918 -10.397 24.253 1.00 86.75 355 LEU A O 1
ATOM 2883 N N . ILE A 1 356 ? -16.928 -10.242 23.274 1.00 82.31 356 ILE A N 1
ATOM 2884 C CA . ILE A 1 356 ? -17.667 -10.034 24.523 1.00 82.31 356 ILE A CA 1
ATOM 2885 C C . ILE A 1 356 ? -17.521 -11.256 25.423 1.00 82.31 356 ILE A C 1
ATOM 2887 O O . ILE A 1 356 ? -17.275 -11.128 26.622 1.00 82.31 356 ILE A O 1
ATOM 2891 N N . VAL A 1 357 ? -17.674 -12.446 24.840 1.00 80.88 357 VAL A N 1
ATOM 2892 C CA . VAL A 1 357 ? -17.517 -13.710 25.564 1.00 80.88 357 VAL A CA 1
ATOM 2893 C C . VAL A 1 357 ? -16.086 -13.848 26.069 1.00 80.88 357 VAL A C 1
ATOM 2895 O O . VAL A 1 357 ? -15.885 -14.228 27.219 1.00 80.88 357 VAL A O 1
ATOM 2898 N N . PHE A 1 358 ? -15.100 -13.501 25.240 1.00 83.94 358 PHE A N 1
ATOM 2899 C CA . PHE A 1 358 ? -13.689 -13.551 25.606 1.00 83.94 358 PHE A CA 1
ATOM 2900 C C . PHE A 1 358 ? -13.366 -12.652 26.811 1.00 83.94 358 PHE A C 1
ATOM 2902 O O . PHE A 1 358 ? -12.845 -13.150 27.803 1.00 83.94 358 PHE A O 1
ATOM 2909 N N . PHE A 1 359 ? -13.744 -11.369 26.784 1.00 80.88 359 PHE A N 1
ATOM 2910 C CA . PHE A 1 359 ? -13.445 -10.430 27.878 1.00 80.88 359 PHE A CA 1
ATOM 2911 C C . PHE A 1 359 ? -14.227 -10.697 29.173 1.00 80.88 359 PHE A C 1
ATOM 2913 O O . PHE A 1 359 ? -13.847 -10.196 30.228 1.00 80.88 359 PHE A O 1
ATOM 2920 N N . ARG A 1 360 ? -15.314 -11.478 29.119 1.00 76.00 360 ARG A N 1
ATOM 2921 C CA . ARG A 1 360 ? -16.082 -11.890 30.307 1.00 76.00 360 ARG A CA 1
ATOM 2922 C C . ARG A 1 360 ? -15.525 -13.133 30.998 1.00 76.00 360 ARG A C 1
ATOM 2924 O O . ARG A 1 360 ? -15.910 -13.396 32.137 1.00 76.00 360 ARG A O 1
ATOM 2931 N N . LYS A 1 361 ? -14.667 -13.920 30.340 1.00 70.38 361 LYS A N 1
ATOM 2932 C CA . LYS A 1 361 ? -14.052 -15.089 30.978 1.00 70.38 361 LYS A CA 1
ATOM 2933 C C . LYS A 1 361 ? -13.039 -14.612 32.028 1.00 70.38 361 LYS A C 1
ATOM 2935 O O . LYS A 1 361 ? -12.214 -13.758 31.707 1.00 70.38 361 LYS A O 1
ATOM 2940 N N . PRO A 1 362 ? -13.065 -15.140 33.266 1.00 53.72 362 PRO A N 1
ATOM 2941 C CA . PRO A 1 362 ? -12.006 -14.861 34.225 1.00 53.72 362 PRO A CA 1
ATOM 2942 C C . PRO A 1 362 ? -10.674 -15.329 33.629 1.00 53.72 362 PRO A C 1
ATOM 2944 O O . PRO A 1 362 ? -10.574 -16.454 33.139 1.00 53.72 362 PRO A O 1
ATOM 2947 N N . ASN A 1 363 ? -9.681 -14.438 33.627 1.00 50.50 363 ASN A N 1
ATOM 2948 C CA . ASN A 1 363 ? -8.342 -14.686 33.100 1.00 50.50 363 ASN A CA 1
ATOM 2949 C C . ASN A 1 363 ? -7.693 -15.812 33.924 1.00 50.50 363 ASN A C 1
ATOM 2951 O O . ASN A 1 363 ? -7.145 -15.564 34.995 1.00 50.50 363 ASN A O 1
ATOM 2955 N N . ILE A 1 364 ? -7.795 -17.058 33.463 1.00 45.34 364 ILE A N 1
ATOM 2956 C CA . ILE A 1 364 ? -6.964 -18.150 33.969 1.00 45.34 364 ILE A CA 1
ATOM 2957 C C . ILE A 1 364 ? -5.637 -18.000 33.219 1.00 45.34 364 ILE A C 1
ATOM 2959 O O . ILE A 1 364 ? -5.647 -18.094 31.990 1.00 45.34 364 ILE A O 1
ATOM 2963 N N . PRO A 1 365 ? -4.513 -17.709 33.896 1.00 41.22 365 PRO A N 1
ATOM 2964 C CA . PRO A 1 365 ? -3.237 -17.599 33.215 1.00 41.22 365 PRO A CA 1
ATOM 2965 C C . PRO A 1 365 ? -2.869 -18.968 32.634 1.00 41.22 365 PRO A C 1
ATOM 2967 O O . PRO A 1 365 ? -2.528 -19.894 33.367 1.00 41.22 365 PRO A O 1
ATOM 2970 N N . GLU A 1 366 ? -2.955 -19.108 31.311 1.00 40.94 366 GLU A N 1
ATOM 2971 C CA . GLU A 1 366 ? -2.344 -20.231 30.607 1.00 40.94 366 GLU A CA 1
ATOM 2972 C C . GLU A 1 366 ? -0.824 -20.087 30.730 1.00 40.94 366 GLU A C 1
ATOM 2974 O O . GLU A 1 366 ? -0.201 -19.225 30.107 1.00 40.94 366 GLU A O 1
ATOM 2979 N N . VAL A 1 367 ? -0.222 -20.927 31.573 1.00 32.66 367 VAL A N 1
ATOM 2980 C CA . VAL A 1 367 ? 1.228 -21.113 31.635 1.00 32.66 367 VAL A CA 1
ATOM 2981 C C . VAL A 1 367 ? 1.650 -21.791 30.334 1.00 32.66 367 VAL A C 1
ATOM 2983 O O . VAL A 1 367 ? 1.522 -23.003 30.184 1.00 32.66 367 VAL A O 1
ATOM 2986 N N . ILE A 1 368 ? 2.130 -21.008 29.370 1.00 37.16 368 ILE A N 1
ATOM 2987 C CA . ILE A 1 368 ? 2.771 -21.546 28.170 1.00 37.16 368 ILE A CA 1
ATOM 2988 C C . ILE A 1 368 ? 4.219 -21.895 28.553 1.00 37.16 368 ILE A C 1
ATOM 2990 O O . ILE A 1 368 ? 4.960 -20.995 28.957 1.00 37.16 368 ILE A O 1
ATOM 2994 N N . PRO A 1 369 ? 4.654 -23.166 28.460 1.00 26.84 369 PRO A N 1
ATOM 2995 C CA . PRO A 1 369 ? 6.043 -23.523 28.706 1.00 26.84 369 PRO A CA 1
ATOM 2996 C C . PRO A 1 369 ? 6.933 -22.866 27.646 1.00 26.84 369 PRO A C 1
ATOM 2998 O O . PRO A 1 369 ? 6.763 -23.075 26.444 1.00 26.84 369 PRO A O 1
ATOM 3001 N N . VAL A 1 370 ? 7.889 -22.056 28.100 1.00 29.80 370 VAL A N 1
ATOM 3002 C CA . VAL A 1 370 ? 8.911 -21.440 27.252 1.00 29.80 370 VAL A CA 1
ATOM 3003 C C . VAL A 1 370 ? 9.865 -22.539 26.782 1.00 29.80 370 VAL A C 1
ATOM 3005 O O . VAL A 1 370 ? 10.769 -22.940 27.510 1.00 29.80 370 VAL A O 1
ATOM 3008 N N . ILE A 1 371 ? 9.665 -23.041 25.564 1.00 33.78 371 ILE A N 1
ATOM 3009 C CA . ILE A 1 371 ? 10.673 -23.846 24.868 1.00 33.78 371 ILE A CA 1
ATOM 3010 C C . ILE A 1 371 ? 11.544 -22.873 24.075 1.00 33.78 371 ILE A C 1
ATOM 3012 O O . ILE A 1 371 ? 11.154 -22.386 23.014 1.00 33.78 371 ILE A O 1
ATOM 3016 N N . VAL A 1 372 ? 12.726 -22.567 24.607 1.00 28.70 372 VAL A N 1
ATOM 3017 C CA . VAL A 1 372 ? 13.765 -21.834 23.875 1.00 28.70 372 VAL A CA 1
ATOM 3018 C C . VAL A 1 372 ? 14.364 -22.794 22.844 1.00 28.70 372 VAL A C 1
ATOM 3020 O O . VAL A 1 372 ? 15.031 -23.759 23.209 1.00 28.70 372 VAL A O 1
ATOM 3023 N N . SER A 1 373 ? 14.102 -22.566 21.556 1.00 30.25 373 SER A N 1
ATOM 3024 C CA . SER A 1 373 ? 14.730 -23.331 20.471 1.00 30.25 373 SER A CA 1
ATOM 3025 C C . SER A 1 373 ? 16.094 -22.712 20.105 1.00 30.25 373 SER A C 1
ATOM 3027 O O . SER A 1 373 ? 16.162 -21.496 19.907 1.00 30.25 373 SER A O 1
ATOM 3029 N N . PRO A 1 374 ? 17.186 -23.492 19.984 1.00 31.02 374 PRO A N 1
ATOM 3030 C CA . PRO A 1 374 ? 18.562 -22.981 19.949 1.00 31.02 374 PRO A CA 1
ATOM 3031 C C . PRO A 1 374 ? 19.044 -22.513 18.559 1.00 31.02 374 PRO A C 1
ATOM 3033 O O . PRO A 1 374 ? 20.229 -22.598 18.249 1.00 31.02 374 PRO A O 1
ATOM 3036 N N . MET A 1 375 ? 18.160 -22.010 17.688 1.00 34.75 375 MET A N 1
ATOM 3037 C CA . MET A 1 375 ? 18.527 -21.676 16.298 1.00 34.75 375 MET A CA 1
ATOM 3038 C C . MET A 1 375 ? 18.847 -20.200 16.008 1.00 34.75 375 MET A C 1
ATOM 3040 O O . MET A 1 375 ? 19.208 -19.879 14.880 1.00 34.75 375 MET A O 1
ATOM 3044 N N . ILE A 1 376 ? 18.802 -19.307 17.002 1.00 39.47 376 ILE A N 1
ATOM 3045 C CA . ILE A 1 376 ? 19.102 -17.870 16.805 1.00 39.47 376 ILE A CA 1
ATOM 3046 C C . ILE A 1 376 ? 20.587 -17.532 17.068 1.00 39.47 376 ILE A C 1
ATOM 3048 O O . ILE A 1 376 ? 21.083 -16.495 16.634 1.00 39.47 376 ILE A O 1
ATOM 3052 N N . GLU A 1 377 ? 21.364 -18.434 17.673 1.00 33.09 377 GLU A N 1
ATOM 3053 C CA . GLU A 1 377 ? 22.760 -18.145 18.046 1.00 33.09 377 GLU A CA 1
ATOM 3054 C C . GLU A 1 377 ? 23.772 -18.173 16.884 1.00 33.09 377 GLU A C 1
ATOM 3056 O O . GLU A 1 377 ? 24.886 -17.670 17.033 1.00 33.09 377 GLU A O 1
ATOM 3061 N N . LYS A 1 378 ? 23.421 -18.734 15.717 1.00 30.88 378 LYS A N 1
ATOM 3062 C CA . LYS A 1 378 ? 24.367 -18.863 14.589 1.00 30.88 378 LYS A CA 1
ATOM 3063 C C . LYS A 1 378 ? 24.379 -17.680 13.619 1.00 30.88 378 LYS A C 1
ATOM 3065 O O . LYS A 1 378 ? 25.406 -17.461 12.990 1.00 30.88 378 LYS A O 1
ATOM 3070 N N . VAL A 1 379 ? 23.304 -16.895 13.531 1.00 35.00 379 VAL A N 1
ATOM 3071 C CA . VAL A 1 379 ? 23.248 -15.732 12.619 1.00 35.00 379 VAL A CA 1
ATOM 3072 C C . VAL A 1 379 ? 23.870 -14.485 13.266 1.00 35.00 379 VAL A C 1
ATOM 3074 O O . VAL A 1 379 ? 24.508 -13.686 12.589 1.00 35.00 379 VAL A O 1
ATOM 3077 N N . ALA A 1 380 ? 23.804 -14.364 14.596 1.00 33.69 380 ALA A N 1
ATOM 3078 C CA . ALA A 1 380 ? 24.369 -13.228 15.331 1.00 33.69 380 ALA A CA 1
ATOM 3079 C C . ALA A 1 380 ? 25.913 -13.216 15.402 1.00 33.69 380 ALA A C 1
ATOM 3081 O O . ALA A 1 380 ? 26.500 -12.171 15.667 1.00 33.69 380 ALA A O 1
ATOM 3082 N N . ARG A 1 381 ? 26.592 -14.344 15.137 1.00 34.47 381 ARG A N 1
ATOM 3083 C CA . ARG A 1 381 ? 28.067 -14.443 15.208 1.00 34.47 381 ARG A CA 1
ATOM 3084 C C . ARG A 1 381 ? 28.802 -14.082 13.908 1.00 34.47 381 ARG A C 1
ATOM 3086 O O . ARG A 1 381 ? 30.026 -14.096 13.907 1.00 34.47 381 ARG A O 1
ATOM 3093 N N . GLN A 1 382 ? 28.098 -13.746 12.822 1.00 33.31 382 GLN A N 1
ATOM 3094 C CA . GLN A 1 382 ? 28.729 -13.341 11.551 1.00 33.31 382 GLN A CA 1
ATOM 3095 C C . GLN A 1 382 ? 28.729 -11.827 11.291 1.00 33.31 382 GLN A C 1
ATOM 3097 O O . GLN A 1 382 ? 29.349 -11.390 10.330 1.00 33.31 382 GLN A O 1
ATOM 3102 N N . ILE A 1 383 ? 28.099 -11.020 12.152 1.00 34.94 383 ILE A N 1
ATOM 3103 C CA . ILE A 1 383 ? 28.019 -9.554 11.979 1.00 34.94 383 ILE A CA 1
ATOM 3104 C C . ILE A 1 383 ? 28.868 -8.806 13.032 1.00 34.94 383 ILE A C 1
ATOM 3106 O O . ILE A 1 383 ? 29.131 -7.616 12.902 1.00 34.94 383 ILE A O 1
ATOM 3110 N N . SER A 1 384 ? 29.392 -9.496 14.050 1.00 27.88 384 SER A N 1
ATOM 3111 C CA . SER A 1 384 ? 30.150 -8.892 15.158 1.00 27.88 384 SER A CA 1
ATOM 3112 C C . SER A 1 384 ? 31.676 -8.916 14.973 1.00 27.88 384 SER A C 1
ATOM 3114 O O . SER A 1 384 ? 32.406 -9.157 15.935 1.00 27.88 384 SER A O 1
ATOM 3116 N N . VAL A 1 385 ? 32.177 -8.694 13.755 1.00 29.56 385 VAL A N 1
ATOM 3117 C CA . VAL A 1 385 ? 33.607 -8.426 13.521 1.00 29.56 385 VAL A CA 1
ATOM 3118 C C . VAL A 1 385 ? 33.744 -7.229 12.587 1.00 29.56 385 VAL A C 1
ATOM 3120 O O . VAL A 1 385 ? 34.013 -7.408 11.411 1.00 29.56 385 VAL A O 1
ATOM 3123 N N . THR A 1 386 ? 33.550 -6.020 13.123 1.00 26.12 386 THR A N 1
ATOM 3124 C CA . THR A 1 386 ? 34.360 -4.832 12.790 1.00 26.12 386 THR A CA 1
ATOM 3125 C C . THR A 1 386 ? 34.050 -3.677 13.753 1.00 26.12 386 THR A C 1
ATOM 3127 O O . THR A 1 386 ? 32.899 -3.295 13.928 1.00 26.12 386 THR A O 1
ATOM 3130 N N . SER A 1 387 ? 35.128 -3.160 14.354 1.00 27.02 387 SER A N 1
ATOM 3131 C CA . SER A 1 387 ? 35.315 -1.906 15.108 1.00 27.02 387 SER A CA 1
ATOM 3132 C C . SER A 1 387 ? 34.539 -1.671 16.415 1.00 27.02 387 SER A C 1
ATOM 3134 O O . SER A 1 387 ? 33.468 -1.072 16.438 1.00 27.02 387 SER A O 1
ATOM 3136 N N . VAL A 1 388 ? 35.205 -2.031 17.516 1.00 25.86 388 VAL A N 1
ATOM 3137 C CA . VAL A 1 388 ? 35.097 -1.409 18.845 1.00 25.86 388 VAL A CA 1
ATOM 3138 C C . VAL A 1 388 ? 36.093 -0.245 18.906 1.00 25.86 388 VAL A C 1
ATOM 3140 O O . VAL A 1 388 ? 37.275 -0.472 18.656 1.00 25.86 388 VAL A O 1
ATOM 3143 N N . VAL A 1 389 ? 35.647 0.959 19.279 1.00 27.66 389 VAL A N 1
ATOM 3144 C CA . VAL A 1 389 ? 36.479 1.958 19.978 1.00 27.66 389 VAL A CA 1
ATOM 3145 C C . VAL A 1 389 ? 35.599 2.637 21.031 1.00 27.66 389 VAL A C 1
ATOM 3147 O O . VAL A 1 389 ? 34.630 3.314 20.693 1.00 27.66 389 VAL A O 1
ATOM 3150 N N . ASP A 1 390 ? 35.932 2.410 22.302 1.00 25.14 390 ASP A N 1
ATOM 3151 C CA . ASP A 1 390 ? 35.307 3.037 23.470 1.00 25.14 390 ASP A CA 1
ATOM 3152 C C . ASP A 1 390 ? 35.747 4.505 23.642 1.00 25.14 390 ASP A C 1
ATOM 3154 O O . ASP A 1 390 ? 36.897 4.840 23.341 1.00 25.14 390 ASP A O 1
ATOM 3158 N N . PRO A 1 391 ? 34.889 5.382 24.201 1.00 30.56 391 PRO A N 1
ATOM 3159 C CA . PRO A 1 391 ? 35.260 6.730 24.606 1.00 30.56 391 PRO A CA 1
ATOM 3160 C C . PRO A 1 391 ? 35.421 6.831 26.129 1.00 30.56 391 PRO A C 1
ATOM 3162 O O . PRO A 1 391 ? 34.468 6.588 26.870 1.00 30.56 391 PRO A O 1
ATOM 3165 N N . THR A 1 392 ? 36.567 7.297 26.633 1.00 24.84 392 THR A N 1
ATOM 3166 C CA . THR A 1 392 ? 36.593 8.029 27.914 1.00 24.84 392 THR A CA 1
ATOM 3167 C C . THR A 1 392 ? 37.836 8.908 28.076 1.00 24.84 392 THR A C 1
ATOM 3169 O O . THR A 1 392 ? 38.917 8.558 27.622 1.00 24.84 392 THR A O 1
ATOM 3172 N N . GLU A 1 393 ? 37.623 10.016 28.796 1.00 24.56 393 GLU A N 1
ATOM 3173 C CA . GLU A 1 393 ? 38.584 10.950 29.413 1.00 24.56 393 GLU A CA 1
ATOM 3174 C C . GLU A 1 393 ? 39.093 12.137 28.578 1.00 24.56 393 GLU A C 1
ATOM 3176 O O . GLU A 1 393 ? 40.086 12.067 27.867 1.00 24.56 393 GLU A O 1
ATOM 3181 N N . ALA A 1 394 ? 38.460 13.300 28.777 1.00 24.58 394 ALA A N 1
ATOM 3182 C CA . ALA A 1 394 ? 39.063 14.378 29.573 1.00 24.58 394 ALA A CA 1
ATOM 3183 C C . ALA A 1 394 ? 38.106 15.580 29.674 1.00 24.58 394 ALA A C 1
ATOM 3185 O O . ALA A 1 394 ? 37.820 16.275 28.700 1.00 24.58 394 ALA A O 1
ATOM 3186 N N . ALA A 1 395 ? 37.633 15.852 30.889 1.00 24.00 395 ALA A N 1
ATOM 3187 C CA . ALA A 1 395 ? 37.132 17.164 31.265 1.00 24.00 395 ALA A CA 1
ATOM 3188 C C . ALA A 1 395 ? 38.324 18.088 31.568 1.00 24.00 395 ALA A C 1
ATOM 3190 O O . ALA A 1 395 ? 39.241 17.657 32.263 1.00 24.00 395 ALA A O 1
ATOM 3191 N N . ALA A 1 396 ? 38.284 19.346 31.107 1.00 22.14 396 ALA A N 1
ATOM 3192 C CA . ALA A 1 396 ? 38.365 20.553 31.951 1.00 22.14 396 ALA A CA 1
ATOM 3193 C C . ALA A 1 396 ? 38.849 21.817 31.198 1.00 22.14 396 ALA A C 1
ATOM 3195 O O . ALA A 1 396 ? 39.901 21.827 30.569 1.00 22.14 396 ALA A O 1
ATOM 3196 N N . THR A 1 397 ? 38.130 22.922 31.464 1.00 22.30 397 THR A N 1
ATOM 3197 C CA . THR A 1 397 ? 38.567 24.345 31.502 1.00 22.30 397 THR A CA 1
ATOM 3198 C C . THR A 1 397 ? 38.991 25.023 30.183 1.00 22.30 397 THR A C 1
ATOM 3200 O O . THR A 1 397 ? 39.951 24.641 29.537 1.00 22.30 397 THR A O 1
ATOM 3203 N N . THR A 1 398 ? 38.401 26.149 29.756 1.00 25.84 398 THR A N 1
ATOM 3204 C CA . THR A 1 398 ? 38.566 27.477 30.383 1.00 25.84 398 THR A CA 1
ATOM 3205 C C . THR A 1 398 ? 37.667 28.509 29.683 1.00 25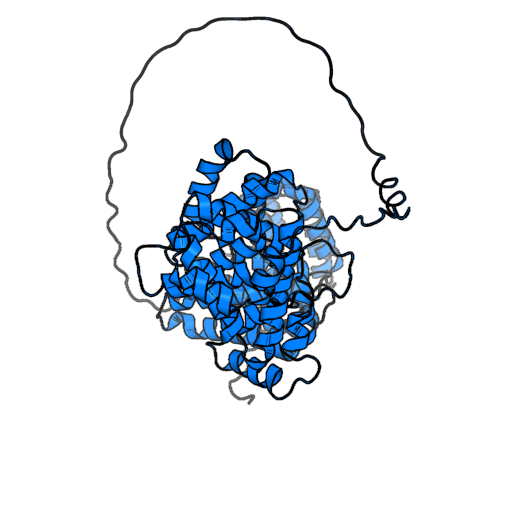.84 398 THR A C 1
ATOM 3207 O O . THR A 1 398 ? 37.492 28.490 28.468 1.00 25.84 398 THR A O 1
ATOM 3210 N N . GLN A 1 399 ? 37.131 29.431 30.480 1.00 23.27 399 GLN A N 1
ATOM 3211 C CA . GLN A 1 399 ? 36.337 30.603 30.110 1.00 23.27 399 GLN A CA 1
ATOM 3212 C C . GLN A 1 399 ? 37.137 31.651 29.309 1.00 23.27 399 GLN A C 1
ATOM 3214 O O . GLN A 1 399 ? 38.303 31.892 29.614 1.00 23.27 399 GLN A O 1
ATOM 3219 N N . LYS A 1 400 ? 36.469 32.406 28.422 1.00 24.91 400 LYS A N 1
ATOM 3220 C CA . LYS A 1 400 ? 36.713 33.855 28.263 1.00 24.91 400 LYS A CA 1
ATOM 3221 C C . LYS A 1 400 ? 35.484 34.588 27.708 1.00 24.91 400 LYS A C 1
ATOM 3223 O O . LYS A 1 400 ? 34.790 34.101 26.823 1.00 24.91 400 LYS A O 1
ATOM 3228 N N . GLN A 1 401 ? 35.218 35.734 28.327 1.00 21.50 401 GLN A N 1
ATOM 3229 C CA . GLN A 1 401 ? 34.057 36.621 28.222 1.00 21.50 401 GLN A CA 1
ATOM 3230 C C . GLN A 1 401 ? 34.071 37.523 26.966 1.00 21.50 401 GLN A C 1
ATOM 3232 O O . GLN A 1 401 ? 35.143 37.990 26.605 1.00 21.50 401 GLN A O 1
ATOM 3237 N N . MET A 1 402 ? 32.867 37.766 26.400 1.00 20.02 402 MET A N 1
ATOM 3238 C CA . MET A 1 402 ? 32.185 39.037 25.991 1.00 20.02 402 MET A CA 1
ATOM 3239 C C . MET A 1 402 ? 32.961 40.193 25.287 1.00 20.02 402 MET A C 1
ATOM 3241 O O . MET A 1 402 ? 34.167 40.287 25.473 1.00 20.02 402 MET A O 1
ATOM 3245 N N . PRO A 1 403 ? 32.307 41.150 24.559 1.00 26.98 403 PRO A N 1
ATOM 3246 C CA . PRO A 1 403 ? 30.910 41.605 24.717 1.00 26.98 403 PRO A CA 1
ATOM 3247 C C . PRO A 1 403 ? 30.076 41.927 23.449 1.00 26.98 403 PRO A C 1
ATOM 3249 O O . PRO A 1 403 ? 30.545 41.954 22.316 1.00 26.98 403 PRO A O 1
ATOM 3252 N N . GLU A 1 404 ? 28.794 42.188 23.731 1.00 22.16 404 GLU A N 1
ATOM 3253 C CA . GLU A 1 404 ? 27.702 42.689 22.887 1.00 22.16 404 GLU A CA 1
ATOM 3254 C C . GLU A 1 404 ? 27.998 43.986 22.112 1.00 22.16 404 GLU A C 1
ATOM 3256 O O . GLU A 1 404 ? 28.689 44.867 22.617 1.00 22.16 404 GLU A O 1
ATOM 3261 N N . GLN A 1 405 ? 27.302 44.174 20.979 1.00 22.69 405 GLN A N 1
ATOM 3262 C CA . GLN A 1 405 ? 26.740 45.470 20.566 1.00 22.69 405 GLN A CA 1
ATOM 3263 C C . GLN A 1 405 ? 25.525 45.299 19.625 1.00 22.69 405 GLN A C 1
ATOM 3265 O O . GLN A 1 405 ? 25.298 44.259 19.015 1.00 22.69 405 GLN A O 1
ATOM 3270 N N . SER A 1 406 ? 24.687 46.331 19.588 1.00 22.02 406 SER A N 1
ATOM 3271 C CA . SER A 1 406 ? 23.224 46.302 19.478 1.00 22.02 406 SER A CA 1
ATOM 3272 C C . SER A 1 406 ? 22.619 46.862 18.169 1.00 22.02 406 SER A C 1
ATOM 3274 O O . SER A 1 406 ? 22.961 47.981 17.814 1.00 22.02 406 SER A O 1
ATOM 3276 N N . LYS A 1 407 ? 21.571 46.183 17.634 1.00 21.70 407 LYS A N 1
ATOM 3277 C CA . LYS A 1 407 ? 20.383 46.673 16.843 1.00 21.70 407 LYS A CA 1
ATOM 3278 C C . LYS A 1 407 ? 20.630 47.433 15.498 1.00 21.70 407 LYS A C 1
ATOM 3280 O O . LYS A 1 407 ? 21.737 47.895 15.286 1.00 21.70 407 LYS A O 1
ATOM 3285 N N . PRO A 1 408 ? 19.622 47.671 14.598 1.00 25.72 408 PRO A N 1
ATOM 3286 C CA . PRO A 1 408 ? 18.191 47.295 14.578 1.00 25.72 408 PRO A CA 1
ATOM 3287 C C . PRO A 1 408 ? 17.636 46.681 13.250 1.00 25.72 408 PRO A C 1
ATOM 3289 O O . PRO A 1 408 ? 18.258 46.665 12.194 1.00 25.72 408 PRO A O 1
ATOM 3292 N N . LYS A 1 409 ? 16.368 46.245 13.340 1.00 25.05 409 LYS A N 1
ATOM 3293 C CA . LYS A 1 409 ? 15.427 45.743 12.312 1.00 25.05 409 LYS A CA 1
ATOM 3294 C C . LYS A 1 409 ? 15.248 46.640 11.064 1.00 25.05 409 LYS A C 1
ATOM 3296 O O . LYS A 1 409 ? 15.020 47.840 11.205 1.00 25.05 409 LYS A O 1
ATOM 3301 N N . LYS A 1 410 ? 15.102 46.025 9.877 1.00 24.58 410 LYS A N 1
ATOM 3302 C CA . LYS A 1 410 ? 14.388 46.584 8.703 1.00 24.58 410 LYS A CA 1
ATOM 3303 C C . LYS A 1 410 ? 13.379 45.570 8.133 1.00 24.58 410 LYS A C 1
ATOM 3305 O O . LYS A 1 410 ? 13.710 44.413 7.913 1.00 24.58 410 LYS A O 1
ATOM 3310 N N . LYS A 1 411 ? 12.138 46.032 7.932 1.00 23.12 411 LYS A N 1
ATOM 3311 C CA . LYS A 1 411 ? 11.025 45.344 7.242 1.00 23.12 411 LYS A CA 1
ATOM 3312 C C . LYS A 1 411 ? 11.304 45.261 5.728 1.00 23.12 411 LYS A C 1
ATOM 3314 O O . LYS A 1 411 ? 11.790 46.264 5.201 1.00 23.12 411 LYS A O 1
ATOM 3319 N N . PRO A 1 412 ? 10.895 44.207 4.996 1.00 26.00 412 PRO A N 1
ATOM 3320 C CA . PRO A 1 412 ? 10.790 44.283 3.545 1.00 26.00 412 PRO A CA 1
ATOM 3321 C C . PRO A 1 412 ? 9.437 44.870 3.114 1.00 26.00 412 PRO A C 1
ATOM 3323 O O . PRO A 1 412 ? 8.384 44.576 3.688 1.00 26.00 412 PRO A O 1
ATOM 3326 N N . LYS A 1 413 ? 9.501 45.745 2.107 1.00 23.45 413 LYS A N 1
ATOM 3327 C CA . LYS A 1 413 ? 8.375 46.357 1.393 1.00 23.45 413 LYS A CA 1
ATOM 3328 C C . LYS A 1 413 ? 7.712 45.329 0.469 1.00 23.45 413 LYS A C 1
ATOM 3330 O O . LYS A 1 413 ? 8.395 44.531 -0.159 1.00 23.45 413 LYS A O 1
ATOM 3335 N N . LYS A 1 414 ? 6.384 45.420 0.356 1.00 25.08 414 LYS A N 1
ATOM 3336 C CA . LYS A 1 414 ? 5.580 44.813 -0.713 1.00 25.08 414 LYS A CA 1
ATOM 3337 C C . LYS A 1 414 ? 5.980 45.427 -2.061 1.00 25.08 414 LYS A C 1
ATOM 3339 O O . LYS A 1 414 ? 5.978 46.651 -2.173 1.00 25.08 414 LYS A O 1
ATOM 3344 N N . GLN A 1 415 ? 6.239 44.596 -3.064 1.00 25.72 415 GLN A N 1
ATOM 3345 C CA . GLN A 1 415 ? 6.130 44.970 -4.474 1.00 25.72 415 GLN A CA 1
ATOM 3346 C C . GLN A 1 415 ? 5.149 44.005 -5.138 1.00 25.72 415 GLN A C 1
ATOM 3348 O O . GLN A 1 415 ? 5.274 42.789 -5.020 1.00 25.72 415 GLN A O 1
ATOM 3353 N N . GLN A 1 416 ? 4.112 44.597 -5.724 1.00 23.44 416 GLN A N 1
ATOM 3354 C CA . GLN A 1 416 ? 3.114 43.956 -6.567 1.00 23.44 416 GLN A CA 1
ATOM 3355 C C . GLN A 1 416 ? 3.805 43.493 -7.855 1.00 23.44 416 GLN A C 1
ATOM 3357 O O . GLN A 1 416 ? 4.511 44.290 -8.468 1.00 23.44 416 GLN A O 1
ATOM 3362 N N . LEU A 1 417 ? 3.608 42.234 -8.252 1.00 24.91 417 LEU A N 1
ATOM 3363 C CA . LEU A 1 417 ? 3.814 41.812 -9.636 1.00 24.91 417 LEU A CA 1
ATOM 3364 C C . LEU A 1 417 ? 2.452 41.834 -10.332 1.00 24.91 417 LEU A C 1
ATOM 3366 O O . LEU A 1 417 ? 1.514 41.166 -9.894 1.00 24.91 417 LEU A O 1
ATOM 3370 N N . GLU A 1 418 ? 2.365 42.638 -11.385 1.00 23.30 418 GLU A N 1
ATOM 3371 C CA . GLU A 1 418 ? 1.296 42.610 -12.377 1.00 23.30 418 GLU A CA 1
ATOM 3372 C C . GLU A 1 418 ? 1.357 41.291 -13.163 1.00 23.30 418 GLU A C 1
ATOM 3374 O O . GLU A 1 418 ? 2.434 40.773 -13.463 1.00 23.30 418 GLU A O 1
ATOM 3379 N N . ALA A 1 419 ? 0.187 40.727 -13.456 1.00 24.39 419 ALA A N 1
ATOM 3380 C CA . ALA A 1 419 ? 0.041 39.520 -14.260 1.00 24.39 419 ALA A CA 1
ATOM 3381 C C . ALA A 1 419 ? 0.258 39.838 -15.751 1.00 24.39 419 ALA A C 1
ATOM 3383 O O . ALA A 1 419 ? -0.332 40.810 -16.228 1.00 24.39 419 ALA A O 1
ATOM 3384 N N . PRO A 1 420 ? 1.004 39.023 -16.522 1.00 25.02 420 PRO A N 1
ATOM 3385 C CA . PRO A 1 420 ? 0.933 39.086 -17.969 1.00 25.02 420 PRO A CA 1
ATOM 3386 C C . PRO A 1 420 ? -0.264 38.267 -18.461 1.00 25.02 420 PRO A C 1
ATOM 3388 O O . PRO A 1 420 ? -0.454 37.102 -18.110 1.00 25.02 420 PRO A O 1
ATOM 3391 N N . THR A 1 421 ? -1.067 38.928 -19.280 1.00 22.59 421 THR A N 1
ATOM 3392 C CA . THR A 1 421 ? -2.113 38.396 -20.152 1.00 22.59 421 THR A CA 1
ATOM 3393 C C . THR A 1 421 ? -1.612 37.245 -21.030 1.00 22.59 421 THR A C 1
ATOM 3395 O O . THR A 1 421 ? -0.568 37.358 -21.669 1.00 22.59 421 THR A O 1
ATOM 3398 N N . LEU A 1 422 ? -2.395 36.163 -21.071 1.00 24.12 422 LEU A N 1
ATOM 3399 C CA . LEU A 1 422 ? -2.261 35.026 -21.982 1.00 24.12 422 LEU A CA 1
ATOM 3400 C C . LEU A 1 422 ? -2.691 35.443 -23.396 1.00 24.12 422 LEU A C 1
ATOM 3402 O O . LEU A 1 422 ? -3.841 35.832 -23.585 1.00 24.12 422 LEU A O 1
ATOM 3406 N N . ASN A 1 423 ? -1.777 35.335 -24.360 1.00 24.20 423 ASN A N 1
ATOM 3407 C CA . ASN A 1 423 ? -2.130 35.164 -25.765 1.00 24.20 423 ASN A CA 1
ATOM 3408 C C . ASN A 1 423 ? -2.074 33.666 -26.079 1.00 24.20 423 ASN A C 1
ATOM 3410 O O . ASN A 1 423 ? -1.104 32.992 -25.726 1.00 24.20 423 ASN A O 1
ATOM 3414 N N . ASP A 1 424 ? -3.145 33.180 -26.699 1.00 31.36 424 ASP A N 1
ATOM 3415 C CA . ASP A 1 424 ? -3.285 31.840 -27.252 1.00 31.36 424 ASP A CA 1
ATOM 3416 C C . ASP A 1 424 ? -2.335 31.669 -28.444 1.00 31.36 424 ASP A C 1
ATOM 3418 O O . ASP A 1 424 ? -2.576 32.257 -29.491 1.00 31.36 424 ASP A O 1
ATOM 3422 N N . ASP A 1 425 ? -1.298 30.843 -28.299 1.00 25.16 425 ASP A N 1
ATOM 3423 C CA . ASP A 1 425 ? -0.595 30.228 -29.427 1.00 25.16 425 ASP A CA 1
ATOM 3424 C C . ASP A 1 425 ? -0.313 28.757 -29.082 1.00 25.16 425 ASP A C 1
ATOM 3426 O O . ASP A 1 425 ? 0.511 28.405 -28.233 1.00 25.16 425 ASP A O 1
ATOM 3430 N N . HIS A 1 426 ? -1.088 27.887 -29.728 1.00 30.83 426 HIS A N 1
ATOM 3431 C CA . HIS A 1 426 ? -0.818 26.464 -29.842 1.00 30.83 426 HIS A CA 1
ATOM 3432 C C . HIS A 1 426 ? 0.389 26.283 -30.762 1.00 30.83 426 HIS A C 1
ATOM 3434 O O . HIS A 1 426 ? 0.225 26.403 -31.965 1.00 30.83 426 HIS A O 1
ATOM 3440 N N . ASP A 1 427 ? 1.568 26.046 -30.187 1.00 31.05 427 ASP A N 1
ATOM 3441 C CA . ASP A 1 427 ? 2.653 25.204 -30.718 1.00 31.05 427 ASP A CA 1
ATOM 3442 C C . ASP A 1 427 ? 3.882 25.377 -29.812 1.00 31.05 427 ASP A C 1
ATOM 3444 O O . ASP A 1 427 ? 4.592 26.377 -29.860 1.00 31.05 427 ASP A O 1
ATOM 3448 N N . PHE A 1 428 ? 4.130 24.407 -28.927 1.00 24.25 428 PHE A N 1
ATOM 3449 C CA . PHE A 1 428 ? 5.356 24.380 -28.123 1.00 24.25 428 PHE A CA 1
ATOM 3450 C C . PHE A 1 428 ? 5.911 22.959 -28.038 1.00 24.25 428 PHE A C 1
ATOM 3452 O O . PHE A 1 428 ? 5.929 22.309 -26.995 1.00 24.25 428 PHE A O 1
ATOM 3459 N N . ILE A 1 429 ? 6.386 22.469 -29.176 1.00 27.67 429 ILE A N 1
ATOM 3460 C CA . ILE A 1 429 ? 7.675 21.785 -29.179 1.00 27.67 429 ILE A CA 1
ATOM 3461 C C . ILE A 1 429 ? 8.656 22.901 -29.542 1.00 27.67 429 ILE A C 1
ATOM 3463 O O . ILE A 1 429 ? 8.446 23.522 -30.583 1.00 27.67 429 ILE A O 1
ATOM 3467 N N . PRO A 1 430 ? 9.673 23.224 -28.724 1.00 27.31 430 PRO A N 1
ATOM 3468 C CA . PRO A 1 430 ? 10.710 24.126 -29.192 1.00 27.31 430 PRO A CA 1
ATOM 3469 C C . PRO A 1 430 ? 11.295 23.490 -30.453 1.00 27.31 430 PRO A C 1
ATOM 3471 O O . PRO A 1 430 ? 11.836 22.385 -30.374 1.00 27.31 430 PRO A O 1
ATOM 3474 N N . GLU A 1 431 ? 11.159 24.145 -31.607 1.00 28.66 431 GLU A N 1
ATOM 3475 C CA . GLU A 1 431 ? 12.028 23.854 -32.740 1.00 28.66 431 GLU A CA 1
ATOM 3476 C C . GLU A 1 431 ? 13.454 24.019 -32.220 1.00 28.66 431 GLU A C 1
ATOM 3478 O O . GLU A 1 431 ? 13.919 25.121 -31.915 1.00 28.66 431 GLU A O 1
ATOM 3483 N N . ILE A 1 432 ? 14.122 22.887 -32.011 1.00 37.16 432 ILE A N 1
ATOM 3484 C CA . ILE A 1 432 ? 15.525 22.865 -31.648 1.00 37.16 432 ILE A CA 1
ATOM 3485 C C . ILE A 1 432 ? 16.252 23.419 -32.867 1.00 37.16 432 ILE A C 1
ATOM 3487 O O . ILE A 1 432 ? 16.347 22.764 -33.899 1.00 37.16 432 ILE A O 1
ATOM 3491 N N . ASN A 1 433 ? 16.694 24.667 -32.746 1.00 31.34 433 ASN A N 1
ATOM 3492 C CA . ASN A 1 433 ? 17.395 25.401 -33.784 1.00 31.34 433 ASN A CA 1
ATOM 3493 C C . ASN A 1 433 ? 18.625 24.588 -34.238 1.00 31.34 433 ASN A C 1
ATOM 3495 O O . ASN A 1 433 ? 19.614 24.502 -33.506 1.00 31.34 433 ASN A O 1
ATOM 3499 N N . GLU A 1 434 ? 18.556 23.977 -35.428 1.00 34.41 434 GLU A N 1
ATOM 3500 C CA . GLU A 1 434 ? 19.600 23.098 -35.989 1.00 34.41 434 GLU A CA 1
ATOM 3501 C C . GLU A 1 434 ? 20.969 23.801 -36.100 1.00 34.41 434 GLU A C 1
ATOM 3503 O O . GLU A 1 434 ? 22.006 23.144 -36.136 1.00 34.41 434 GLU A O 1
ATOM 3508 N N . ALA A 1 435 ? 21.004 25.137 -36.072 1.00 31.81 435 ALA A N 1
ATOM 3509 C CA . ALA A 1 435 ? 22.216 25.936 -36.238 1.00 31.81 435 ALA A CA 1
ATOM 3510 C C . ALA A 1 435 ? 23.119 26.048 -34.986 1.00 31.81 435 ALA A C 1
ATOM 3512 O O . ALA A 1 435 ? 24.225 26.576 -35.088 1.00 31.81 435 ALA A O 1
ATOM 3513 N N . GLY A 1 436 ? 22.685 25.581 -33.807 1.00 40.56 436 GLY A N 1
ATOM 3514 C CA . GLY A 1 436 ? 23.432 25.748 -32.545 1.00 40.56 436 GLY A CA 1
ATOM 3515 C C . GLY A 1 436 ? 24.230 24.534 -32.042 1.00 40.56 436 GLY A C 1
ATOM 3516 O O . GLY A 1 436 ? 24.914 24.649 -31.032 1.00 40.56 436 GLY A O 1
ATOM 3517 N N . TRP A 1 437 ? 24.136 23.368 -32.692 1.00 44.50 437 TRP A N 1
ATOM 3518 C CA . TRP A 1 437 ? 24.450 22.066 -32.066 1.00 44.50 437 TRP A CA 1
ATOM 3519 C C . TRP A 1 437 ? 25.664 21.353 -32.685 1.00 44.50 437 TRP A C 1
ATOM 3521 O O . TRP A 1 437 ? 25.711 20.122 -32.773 1.00 44.50 437 TRP A O 1
ATOM 3531 N N . HIS A 1 438 ? 26.655 22.108 -33.155 1.00 38.31 438 HIS A N 1
ATOM 3532 C CA . HIS A 1 438 ? 27.841 21.585 -33.842 1.00 38.31 438 HIS A CA 1
ATOM 3533 C C . HIS A 1 438 ? 29.069 21.399 -32.935 1.00 38.31 438 HIS A C 1
ATOM 3535 O O . HIS A 1 438 ? 30.179 21.555 -33.427 1.00 38.31 438 HIS A O 1
ATOM 3541 N N . SER A 1 439 ? 28.913 21.038 -31.656 1.00 52.56 439 SER A N 1
ATOM 3542 C CA . SER A 1 439 ? 30.075 20.649 -30.843 1.00 52.56 439 SER A CA 1
ATOM 3543 C C . SER A 1 439 ? 30.382 19.148 -30.940 1.00 52.56 439 SER A C 1
ATOM 3545 O O . SER A 1 439 ? 29.478 18.304 -30.990 1.00 52.56 439 SER A O 1
ATOM 3547 N N . SER A 1 440 ? 31.673 18.818 -31.005 1.00 61.22 440 SER A N 1
ATOM 3548 C CA . SER A 1 440 ? 32.217 17.468 -30.789 1.00 61.22 440 SER A CA 1
ATOM 3549 C C . SER A 1 440 ? 32.078 17.062 -29.310 1.00 61.22 440 SER A C 1
ATOM 3551 O O . SER A 1 440 ? 31.995 17.931 -28.437 1.00 61.22 440 SER A O 1
ATOM 3553 N N . LEU A 1 441 ? 32.083 15.760 -28.984 1.00 58.50 441 LEU A N 1
ATOM 3554 C CA . LEU A 1 441 ? 32.139 15.327 -27.579 1.00 58.50 441 LEU A CA 1
ATOM 3555 C C . LEU A 1 441 ? 33.404 15.859 -26.911 1.00 58.50 441 LEU A C 1
ATOM 3557 O O . LEU A 1 441 ? 33.329 16.324 -25.783 1.00 58.50 441 LEU A O 1
ATOM 3561 N N . ALA A 1 442 ? 34.529 15.874 -27.630 1.00 58.25 442 ALA A N 1
ATOM 3562 C CA . ALA A 1 442 ? 35.776 16.456 -27.147 1.00 58.25 442 ALA A CA 1
ATOM 3563 C C . ALA A 1 442 ? 35.608 17.936 -26.770 1.00 58.25 442 ALA A C 1
ATOM 3565 O O . ALA A 1 442 ? 36.047 18.335 -25.704 1.00 58.25 442 ALA A O 1
ATOM 3566 N N . GLU A 1 443 ? 34.888 18.722 -27.573 1.00 64.75 443 GLU A N 1
ATOM 3567 C CA . GLU A 1 443 ? 34.621 20.141 -27.288 1.00 64.75 443 GLU A CA 1
ATOM 3568 C C . GLU A 1 443 ? 33.634 20.326 -26.128 1.00 64.75 443 GLU A C 1
ATOM 3570 O O . GLU A 1 443 ? 33.715 21.302 -25.391 1.00 64.75 443 GLU A O 1
ATOM 3575 N N . THR A 1 444 ? 32.707 19.385 -25.943 1.00 64.62 444 THR A N 1
ATOM 3576 C CA . THR A 1 444 ? 31.727 19.409 -24.846 1.00 64.62 444 THR A CA 1
ATOM 3577 C C . THR A 1 444 ? 32.384 18.989 -23.531 1.00 64.62 444 THR A C 1
ATOM 3579 O O . THR A 1 444 ? 32.235 19.665 -22.518 1.00 64.62 444 THR A O 1
ATOM 3582 N N . ILE A 1 445 ? 33.200 17.933 -23.552 1.00 60.06 445 ILE A N 1
ATOM 3583 C CA . ILE A 1 445 ? 34.034 17.533 -22.420 1.00 60.06 445 ILE A CA 1
ATOM 3584 C C . ILE A 1 445 ? 35.018 18.659 -22.096 1.00 60.06 445 ILE A C 1
ATOM 3586 O O . ILE A 1 445 ? 35.098 19.026 -20.934 1.00 60.06 445 ILE A O 1
ATOM 3590 N N . GLU A 1 446 ? 35.693 19.269 -23.078 1.00 62.06 446 GLU A N 1
ATOM 3591 C CA . GLU A 1 446 ? 36.585 20.425 -22.873 1.00 62.06 446 GLU A CA 1
ATOM 3592 C C . GLU A 1 446 ? 35.855 21.655 -22.314 1.00 62.06 446 GLU A C 1
ATOM 3594 O O . GLU A 1 446 ? 36.380 22.316 -21.418 1.00 62.06 446 GLU A O 1
ATOM 3599 N N . ALA A 1 447 ? 34.629 21.941 -22.760 1.00 63.03 447 ALA A N 1
ATOM 3600 C CA . ALA A 1 447 ? 33.809 23.017 -22.200 1.00 63.03 447 ALA A CA 1
ATOM 3601 C C . ALA A 1 447 ? 33.418 22.758 -20.732 1.00 63.03 447 ALA A C 1
ATOM 3603 O O . ALA A 1 447 ? 33.261 23.704 -19.957 1.00 63.03 447 ALA A O 1
ATOM 3604 N N . HIS A 1 448 ? 33.318 21.486 -20.333 1.00 64.75 448 HIS A N 1
ATOM 3605 C CA . HIS A 1 448 ? 32.951 21.049 -18.984 1.00 64.75 448 HIS A CA 1
ATOM 3606 C C . HIS A 1 448 ? 34.117 20.400 -18.206 1.00 64.75 448 HIS A C 1
ATOM 3608 O O . HIS A 1 448 ? 33.905 19.790 -17.152 1.00 64.75 448 HIS A O 1
ATOM 3614 N N . VAL A 1 449 ? 35.365 20.569 -18.675 1.00 56.59 449 VAL A N 1
ATOM 3615 C CA . VAL A 1 449 ? 36.564 19.873 -18.157 1.00 56.59 449 VAL A CA 1
ATOM 3616 C C . VAL A 1 449 ? 36.822 20.197 -16.686 1.00 56.59 449 VAL A C 1
ATOM 3618 O O . VAL A 1 449 ? 37.367 19.371 -15.958 1.00 56.59 449 VAL A O 1
ATOM 3621 N N . PHE A 1 450 ? 36.417 21.385 -16.240 1.00 59.16 450 PHE A N 1
ATOM 3622 C CA . PHE A 1 450 ? 36.592 21.836 -14.860 1.00 59.16 450 PHE A CA 1
ATOM 3623 C C . PHE A 1 450 ? 35.572 21.243 -13.880 1.00 59.16 450 PHE A C 1
ATOM 3625 O O . PHE A 1 450 ? 35.768 21.358 -12.674 1.00 59.16 450 PHE A O 1
ATOM 3632 N N . LEU A 1 451 ? 34.491 20.637 -14.378 1.00 63.00 451 LEU A N 1
ATOM 3633 C CA . LEU A 1 451 ? 33.412 20.091 -13.553 1.00 63.00 451 LEU A CA 1
ATOM 3634 C C . LEU A 1 451 ? 33.508 18.566 -13.429 1.00 63.00 451 LEU A C 1
ATOM 3636 O O . LEU A 1 451 ? 33.278 18.029 -12.349 1.00 63.00 451 LEU A O 1
ATOM 3640 N N . LEU A 1 452 ? 33.869 17.868 -14.508 1.00 71.25 452 LEU A N 1
ATOM 3641 C CA . LEU A 1 452 ? 33.972 16.405 -14.522 1.00 71.25 452 LEU A CA 1
ATOM 3642 C C . LEU A 1 452 ? 35.268 15.930 -13.842 1.00 71.25 452 LEU A C 1
ATOM 3644 O O . LEU A 1 452 ? 36.339 16.487 -14.091 1.00 71.25 452 LEU A O 1
ATOM 3648 N N . SER A 1 453 ? 35.192 14.873 -13.026 1.00 77.38 453 SER A N 1
ATOM 3649 C CA . SER A 1 453 ? 36.393 14.182 -12.541 1.00 77.38 453 SER A CA 1
ATOM 3650 C C . SER A 1 453 ? 37.092 13.456 -13.691 1.00 77.38 453 SER A C 1
ATOM 3652 O O . SER A 1 453 ? 36.451 13.068 -14.671 1.00 77.38 453 SER A O 1
ATOM 3654 N N . ASP A 1 454 ? 38.409 13.280 -13.585 1.00 77.56 454 ASP A N 1
ATOM 3655 C CA . ASP A 1 454 ? 39.204 12.663 -14.653 1.00 77.56 454 ASP A CA 1
ATOM 3656 C C . ASP A 1 454 ? 38.768 11.217 -14.931 1.00 77.56 454 ASP A C 1
ATOM 3658 O O . ASP A 1 454 ? 38.664 10.834 -16.094 1.00 77.56 454 ASP A O 1
ATOM 3662 N N . ASP A 1 455 ? 38.355 10.485 -13.891 1.00 79.31 455 ASP A N 1
ATOM 3663 C CA . ASP A 1 455 ? 37.753 9.153 -14.007 1.00 79.31 455 ASP A CA 1
ATOM 3664 C C . ASP A 1 455 ? 36.500 9.156 -14.901 1.00 79.31 455 ASP A C 1
ATOM 3666 O O . ASP A 1 455 ? 36.349 8.307 -15.773 1.00 79.31 455 ASP A O 1
ATOM 3670 N N . ILE A 1 456 ? 35.588 10.122 -14.717 1.00 78.44 456 ILE A N 1
ATOM 3671 C CA . ILE A 1 456 ? 34.355 10.210 -15.518 1.00 78.44 456 ILE A CA 1
ATOM 3672 C C . ILE A 1 456 ? 34.686 10.574 -16.971 1.00 78.44 456 ILE A C 1
ATOM 3674 O O . ILE A 1 456 ? 34.067 10.046 -17.894 1.00 78.44 456 ILE A O 1
ATOM 3678 N N . LYS A 1 457 ? 35.662 11.464 -17.190 1.00 78.25 457 LYS A N 1
ATOM 3679 C CA . LYS A 1 457 ? 36.097 11.848 -18.543 1.00 78.25 457 LYS A CA 1
ATOM 3680 C C . LYS A 1 457 ? 36.674 10.659 -19.299 1.00 78.25 457 LYS A C 1
ATOM 3682 O O . LYS A 1 457 ? 36.340 10.475 -20.465 1.00 78.25 457 LYS A O 1
ATOM 3687 N N . GLU A 1 458 ? 37.537 9.879 -18.649 1.00 83.06 458 GLU A N 1
ATOM 3688 C CA . GLU A 1 458 ? 38.193 8.729 -19.269 1.00 83.06 458 GLU A CA 1
ATOM 3689 C C . GLU A 1 458 ? 37.164 7.707 -19.763 1.00 83.06 458 GLU A C 1
ATOM 3691 O O . GLU A 1 458 ? 37.224 7.288 -20.921 1.00 83.06 458 GLU A O 1
ATOM 3696 N N . GLU A 1 459 ? 36.172 7.381 -18.932 1.00 84.56 459 GLU A N 1
ATOM 3697 C CA . GLU A 1 459 ? 35.109 6.450 -19.317 1.00 84.56 459 GLU A CA 1
ATOM 3698 C C . GLU A 1 459 ? 34.221 7.012 -20.438 1.00 84.56 459 GLU A C 1
ATOM 3700 O O . GLU A 1 459 ? 33.869 6.293 -21.373 1.00 84.56 459 GLU A O 1
ATOM 3705 N N . PHE A 1 460 ? 33.928 8.319 -20.440 1.00 78.38 460 PHE A N 1
ATOM 3706 C CA . PHE A 1 460 ? 33.198 8.940 -21.551 1.00 78.38 460 PHE A CA 1
ATOM 3707 C C . PHE A 1 460 ? 33.965 8.887 -22.882 1.00 78.38 460 PHE A C 1
ATOM 3709 O O . PHE A 1 460 ? 33.345 8.693 -23.930 1.00 78.38 460 PHE A O 1
ATOM 3716 N N . PHE A 1 461 ? 35.294 9.029 -22.864 1.00 79.75 461 PHE A N 1
ATOM 3717 C CA . PHE A 1 461 ? 36.116 8.879 -24.069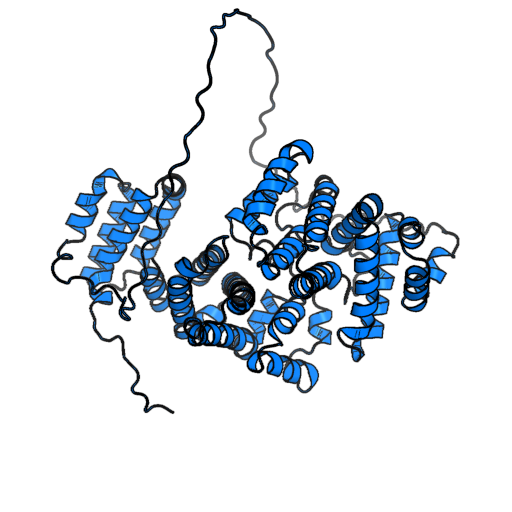 1.00 79.75 461 PHE A CA 1
ATOM 3718 C C . PHE A 1 461 ? 36.186 7.427 -24.553 1.00 79.75 461 PHE A C 1
ATOM 3720 O O . PHE A 1 461 ? 36.155 7.194 -25.763 1.00 79.75 461 PHE A O 1
ATOM 3727 N N . LYS A 1 462 ? 36.247 6.448 -23.639 1.00 82.06 462 LYS A N 1
ATOM 3728 C CA . LYS A 1 462 ? 36.162 5.019 -23.990 1.00 82.06 462 LYS A CA 1
ATOM 3729 C C . LYS A 1 462 ? 34.836 4.709 -24.676 1.00 82.06 462 LYS A C 1
ATOM 3731 O O . LYS A 1 462 ? 34.843 4.158 -25.773 1.00 82.06 462 LYS A O 1
ATOM 3736 N N . LEU A 1 463 ? 33.731 5.179 -24.098 1.00 76.94 463 LEU A N 1
ATOM 3737 C CA . LEU A 1 463 ? 32.396 5.037 -24.671 1.00 76.94 463 LEU A CA 1
ATOM 3738 C C . LEU A 1 463 ? 32.280 5.678 -26.064 1.00 76.94 463 LEU A C 1
ATOM 3740 O O . LEU A 1 463 ? 31.713 5.085 -26.981 1.00 76.94 463 LEU A O 1
ATOM 3744 N N . GLU A 1 464 ? 32.834 6.877 -26.258 1.00 76.00 464 GLU A N 1
ATOM 3745 C CA . GLU A 1 464 ? 32.826 7.530 -27.572 1.00 76.00 464 GLU A CA 1
ATOM 3746 C C . GLU A 1 464 ? 33.589 6.720 -28.627 1.00 76.00 464 GLU A C 1
ATOM 3748 O O . GLU A 1 464 ? 33.136 6.613 -29.768 1.00 76.00 464 GLU A O 1
ATOM 3753 N N . ASN A 1 465 ? 34.742 6.163 -28.256 1.00 77.81 465 ASN A N 1
ATOM 3754 C CA . ASN A 1 465 ? 35.560 5.361 -29.159 1.00 77.81 465 ASN A CA 1
ATOM 3755 C C . ASN A 1 465 ? 34.872 4.037 -29.508 1.00 77.81 465 ASN A C 1
ATOM 3757 O O . ASN A 1 465 ? 34.767 3.728 -30.691 1.00 77.81 465 ASN A O 1
ATOM 3761 N N . ALA A 1 466 ? 34.306 3.334 -28.523 1.00 74.56 466 ALA A N 1
ATOM 3762 C CA . ALA A 1 466 ? 33.533 2.110 -28.747 1.00 74.56 466 ALA A CA 1
ATOM 3763 C C . ALA A 1 466 ? 32.385 2.345 -29.747 1.00 74.56 466 ALA A C 1
ATOM 3765 O O . ALA A 1 466 ? 32.256 1.647 -30.755 1.00 74.56 466 ALA A O 1
ATOM 3766 N N . ILE A 1 467 ? 31.620 3.424 -29.554 1.00 67.62 467 ILE A N 1
ATOM 3767 C CA . ILE A 1 467 ? 30.519 3.796 -30.454 1.00 67.62 467 ILE A CA 1
ATOM 3768 C C . ILE A 1 467 ? 31.020 4.211 -31.849 1.00 67.62 467 ILE A C 1
ATOM 3770 O O . ILE A 1 467 ? 30.356 3.941 -32.855 1.00 67.62 467 ILE A O 1
ATOM 3774 N N . LYS A 1 468 ? 32.175 4.885 -31.954 1.00 71.56 468 LYS A N 1
ATOM 3775 C CA . LYS A 1 468 ? 32.789 5.239 -33.250 1.00 71.56 468 LYS A CA 1
ATOM 3776 C C . LYS A 1 468 ? 33.259 4.008 -34.020 1.00 71.56 468 LYS A C 1
ATOM 3778 O O . LYS A 1 468 ? 33.126 3.999 -35.246 1.00 71.56 468 LYS A O 1
ATOM 3783 N N . ASP A 1 469 ? 33.753 3.001 -33.311 1.00 75.81 469 ASP A N 1
ATOM 3784 C CA . ASP A 1 469 ? 34.267 1.752 -33.874 1.00 75.81 469 ASP A CA 1
ATOM 3785 C C . ASP A 1 469 ? 33.147 0.765 -34.257 1.00 75.81 469 ASP A C 1
ATOM 3787 O O . ASP A 1 469 ? 33.406 -0.269 -34.875 1.00 75.81 469 ASP A O 1
ATOM 3791 N N . GLY A 1 470 ? 31.887 1.125 -33.987 1.00 62.00 470 GLY A N 1
ATOM 3792 C CA . GLY A 1 470 ? 30.708 0.332 -34.333 1.00 62.00 470 GLY A CA 1
ATOM 3793 C C . GLY A 1 470 ? 30.380 -0.761 -33.316 1.00 62.00 470 GLY A C 1
ATOM 3794 O O . GLY A 1 470 ? 29.589 -1.648 -33.638 1.00 62.00 470 GLY A O 1
ATOM 3795 N N . ASP A 1 471 ? 30.979 -0.693 -32.127 1.00 69.56 471 ASP A N 1
ATOM 3796 C CA . ASP A 1 471 ? 30.612 -1.510 -30.976 1.00 69.56 471 ASP A CA 1
ATOM 3797 C C . ASP A 1 471 ? 29.268 -1.041 -30.387 1.00 69.56 471 ASP A C 1
ATOM 3799 O O . ASP A 1 471 ? 28.857 0.111 -30.568 1.00 69.56 471 ASP A O 1
ATOM 3803 N N . ASP A 1 472 ? 28.564 -1.934 -29.690 1.00 58.38 472 ASP A N 1
ATOM 3804 C CA . ASP A 1 472 ? 27.301 -1.606 -29.020 1.00 58.38 472 ASP A CA 1
ATOM 3805 C C . ASP A 1 472 ? 27.500 -0.735 -27.766 1.00 58.38 472 ASP A C 1
ATOM 3807 O O . ASP A 1 472 ? 26.548 -0.108 -27.289 1.00 58.38 472 ASP A O 1
ATOM 3811 N N . GLY A 1 473 ? 28.746 -0.629 -27.288 1.00 68.75 473 GLY A N 1
ATOM 3812 C CA . GLY A 1 473 ? 29.171 0.266 -26.214 1.00 68.75 473 GLY A CA 1
ATOM 3813 C C . GLY A 1 473 ? 28.557 -0.075 -24.857 1.00 68.75 473 GLY A C 1
ATOM 3814 O O . GLY A 1 473 ? 28.551 0.770 -23.963 1.00 68.75 473 GLY A O 1
ATOM 3815 N N . VAL A 1 474 ? 27.968 -1.266 -24.698 1.00 63.38 474 VAL A N 1
ATOM 3816 C CA . VAL A 1 474 ? 27.220 -1.631 -23.485 1.00 63.38 474 VAL A CA 1
ATOM 3817 C C . VAL A 1 474 ? 28.144 -1.694 -22.270 1.00 63.38 474 VAL A C 1
ATOM 3819 O O . VAL A 1 474 ? 27.780 -1.174 -21.214 1.00 63.38 474 VAL A O 1
ATOM 3822 N N . GLY A 1 475 ? 29.338 -2.274 -22.428 1.00 69.19 475 GLY A N 1
ATOM 3823 C CA . GLY A 1 475 ? 30.338 -2.349 -21.360 1.00 69.19 475 GLY A CA 1
ATOM 3824 C C . GLY A 1 475 ? 30.809 -0.963 -20.927 1.00 69.19 475 GLY A C 1
ATOM 3825 O O . GLY A 1 475 ? 30.808 -0.642 -19.744 1.00 69.19 475 GLY A O 1
ATOM 3826 N N . GLU A 1 476 ? 31.086 -0.090 -21.889 1.00 79.31 476 GLU A N 1
ATOM 3827 C CA . GLU A 1 476 ? 31.557 1.265 -21.630 1.00 79.31 476 GLU A CA 1
ATOM 3828 C C . GLU A 1 476 ? 30.461 2.155 -21.018 1.00 79.31 476 GLU A C 1
ATOM 3830 O O . GLU A 1 476 ? 30.762 3.055 -20.235 1.00 79.31 476 GLU A O 1
ATOM 3835 N N . ILE A 1 477 ? 29.174 1.915 -21.311 1.00 73.31 477 ILE A N 1
ATOM 3836 C CA . ILE A 1 477 ? 28.073 2.590 -20.601 1.00 73.31 477 ILE A CA 1
ATOM 3837 C C . ILE A 1 477 ? 28.029 2.145 -19.138 1.00 73.31 477 ILE A C 1
ATOM 3839 O O . ILE A 1 477 ? 27.819 2.991 -18.263 1.00 73.31 477 ILE A O 1
ATOM 3843 N N . GLU A 1 478 ? 28.193 0.848 -18.861 1.00 69.06 478 GLU A N 1
ATOM 3844 C CA . GLU A 1 478 ? 28.263 0.333 -17.489 1.00 69.06 478 GLU A CA 1
ATOM 3845 C C . GLU A 1 478 ? 29.458 0.953 -16.743 1.00 69.06 478 GLU A C 1
ATOM 3847 O O . GLU A 1 478 ? 29.272 1.471 -15.640 1.00 69.06 478 GLU A O 1
ATOM 3852 N N . ASP A 1 479 ? 30.624 1.054 -17.386 1.00 78.88 479 ASP A N 1
ATOM 3853 C CA . ASP A 1 479 ? 31.825 1.673 -16.812 1.00 78.88 479 ASP A CA 1
ATOM 3854 C C . ASP A 1 479 ? 31.646 3.178 -16.529 1.00 78.88 479 ASP A C 1
ATOM 3856 O O . ASP A 1 479 ? 32.013 3.665 -15.451 1.00 78.88 479 ASP A O 1
ATOM 3860 N N . VAL A 1 480 ? 30.998 3.926 -17.436 1.00 80.56 480 VAL A N 1
ATOM 3861 C CA . VAL A 1 480 ? 30.616 5.331 -17.193 1.00 80.56 480 VAL A CA 1
ATOM 3862 C C . VAL A 1 480 ? 29.645 5.434 -16.012 1.00 80.56 480 VAL A C 1
ATOM 3864 O O . VAL A 1 480 ? 29.803 6.307 -15.153 1.00 80.56 480 VAL A O 1
ATOM 3867 N N . CYS A 1 481 ? 28.637 4.560 -15.931 1.00 71.94 481 CYS A N 1
ATOM 3868 C CA . CYS A 1 481 ? 27.683 4.559 -14.818 1.00 71.94 481 CYS A CA 1
ATOM 3869 C C . CYS A 1 481 ? 28.378 4.264 -13.483 1.00 71.94 481 CYS A C 1
ATOM 3871 O O . CYS A 1 481 ? 28.109 4.943 -12.489 1.00 71.94 481 CYS A O 1
ATOM 3873 N N . ASP A 1 482 ? 29.311 3.317 -13.465 1.00 74.00 482 ASP A N 1
ATOM 3874 C CA . ASP A 1 482 ? 30.103 2.980 -12.287 1.00 74.00 482 ASP A CA 1
ATOM 3875 C C . ASP A 1 482 ? 31.023 4.133 -11.873 1.00 74.00 482 ASP A C 1
ATOM 3877 O O . ASP A 1 482 ? 31.117 4.454 -10.684 1.00 74.00 482 ASP A O 1
ATOM 3881 N N . ALA A 1 483 ? 31.646 4.831 -12.826 1.00 79.94 483 ALA A N 1
ATOM 3882 C CA . ALA A 1 483 ? 32.427 6.035 -12.545 1.00 79.94 483 ALA A CA 1
ATOM 3883 C C . ALA A 1 483 ? 31.565 7.150 -11.928 1.00 79.94 483 ALA A C 1
ATOM 3885 O O . ALA A 1 483 ? 31.981 7.790 -10.956 1.00 79.94 483 ALA A O 1
ATOM 3886 N N . ILE A 1 484 ? 30.342 7.345 -12.423 1.00 79.19 484 ILE A N 1
ATOM 3887 C CA . ILE A 1 484 ? 29.368 8.298 -11.869 1.00 79.19 484 ILE A CA 1
ATOM 3888 C C . ILE A 1 484 ? 28.963 7.896 -10.442 1.00 79.19 484 ILE A C 1
ATOM 3890 O O . ILE A 1 484 ? 28.927 8.746 -9.552 1.00 79.19 484 ILE A O 1
ATOM 3894 N N . ILE A 1 485 ? 28.705 6.609 -10.188 1.00 75.00 485 ILE A N 1
ATOM 3895 C CA . ILE A 1 485 ? 28.337 6.096 -8.858 1.00 75.00 485 ILE A CA 1
ATOM 3896 C C . ILE A 1 485 ? 29.495 6.252 -7.864 1.00 75.00 485 ILE A C 1
ATOM 3898 O O . ILE A 1 485 ? 29.282 6.691 -6.730 1.00 75.00 485 ILE A O 1
ATOM 3902 N N . ARG A 1 486 ? 30.735 5.961 -8.274 1.00 78.31 486 ARG A N 1
ATOM 3903 C CA . ARG A 1 486 ? 31.927 6.179 -7.435 1.00 78.31 486 ARG A CA 1
ATOM 3904 C C . ARG A 1 486 ? 32.080 7.645 -7.022 1.00 78.31 486 ARG A C 1
ATOM 3906 O O . ARG A 1 486 ? 32.502 7.917 -5.905 1.00 78.31 486 ARG A O 1
ATOM 3913 N N . ASN A 1 487 ? 31.652 8.572 -7.875 1.00 76.00 487 ASN A N 1
ATOM 3914 C CA . ASN A 1 487 ? 31.704 10.016 -7.642 1.00 76.00 487 ASN A CA 1
ATOM 3915 C C . ASN A 1 487 ? 30.371 10.613 -7.129 1.00 76.00 487 ASN A C 1
ATOM 3917 O O . ASN A 1 487 ? 30.175 11.830 -7.182 1.00 76.00 487 ASN A O 1
ATOM 3921 N N . HIS A 1 488 ? 29.443 9.790 -6.620 1.00 67.38 488 HIS A N 1
ATOM 3922 C CA . HIS A 1 488 ? 28.083 10.225 -6.267 1.00 67.38 488 HIS A CA 1
ATOM 3923 C C . HIS A 1 488 ? 28.012 11.356 -5.230 1.00 67.38 488 HIS A C 1
ATOM 3925 O O . HIS A 1 488 ? 27.089 12.165 -5.296 1.00 67.38 488 HIS A O 1
ATOM 3931 N N . GLU A 1 489 ? 28.964 11.454 -4.297 1.00 67.81 489 GLU A N 1
ATOM 3932 C CA . GLU A 1 489 ? 28.979 12.512 -3.276 1.00 67.81 489 GLU A CA 1
ATOM 3933 C C . GLU A 1 489 ? 29.094 13.910 -3.905 1.00 67.81 489 GLU A C 1
ATOM 3935 O O . GLU A 1 489 ? 28.377 14.826 -3.505 1.00 67.81 489 GLU A O 1
ATOM 3940 N N . MET A 1 490 ? 29.891 14.054 -4.971 1.00 64.62 490 MET A N 1
ATOM 3941 C CA . MET A 1 490 ? 30.018 15.319 -5.709 1.00 64.62 490 MET A CA 1
ATOM 3942 C C . MET A 1 490 ? 28.760 15.656 -6.520 1.00 64.62 490 MET A C 1
ATOM 3944 O O . MET A 1 490 ? 28.477 16.823 -6.787 1.00 64.62 490 MET A O 1
ATOM 3948 N N . LEU A 1 491 ? 27.977 14.641 -6.892 1.00 62.81 491 LEU A N 1
ATOM 3949 C CA . LEU A 1 491 ? 26.748 14.800 -7.666 1.00 62.81 491 LEU A CA 1
ATOM 3950 C C . LEU A 1 491 ? 25.558 15.214 -6.812 1.00 62.81 491 LEU A C 1
ATOM 3952 O O . LEU A 1 491 ? 24.617 15.785 -7.345 1.00 62.81 491 LEU A O 1
ATOM 3956 N N . VAL A 1 492 ? 25.546 14.943 -5.508 1.00 58.94 492 VAL A N 1
ATOM 3957 C CA . VAL A 1 492 ? 24.395 15.301 -4.664 1.00 58.94 492 VAL A CA 1
ATOM 3958 C C . VAL A 1 492 ? 24.244 16.822 -4.547 1.00 58.94 492 VAL A C 1
ATOM 3960 O O . VAL A 1 492 ? 23.116 17.318 -4.581 1.00 58.94 492 VAL A O 1
ATOM 3963 N N . GLU A 1 493 ? 25.357 17.554 -4.487 1.00 61.22 493 GLU A N 1
ATOM 3964 C CA . GLU A 1 493 ? 25.379 18.988 -4.165 1.00 61.22 493 GLU A CA 1
ATOM 3965 C C . GLU A 1 493 ? 25.616 19.910 -5.374 1.00 61.22 493 GLU A C 1
ATOM 3967 O O . GLU A 1 493 ? 25.425 21.120 -5.255 1.00 61.22 493 GLU A O 1
ATOM 3972 N N . ASN A 1 494 ? 25.989 19.368 -6.541 1.00 71.19 494 ASN A N 1
ATOM 3973 C CA . ASN A 1 494 ? 26.380 20.165 -7.706 1.00 71.19 494 ASN A CA 1
ATOM 3974 C C . ASN A 1 494 ? 25.467 19.926 -8.926 1.00 71.19 494 ASN A C 1
ATOM 3976 O O . ASN A 1 494 ? 25.634 18.966 -9.681 1.00 71.19 494 ASN A O 1
ATOM 3980 N N . ASP A 1 495 ? 24.498 20.822 -9.135 1.00 65.88 495 ASP A N 1
ATOM 3981 C CA . ASP A 1 495 ? 23.579 20.761 -10.281 1.00 65.88 495 ASP A CA 1
ATOM 3982 C C . ASP A 1 495 ? 24.268 21.059 -11.629 1.00 65.88 495 ASP A C 1
ATOM 3984 O O . ASP A 1 495 ? 23.845 20.537 -12.661 1.00 65.88 495 ASP A O 1
ATOM 3988 N N . GLU A 1 496 ? 25.364 21.825 -11.641 1.00 69.69 496 GLU A N 1
ATOM 3989 C CA . GLU A 1 496 ? 26.143 22.105 -12.859 1.00 69.69 496 GLU A CA 1
ATOM 3990 C C . GLU A 1 496 ? 26.886 20.856 -13.349 1.00 69.69 496 GLU A C 1
ATOM 3992 O O . GLU A 1 496 ? 26.943 20.587 -14.553 1.00 69.69 496 GLU A O 1
ATOM 3997 N N . LEU A 1 497 ? 27.383 20.038 -12.418 1.00 70.25 497 LEU A N 1
ATOM 3998 C CA . LEU A 1 497 ? 27.990 18.745 -12.725 1.00 70.25 497 LEU A CA 1
ATOM 3999 C C . LEU A 1 497 ? 26.968 17.769 -13.328 1.00 70.25 497 LEU A C 1
ATOM 4001 O O . LEU A 1 497 ? 27.263 17.099 -14.318 1.00 70.25 497 LEU A O 1
ATOM 4005 N N . LYS A 1 498 ? 25.743 17.722 -12.785 1.00 68.38 498 LYS A N 1
ATOM 4006 C CA . LYS A 1 498 ? 24.658 16.887 -13.338 1.00 68.38 498 LYS A CA 1
ATOM 4007 C C . LYS A 1 498 ? 24.330 17.268 -14.780 1.00 68.38 498 LYS A C 1
ATOM 4009 O O . LYS A 1 498 ? 24.162 16.381 -15.616 1.00 68.38 498 LYS A O 1
ATOM 4014 N N . ASN A 1 499 ? 24.241 18.568 -15.059 1.00 69.00 499 ASN A N 1
ATOM 4015 C CA . ASN A 1 499 ? 23.966 19.071 -16.404 1.00 69.00 499 ASN A CA 1
ATOM 4016 C C . ASN A 1 499 ? 25.120 18.741 -17.359 1.00 69.00 499 ASN A C 1
ATOM 4018 O O . ASN A 1 499 ? 24.875 18.201 -18.429 1.00 69.00 499 ASN A O 1
ATOM 4022 N N . SER A 1 500 ? 26.367 18.912 -16.914 1.00 71.50 500 SER A N 1
ATOM 4023 C CA . SER A 1 500 ? 27.562 18.583 -17.706 1.00 71.50 500 SER A CA 1
ATOM 4024 C C . SER A 1 500 ? 27.619 17.103 -18.110 1.00 71.50 500 SER A C 1
ATOM 4026 O O . SER A 1 500 ? 27.909 16.771 -19.259 1.00 71.50 500 SER A O 1
ATOM 4028 N N . ILE A 1 501 ? 27.295 16.192 -17.185 1.00 74.38 501 ILE A N 1
ATOM 4029 C CA . ILE A 1 501 ? 27.200 14.750 -17.474 1.00 74.38 501 ILE A CA 1
ATOM 4030 C C . ILE A 1 501 ? 26.066 14.470 -18.465 1.00 74.38 501 ILE A C 1
ATOM 4032 O O . ILE A 1 501 ? 26.225 13.670 -19.388 1.00 74.38 501 ILE A O 1
ATOM 4036 N N . ALA A 1 502 ? 24.915 15.124 -18.291 1.00 69.06 502 ALA A N 1
ATOM 4037 C CA . ALA A 1 502 ? 23.788 14.974 -19.203 1.00 69.06 502 ALA A CA 1
ATOM 4038 C C . ALA A 1 502 ? 24.133 15.445 -20.625 1.00 69.06 502 ALA A C 1
ATOM 4040 O O . ALA A 1 502 ? 23.763 14.763 -21.581 1.00 69.06 502 ALA A O 1
ATOM 4041 N N . ASP A 1 503 ? 24.868 16.548 -20.754 1.00 68.88 503 ASP A N 1
ATOM 4042 C CA . ASP A 1 503 ? 25.309 17.103 -22.033 1.00 68.88 503 ASP A CA 1
ATOM 4043 C C . ASP A 1 503 ? 26.306 16.170 -22.738 1.00 68.88 503 ASP A C 1
ATOM 4045 O O . ASP A 1 503 ? 26.157 15.901 -23.931 1.00 68.88 503 ASP A O 1
ATOM 4049 N N . CYS A 1 504 ? 27.242 15.560 -22.001 1.00 72.38 504 CYS A N 1
ATOM 4050 C CA . CYS A 1 504 ? 28.166 14.558 -22.553 1.00 72.38 504 CYS A CA 1
ATOM 4051 C C . CYS A 1 504 ? 27.423 13.344 -23.135 1.00 72.38 504 CYS A C 1
ATOM 4053 O O . CYS A 1 504 ? 27.671 12.940 -24.274 1.00 72.38 504 CYS A O 1
ATOM 4055 N N . PHE A 1 505 ? 26.442 12.805 -22.404 1.00 70.56 505 PHE A N 1
ATOM 4056 C CA . PHE A 1 505 ? 25.598 11.724 -22.919 1.00 70.56 505 PHE A CA 1
ATOM 4057 C C . PHE A 1 505 ? 24.794 12.139 -24.159 1.00 70.56 505 PHE A C 1
ATOM 4059 O O . PHE A 1 505 ? 24.640 11.346 -25.089 1.00 70.56 505 PHE A O 1
ATOM 4066 N N . LEU A 1 506 ? 24.275 13.370 -24.201 1.00 65.00 506 LEU A N 1
ATOM 4067 C CA . LEU A 1 506 ? 23.513 13.860 -25.353 1.00 65.00 506 LEU A CA 1
ATOM 4068 C C . LEU A 1 506 ? 24.361 13.914 -26.629 1.00 65.00 506 LEU A C 1
ATOM 4070 O O . LEU A 1 506 ? 23.857 13.594 -27.708 1.00 65.00 506 LEU A O 1
ATOM 4074 N N . VAL A 1 507 ? 25.638 14.278 -26.511 1.00 68.69 507 VAL A N 1
ATOM 4075 C CA . VAL A 1 507 ? 26.555 14.358 -27.654 1.00 68.69 507 VAL A CA 1
ATOM 4076 C C . VAL A 1 507 ? 26.985 12.975 -28.145 1.00 68.69 507 VAL A C 1
ATOM 4078 O O . VAL A 1 507 ? 27.009 12.752 -29.355 1.00 68.69 507 VAL A O 1
ATOM 4081 N N . ILE A 1 508 ? 27.246 12.025 -27.243 1.00 66.69 508 ILE A N 1
ATOM 4082 C CA . ILE A 1 508 ? 27.609 10.641 -27.605 1.00 66.69 508 ILE A CA 1
ATOM 4083 C C . ILE A 1 508 ? 26.492 9.967 -28.395 1.00 66.69 508 ILE A C 1
ATOM 4085 O O . ILE A 1 508 ? 26.699 9.432 -29.485 1.00 66.69 508 ILE A O 1
ATOM 4089 N N . PHE A 1 509 ? 25.271 10.046 -27.880 1.00 62.00 509 PHE A N 1
ATOM 4090 C CA . PHE A 1 509 ? 24.137 9.370 -28.494 1.00 62.00 509 PHE A CA 1
ATOM 4091 C C . PHE A 1 509 ? 23.488 10.190 -29.629 1.00 62.00 509 PHE A C 1
ATOM 4093 O O . PHE A 1 509 ? 22.517 9.748 -30.242 1.00 62.00 509 PHE A O 1
ATOM 4100 N N . LYS A 1 510 ? 24.063 11.347 -29.997 1.00 60.31 510 LYS A N 1
ATOM 4101 C CA . LYS A 1 510 ? 23.602 12.257 -31.066 1.00 60.31 510 LYS A CA 1
ATOM 4102 C C . LYS A 1 510 ? 23.296 11.558 -32.392 1.00 60.31 510 LYS A C 1
ATOM 4104 O O . LYS A 1 510 ? 22.297 11.879 -33.033 1.00 60.31 510 LYS A O 1
ATOM 4109 N N . LYS A 1 511 ? 24.126 10.593 -32.810 1.00 48.53 511 LYS A N 1
ATOM 4110 C CA . LYS A 1 511 ? 23.916 9.819 -34.052 1.00 48.53 511 LYS A CA 1
ATOM 4111 C C . LYS A 1 511 ? 22.680 8.915 -33.986 1.00 48.53 511 LYS A C 1
ATOM 4113 O O . LYS A 1 511 ? 22.000 8.768 -34.994 1.00 48.53 511 LYS A O 1
ATOM 4118 N N . PHE A 1 512 ? 22.369 8.378 -32.808 1.00 48.09 512 PHE A N 1
ATOM 4119 C CA . PHE A 1 512 ? 21.168 7.576 -32.557 1.00 48.09 512 PHE A CA 1
ATOM 4120 C C . PHE A 1 512 ? 19.911 8.443 -32.387 1.00 48.09 512 PHE A C 1
ATOM 4122 O O . PHE A 1 512 ? 18.800 7.973 -32.610 1.00 48.09 512 PHE A O 1
ATOM 4129 N N . PHE A 1 513 ? 20.079 9.721 -32.029 1.00 42.50 513 PHE A N 1
ATOM 4130 C CA . PHE A 1 513 ? 18.987 10.693 -31.895 1.00 42.50 513 PHE A CA 1
ATOM 4131 C C . PHE A 1 513 ? 18.579 11.367 -33.213 1.00 42.50 513 PHE A C 1
ATOM 4133 O O . PHE A 1 513 ? 17.472 11.892 -33.304 1.00 42.50 513 PHE A O 1
ATOM 4140 N N . MET A 1 514 ? 19.454 11.354 -34.225 1.00 37.16 514 MET A N 1
ATOM 4141 C CA . MET A 1 514 ? 19.257 12.015 -35.525 1.00 37.16 514 MET A CA 1
ATOM 4142 C C . MET A 1 514 ? 18.770 11.076 -36.641 1.00 37.16 514 MET A C 1
ATOM 4144 O O . MET A 1 514 ? 18.379 11.549 -37.712 1.00 37.16 514 MET A O 1
ATOM 4148 N N . THR A 1 515 ? 18.755 9.756 -36.433 1.00 37.78 515 THR A N 1
ATOM 4149 C CA . THR A 1 515 ? 18.069 8.840 -37.348 1.00 37.78 515 THR A CA 1
ATOM 4150 C C . THR A 1 515 ? 16.564 9.083 -37.243 1.00 37.78 515 THR A C 1
ATOM 4152 O O . THR A 1 515 ? 15.890 8.627 -36.326 1.00 37.78 515 THR A O 1
ATOM 4155 N N . LYS A 1 516 ? 16.027 9.812 -38.229 1.00 33.69 516 LYS A N 1
ATOM 4156 C CA . LYS A 1 516 ? 14.598 10.082 -38.483 1.00 33.69 516 LYS A CA 1
ATOM 4157 C C . LYS A 1 516 ? 13.724 8.828 -38.680 1.00 33.69 516 LYS A C 1
ATOM 4159 O O . LYS A 1 516 ? 12.602 8.942 -39.158 1.00 33.69 516 LYS A O 1
ATOM 4164 N N . GLU A 1 517 ? 14.169 7.649 -38.264 1.00 33.44 517 GLU A N 1
ATOM 4165 C CA . GLU A 1 517 ? 13.311 6.476 -38.099 1.00 33.44 517 GLU A CA 1
ATOM 4166 C C . GLU A 1 517 ? 12.656 6.478 -36.709 1.00 33.44 517 GLU A C 1
ATOM 4168 O O . GLU A 1 517 ? 12.594 5.477 -36.003 1.00 33.44 517 GLU A O 1
ATOM 4173 N N . PHE A 1 518 ? 12.086 7.620 -36.322 1.00 33.47 518 PHE A N 1
ATOM 4174 C CA . PHE A 1 518 ? 10.901 7.587 -35.476 1.00 33.47 518 PHE A CA 1
ATOM 4175 C C . PHE A 1 518 ? 9.744 7.190 -36.392 1.00 33.47 518 PHE A C 1
ATOM 4177 O O . PHE A 1 518 ? 9.090 8.036 -36.997 1.00 33.47 518 PHE A O 1
ATOM 4184 N N . TYR A 1 519 ? 9.562 5.880 -36.568 1.00 30.81 519 TYR A N 1
ATOM 4185 C CA . TYR A 1 519 ? 8.470 5.318 -37.353 1.00 30.81 519 TYR A CA 1
ATOM 4186 C C . TYR A 1 519 ? 7.141 5.803 -36.760 1.00 30.81 519 TYR A C 1
ATOM 4188 O O . TYR A 1 519 ? 6.739 5.389 -35.674 1.00 30.81 519 TYR A O 1
ATOM 4196 N N . VAL A 1 520 ? 6.481 6.723 -37.463 1.00 29.14 520 VAL A N 1
ATOM 4197 C CA . VAL A 1 520 ? 5.058 7.017 -37.295 1.00 29.14 520 VAL A CA 1
ATOM 4198 C C . VAL A 1 520 ? 4.328 5.806 -37.875 1.00 29.14 520 VAL A C 1
ATOM 4200 O O . VAL A 1 520 ? 4.417 5.607 -39.090 1.00 29.14 520 VAL A O 1
ATOM 4203 N N . PRO A 1 521 ? 3.628 4.970 -37.087 1.00 30.08 521 PRO A N 1
ATOM 4204 C CA . PRO A 1 521 ? 2.735 4.000 -37.692 1.00 30.08 521 PRO A CA 1
ATOM 4205 C C . PRO A 1 521 ? 1.654 4.801 -38.417 1.00 30.08 521 PRO A C 1
ATOM 4207 O O . PRO A 1 521 ? 1.004 5.660 -37.815 1.00 30.08 521 PRO A O 1
ATOM 4210 N N . ARG A 1 522 ? 1.489 4.552 -39.719 1.00 29.88 522 ARG A N 1
ATOM 4211 C CA . ARG A 1 522 ? 0.284 4.982 -40.432 1.00 29.88 522 ARG A CA 1
ATOM 4212 C C . ARG A 1 522 ? -0.925 4.406 -39.698 1.00 29.88 522 ARG A C 1
ATOM 4214 O O . ARG A 1 522 ? -0.858 3.286 -39.198 1.00 29.88 522 ARG A O 1
ATOM 4221 N N . GLU A 1 523 ? -2.023 5.153 -39.671 1.00 32.34 523 GLU A N 1
ATOM 4222 C CA . GLU A 1 523 ? -3.305 4.793 -39.040 1.00 32.34 523 GLU A CA 1
ATOM 4223 C C . GLU A 1 523 ? -3.979 3.518 -39.609 1.00 32.34 523 GLU A C 1
ATOM 4225 O O . GLU A 1 523 ? -5.121 3.218 -39.266 1.00 32.34 523 GLU A O 1
ATOM 4230 N N . ASP A 1 524 ? -3.274 2.732 -40.425 1.00 31.16 524 ASP A N 1
ATOM 4231 C CA . ASP A 1 524 ? -3.814 1.624 -41.212 1.00 31.16 524 ASP A CA 1
ATOM 4232 C C . ASP A 1 524 ? -3.400 0.226 -40.716 1.00 31.16 524 ASP A C 1
ATOM 4234 O O . ASP A 1 524 ? -3.583 -0.751 -41.438 1.00 31.16 524 ASP A O 1
ATOM 4238 N N . GLU A 1 525 ? -2.897 0.080 -39.488 1.00 33.72 525 GLU A N 1
ATOM 4239 C CA . GLU A 1 525 ? -2.744 -1.244 -38.861 1.00 33.72 525 GLU A CA 1
ATOM 4240 C C . GLU A 1 525 ? -3.709 -1.392 -37.677 1.00 33.72 525 GLU A C 1
ATOM 4242 O O . GLU A 1 525 ? -3.382 -1.145 -36.514 1.00 33.72 525 GLU A O 1
ATOM 4247 N N . LYS A 1 526 ? -4.946 -1.752 -38.040 1.00 32.22 526 LYS A N 1
ATOM 4248 C CA . LYS A 1 526 ? -5.976 -2.342 -37.176 1.00 32.22 526 LYS A CA 1
ATOM 4249 C C . LYS A 1 526 ? -5.917 -3.860 -37.223 1.00 32.22 526 LYS A C 1
ATOM 4251 O O . LYS A 1 526 ? -5.733 -4.390 -38.342 1.00 32.22 526 LYS A O 1
#

Radius of gyration: 28.05 Å; chains: 1; bounding box: 64×71×75 Å

Foldseek 3Di:
DLVVLLLCLVVVFPLSLVVLLLVLQVLVDFDDNVVCLVVVVSSLVSCVVNVVPLLVDPSNLSNLLQLLLSLLQVLLQVVVPPDPVCVVVPVSSLVSNLCCCPVVVVSNCVNFQLCSLLSLVSVCVDVSSVVSLCCQDPPPPDHHNLRSLQTAGDLPRLLSNHNPVVNVLVVVLQVDDCVVCVVVLVVVCCRQCVPVRGLSVLLSVLLCLLRPPPDPDPVSLLSSLVSNLVSLVVLDDDPPPSSVVSSLSNLCSLCVNLTNPDCPDVPDDDPSSLVSSVSNLVVCLVPPLVSNQVSLVSLLCCLCPVDNVCSVRSLVSNLVSLLSCVVPDVSVCSLPPPSHDPVSSVSSCVSNVVNVVVVPDDDPPDPDDDDDDPPPVPVVVPPPPDDDDDDDDDDDDDDDDDDDDDDDDDDDDDDDDDDDDDDDDPDDPPPPPPVPPPDALVRLCVVCVVLDDPQLVVLLVVLLVCVVVVHSSSVSVVSNVVSCVVVVVSVVPDPPSVVSSVVSVCNSCVVVVPPPPPDDPDPPDD

pLDDT: mean 71.1, std 22.05, range [20.02, 97.12]